Protein AF-0000000070115665 (afdb_homodimer)

Solvent-accessible surface area (backbone atoms only — not comparable to full-atom values): 27389 Å² total; per-residue (Å²): 131,81,76,76,75,74,66,44,57,48,78,49,76,55,87,39,36,35,40,40,29,36,43,37,49,91,62,34,21,38,42,46,60,67,41,34,39,54,47,29,54,49,52,52,51,52,73,73,34,81,65,49,57,37,36,39,40,36,23,36,75,74,61,12,26,9,53,8,63,32,45,61,59,49,31,54,38,44,75,70,64,47,78,64,81,56,61,52,48,83,95,40,72,22,55,66,40,77,62,65,42,87,78,66,42,64,54,32,35,24,47,36,38,21,34,21,22,35,52,25,30,23,50,44,68,60,32,79,37,32,40,31,12,62,71,17,36,38,32,40,41,29,16,65,32,26,33,64,52,25,61,40,36,45,58,48,40,47,70,54,36,36,44,26,42,27,41,50,28,55,46,42,23,46,69,47,45,36,67,60,35,41,75,62,61,64,30,77,46,72,37,58,66,91,47,35,66,63,52,50,49,54,56,50,50,57,57,67,74,40,54,61,40,56,53,26,18,50,47,47,50,56,68,60,31,74,72,41,61,69,75,52,45,75,68,56,87,49,73,43,46,55,52,28,68,72,20,56,43,61,54,36,48,61,48,22,56,74,66,73,48,81,64,77,75,75,75,72,130,81,76,77,72,73,67,45,56,49,79,45,77,54,87,40,35,34,41,38,28,35,44,37,51,92,62,32,23,40,43,47,61,66,39,34,38,53,46,30,55,49,52,52,51,52,73,72,35,83,66,49,55,37,34,39,41,35,24,34,76,74,61,12,25,8,53,8,64,31,60,70,59,49,51,53,38,44,74,71,65,47,76,78,88,56,77,57,49,83,96,41,73,22,54,67,39,80,65,64,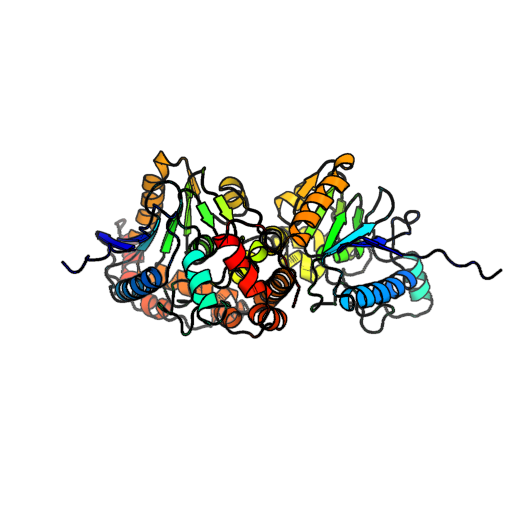44,84,81,65,44,63,53,31,34,25,48,34,37,18,33,21,22,34,53,25,28,23,50,45,67,59,32,51,33,32,41,30,13,62,70,16,37,38,32,40,42,30,52,78,70,82,48,66,50,27,61,40,35,68,64,48,41,50,72,38,35,63,54,71,60,27,48,52,29,55,72,66,23,47,66,47,45,36,67,60,36,41,74,58,21,57,28,66,45,73,36,56,64,91,48,35,65,62,49,50,48,54,56,49,50,39,44,67,70,20,26,62,41,25,36,25,18,48,48,47,49,33,68,59,28,74,81,39,50,70,78,53,46,52,68,54,88,49,74,42,44,56,52,28,47,72,20,57,29,40,52,37,18,32,42,20,56,67,66,73,49,82,64,76,74,76,76,70

Sequence (536 aa):
MSSVTAARVRYHRTGHVARVTLDRPDVLNAMDLRMHEELARIWDDIEADDRIRVVVLTGAGDRAFSVGQDLKERARRDAAGTPGSSFGSRGQPGWPRLTERFGFSKPVVARVDGYALGGGFELALACDLIIASDRSVFGLPEVRLGLVPGAGGVFRLVRQLPQKTAMGYLLTGRRFDAATALRFGLVNEVVPAQRLDACVDGWVDDLVTSAPLSVRAIKEAALRSVDLPLPDAFTATYRWEQRRRASADAVEGPRAFAERRAPRWSGTMSSVTAARVRYHRTGHVARVTLDRPDVLNAMDLRMHEELARIWDDIEADDRIRVVVLTGAGDRAFSVGQDLKERARRDAAGTPGSSFGSRGQPGWPRLTERFGFSKPVVARVDGYALGGGFELALACDLIIASDRSVFGLPEVRLGLVPGAGGVFRLVRQLPQKTAMGYLLTGRRFDAATALRFGLVNEVVPAQRLDACVDGWVDDLVTSAPLSVRAIKEAALRSVDLPLPDAFTATYRWEQRRRASADAVEGPRAFAERRAPRWSGT

pLDDT: mean 96.02, std 7.7, range [29.97, 98.96]

Secondary structure (DSSP, 8-state):
-------SEEEEEETTEEEEEE--GGGTT-B-HHHHHHHHHHHHHHHH-TT--EEEEEESSSSEEE--B-HHHHHHHHHTTPPPP-SS-TTSTTPSPGGG-TT--S-EEEEE-SEEETHHHHHHHHSSEEEEETT-EEE-GGGGGT---TTTHHHHHHHHS-HHHHHHHHHH--EEEHHHHHHTTSSSEEE-GGGHHHHHHHHHHHHHHS-HHHHHHHHHHHHHHTTS-HHHHHH---HHHHHHHTSSHHHHHHHHHHTTS-------/-------SEEEEEETTEEEEEE--GGGTT-B-HHHHHHHHHHHHHHHH-TT--EEEEEESSSSEEE--B-HHHHHHHHHTTPPPP-SS-TTSTTPSPGGG-TT--S-EEEEE-SEEETHHHHHHHHSSEEEEETT-EEE-GGGGGT---TTTHHHHHHHHS-HHHHHHHHHH--EEEHHHHHHTTSSSEEE-GGGHHHHHHHHHHHHHHS-HHHHHHHHHHHHHHTTS-HHHHHHS--HHHHHHHTSTHHHHHHHHHHTTS-------

Nearest PDB structures (foldseek):
  4jwv-assembly1_A  TM=9.226E-01  e=1.699E-29  Novosphingobium aromaticivorans DSM 12444
  4jwv-assembly1_B  TM=9.192E-01  e=2.462E-29  Novosphingobium aromaticivorans DSM 12444
  3h81-assembly1_A  TM=8.920E-01  e=3.697E-27  Mycobacterium tuberculosis
  2dub-assembly2_D-2  TM=8.806E-01  e=2.811E-25  Rattus norvegicus
  2dub-assembly1_E  TM=8.943E-01  e=1.241E-24  Rattus norvegicus

Organism: Actinoplanes teichomyceticus (NCBI:txid1867)

InterPro domains:
  IPR001753 Enoyl-CoA hydratase/isomerase-like domain [PF00378] (15-267)
  IPR014748 Enoyl-CoA hydratase, C-terminal [G3DSA:1.10.12.10] (211-268)
  IPR018376 Enoyl-CoA hydratase/isomerase, conserved site [PS00166] (109-129)
  IPR029045 ClpP/crotonase-like domain superfamily [SSF52096] (7-267)
  IPR054898 Enoyl-CoA hydratase DpgD [NF042430] (11-267)

Structure (mmCIF, N/CA/C/O backbone):
data_AF-0000000070115665-model_v1
#
loop_
_entity.id
_entity.type
_entity.pdbx_description
1 polymer 'enoyl-CoA hydratase'
#
loop_
_atom_site.group_PDB
_atom_site.id
_atom_site.type_symbol
_atom_site.label_atom_id
_atom_site.label_alt_id
_atom_site.label_comp_id
_atom_site.label_asym_id
_atom_site.label_entity_id
_atom_site.label_seq_id
_atom_site.pdbx_PDB_ins_code
_atom_site.Cartn_x
_atom_site.Cartn_y
_atom_site.Cartn_z
_atom_site.occupancy
_atom_site.B_iso_or_equiv
_atom_site.auth_seq_id
_atom_site.auth_comp_id
_atom_site.auth_asym_id
_atom_site.auth_atom_id
_atom_site.pdbx_PDB_model_num
ATOM 1 N N . MET A 1 1 ? 25.922 39.501 14.377 1 29.97 1 MET A N 1
ATOM 2 C CA . MET A 1 1 ? 24.64 39.53 13.678 1 29.97 1 MET A CA 1
ATOM 3 C C . MET A 1 1 ? 24.034 38.134 13.594 1 29.97 1 MET A C 1
ATOM 5 O O . MET A 1 1 ? 24.614 37.236 12.981 1 29.97 1 MET A O 1
ATOM 9 N N . SER A 1 2 ? 23.474 37.517 14.627 1 38.06 2 SER A N 1
ATOM 10 C CA . SER A 1 2 ? 22.972 36.165 14.848 1 38.06 2 SER A CA 1
ATOM 11 C C . SER A 1 2 ? 22.084 35.709 13.696 1 38.06 2 SER A C 1
ATOM 13 O O . SER A 1 2 ? 21.053 36.326 13.419 1 38.06 2 SER A O 1
ATOM 15 N N . SER A 1 3 ? 22.502 35.286 12.543 1 41.92 3 SER A N 1
ATOM 16 C CA . SER A 1 3 ? 21.81 34.99 11.293 1 41.92 3 SER A CA 1
ATOM 17 C C . SER A 1 3 ? 20.445 34.362 11.552 1 41.92 3 SER A C 1
ATOM 19 O O . SER A 1 3 ? 20.35 33.31 12.188 1 41.92 3 SER A O 1
ATOM 21 N N . VAL A 1 4 ? 19.437 35.004 11.991 1 48.51 4 VAL A N 1
ATOM 22 C CA . VAL A 1 4 ? 18.053 34.599 12.216 1 48.51 4 VAL A CA 1
ATOM 23 C C . VAL A 1 4 ? 17.644 33.555 11.18 1 48.51 4 VAL A C 1
ATOM 25 O O . VAL A 1 4 ? 17.522 33.864 9.992 1 48.51 4 VAL A O 1
ATOM 28 N N . THR A 1 5 ? 18.084 32.287 11.153 1 61.54 5 THR A N 1
ATOM 29 C CA . THR A 1 5 ? 17.862 31.196 10.209 1 61.54 5 THR A CA 1
ATOM 30 C C . THR A 1 5 ? 16.384 31.089 9.846 1 61.54 5 THR A C 1
ATOM 32 O O . THR A 1 5 ? 15.519 31.135 10.722 1 61.54 5 THR A O 1
ATOM 35 N N . ALA A 1 6 ? 16.01 31.412 8.621 1 78.56 6 ALA A N 1
ATOM 36 C CA . ALA A 1 6 ? 14.677 31.495 8.028 1 78.56 6 ALA A CA 1
ATOM 37 C C . ALA A 1 6 ? 13.823 30.296 8.431 1 78.56 6 ALA A C 1
ATOM 39 O O . ALA A 1 6 ? 14.331 29.18 8.562 1 78.56 6 ALA A O 1
ATOM 40 N N . ALA A 1 7 ? 12.67 30.594 8.946 1 91.22 7 ALA A N 1
ATOM 41 C CA . ALA A 1 7 ? 11.697 29.561 9.294 1 91.22 7 ALA A CA 1
ATOM 42 C C . ALA A 1 7 ? 11.565 28.533 8.174 1 91.22 7 ALA A C 1
ATOM 44 O O . ALA A 1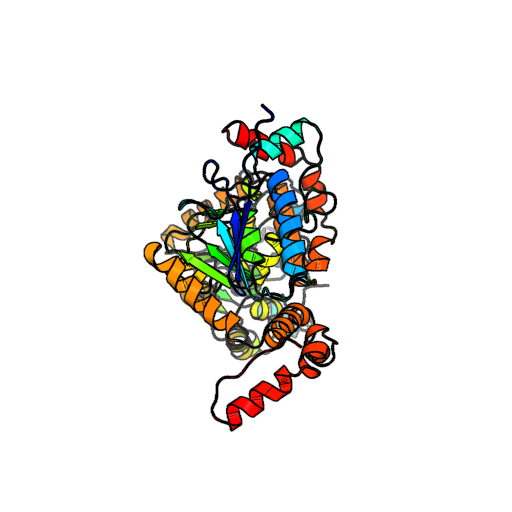 7 ? 11.649 28.878 6.993 1 91.22 7 ALA A O 1
ATOM 45 N N . ARG A 1 8 ? 11.537 27.271 8.554 1 96.9 8 ARG A N 1
ATOM 46 C CA . ARG A 1 8 ? 11.364 26.177 7.604 1 96.9 8 ARG A CA 1
ATOM 47 C C . ARG A 1 8 ? 9.889 25.96 7.28 1 96.9 8 ARG A C 1
ATOM 49 O O . ARG A 1 8 ? 9.555 25.275 6.312 1 96.9 8 ARG A O 1
ATOM 56 N N . VAL A 1 9 ? 9.015 26.531 8.109 1 98.58 9 VAL A N 1
ATOM 57 C CA . VAL A 1 9 ? 7.58 26.339 7.93 1 98.58 9 VAL A CA 1
ATOM 58 C C . VAL A 1 9 ? 6.856 27.674 8.091 1 98.58 9 VAL A C 1
ATOM 60 O O . VAL A 1 9 ? 7.129 28.426 9.03 1 98.58 9 VAL A O 1
ATOM 63 N N . ARG A 1 10 ? 6.031 28.024 7.166 1 98.44 10 ARG A N 1
ATOM 64 C CA . ARG A 1 10 ? 5.106 29.143 7.314 1 98.44 10 ARG A CA 1
ATOM 65 C C . ARG A 1 10 ? 3.763 28.675 7.863 1 98.44 10 ARG A C 1
ATOM 67 O O . ARG A 1 10 ? 3.233 27.65 7.429 1 98.44 10 ARG A O 1
ATOM 74 N N . TYR A 1 11 ? 3.252 29.372 8.781 1 97.95 11 TYR A N 1
ATOM 75 C CA . TYR A 1 11 ? 2.027 29.032 9.497 1 97.95 11 TYR A CA 1
ATOM 76 C C . TYR A 1 11 ? 1.119 30.248 9.631 1 97.95 11 TYR A C 1
ATOM 78 O O . TYR A 1 11 ? 1.494 31.246 10.252 1 97.95 11 TYR A O 1
ATOM 86 N N . HIS A 1 12 ? -0.057 30.16 8.947 1 97.45 12 HIS A N 1
ATOM 87 C CA . HIS A 1 12 ? -1.016 31.259 8.976 1 97.45 12 HIS A CA 1
ATOM 88 C C . HIS A 1 12 ? -2.407 30.765 9.36 1 97.45 12 HIS A C 1
ATOM 90 O O . HIS A 1 12 ? -2.821 29.679 8.948 1 97.45 12 HIS A O 1
ATOM 96 N N . ARG A 1 13 ? -3.067 31.648 10.091 1 97.13 13 ARG A N 1
ATOM 97 C CA . ARG A 1 13 ? -4.451 31.384 10.471 1 97.13 13 ARG A CA 1
ATOM 98 C C . ARG A 1 13 ? -5.385 32.453 9.915 1 97.13 13 ARG A C 1
ATOM 100 O O . ARG A 1 13 ? -5.139 33.649 10.085 1 97.13 13 ARG A O 1
ATOM 107 N N . THR A 1 14 ? -6.313 32.072 9.216 1 96.55 14 THR A N 1
ATOM 108 C CA . THR A 1 14 ? -7.357 32.96 8.717 1 96.55 14 THR A CA 1
ATOM 109 C C . THR A 1 14 ? -8.74 32.373 8.982 1 96.55 14 THR A C 1
ATOM 111 O O . THR A 1 14 ? -9.112 31.356 8.393 1 96.55 14 THR A O 1
ATOM 114 N N . GLY A 1 15 ? -9.522 33.054 9.818 1 95.79 15 GLY A N 1
ATOM 115 C CA . GLY A 1 15 ? -10.792 32.472 10.223 1 95.79 15 GLY A CA 1
ATOM 116 C C . GLY A 1 15 ? -10.64 31.128 10.909 1 95.79 15 GLY A C 1
ATOM 117 O O . GLY A 1 15 ? -9.899 31.004 11.887 1 95.79 15 GLY A O 1
ATOM 118 N N . HIS A 1 16 ? -11.263 30.087 10.348 1 97.54 16 HIS A N 1
ATOM 119 C CA . HIS A 1 16 ? -11.247 28.759 10.953 1 97.54 16 HIS A CA 1
ATOM 120 C C . HIS A 1 16 ? -10.246 27.847 10.253 1 97.54 16 HIS A C 1
ATOM 122 O O . HIS A 1 16 ? -10.238 26.635 10.482 1 97.54 16 HIS A O 1
ATOM 128 N N . VAL A 1 17 ? -9.386 28.501 9.404 1 98.67 17 VAL A N 1
ATOM 129 C CA . VAL A 1 17 ? -8.496 27.705 8.566 1 98.67 17 VAL A CA 1
ATOM 130 C C . VAL A 1 17 ? -7.043 27.983 8.944 1 98.67 17 VAL A C 1
ATOM 132 O O . VAL A 1 17 ? -6.624 29.141 9.014 1 98.67 17 VAL A O 1
ATOM 135 N N . ALA A 1 18 ? -6.29 26.956 9.242 1 98.81 18 ALA A N 1
ATOM 136 C CA . ALA A 1 18 ? -4.84 27.027 9.403 1 98.81 18 ALA A CA 1
ATOM 137 C C . ALA A 1 18 ? -4.125 26.565 8.136 1 98.81 18 ALA A C 1
ATOM 139 O O . ALA A 1 18 ? -4.434 25.501 7.594 1 98.81 18 ALA A O 1
ATOM 140 N N . ARG A 1 19 ? -3.196 27.312 7.676 1 98.75 19 ARG A N 1
ATOM 141 C CA . ARG A 1 19 ? -2.379 26.945 6.524 1 98.75 19 ARG A CA 1
ATOM 142 C C . ARG A 1 19 ? -0.928 26.717 6.933 1 98.75 19 ARG A C 1
ATOM 144 O O . ARG A 1 19 ? -0.308 27.585 7.551 1 98.75 19 ARG A O 1
ATOM 151 N N . VAL A 1 20 ? -0.467 25.566 6.685 1 98.86 20 VAL A N 1
ATOM 152 C CA . VAL A 1 20 ? 0.893 25.146 7.004 1 98.86 20 VAL A CA 1
ATOM 153 C C . VAL A 1 20 ? 1.673 24.895 5.716 1 98.86 20 VAL A C 1
ATOM 155 O O . VAL A 1 20 ? 1.288 24.05 4.904 1 98.86 20 VAL A O 1
ATOM 158 N N . THR A 1 21 ? 2.763 25.607 5.524 1 98.86 21 THR A N 1
ATOM 159 C CA . THR A 1 21 ? 3.532 25.521 4.287 1 98.86 21 THR A CA 1
ATOM 160 C C . THR A 1 21 ? 4.974 25.113 4.574 1 98.86 21 THR A C 1
ATOM 162 O O . THR A 1 21 ? 5.705 25.834 5.256 1 98.86 21 THR A O 1
ATOM 165 N N . LEU A 1 22 ? 5.36 23.933 4.11 1 98.85 22 LEU A N 1
ATOM 166 C CA . LEU A 1 22 ? 6.776 23.585 4.114 1 98.85 22 LEU A CA 1
ATOM 167 C C . LEU A 1 22 ? 7.572 24.536 3.225 1 98.85 22 LEU A C 1
ATOM 169 O O . LEU A 1 22 ? 7.261 24.693 2.042 1 98.85 22 LEU A O 1
ATOM 173 N N . ASP A 1 23 ? 8.638 25.167 3.825 1 98.38 23 ASP A N 1
ATOM 174 C CA . ASP A 1 23 ? 9.185 26.322 3.121 1 98.38 23 ASP A CA 1
ATOM 175 C C . ASP A 1 23 ? 10.7 26.209 2.975 1 98.38 23 ASP A C 1
ATOM 177 O O . ASP A 1 23 ? 11.446 27.005 3.55 1 98.38 23 ASP A O 1
ATOM 181 N N . ARG A 1 24 ? 11.14 25.272 2.19 1 98.09 24 ARG A N 1
ATOM 182 C CA . ARG A 1 24 ? 12.501 25.117 1.684 1 98.09 24 ARG A CA 1
ATOM 183 C C . ARG A 1 24 ? 12.497 24.785 0.196 1 98.09 24 ARG A C 1
ATOM 185 O O . ARG A 1 24 ? 13.037 23.756 -0.217 1 98.09 24 ARG A O 1
ATOM 192 N N . PRO A 1 25 ? 11.884 25.663 -0.595 1 97.56 25 PRO A N 1
ATOM 193 C CA . PRO A 1 25 ? 11.634 25.327 -1.998 1 97.56 25 PRO A CA 1
ATOM 194 C C . PRO A 1 25 ? 12.919 25.057 -2.778 1 97.56 25 PRO A C 1
ATOM 196 O O . PRO A 1 25 ? 12.906 24.302 -3.754 1 97.56 25 PRO A O 1
ATOM 199 N N . ASP A 1 26 ? 14.063 25.541 -2.32 1 97.17 26 ASP A N 1
ATOM 200 C CA . ASP A 1 26 ? 15.325 25.399 -3.04 1 97.17 26 ASP A CA 1
ATOM 201 C C . ASP A 1 26 ? 15.821 23.956 -2.999 1 97.17 26 ASP A C 1
ATOM 203 O O . ASP A 1 26 ? 16.642 23.552 -3.826 1 97.17 26 ASP A O 1
ATOM 207 N N . VAL A 1 27 ? 15.364 23.281 -2.014 1 97.86 27 VAL A N 1
ATOM 208 C CA . VAL A 1 27 ? 15.749 21.876 -1.93 1 97.86 27 VAL A CA 1
ATOM 209 C C . VAL A 1 27 ? 14.506 20.993 -2.02 1 97.86 27 VAL A C 1
ATOM 211 O O . VAL A 1 27 ? 14.447 19.928 -1.401 1 97.86 27 VAL A O 1
ATOM 214 N N . LEU A 1 28 ? 13.409 21.521 -2.643 1 98.52 28 LEU A N 1
ATOM 215 C CA . LEU A 1 28 ? 12.18 20.792 -2.935 1 98.52 28 LEU A CA 1
ATOM 216 C C . LEU A 1 28 ? 11.458 20.406 -1.648 1 98.52 28 LEU A C 1
ATOM 218 O O . LEU A 1 28 ? 10.893 19.314 -1.551 1 98.52 28 LEU A O 1
ATOM 222 N N . ASN A 1 29 ? 11.616 21.277 -0.61 1 98.63 29 ASN A N 1
ATOM 223 C CA . ASN A 1 29 ? 10.95 21.137 0.681 1 98.63 29 ASN A CA 1
ATOM 224 C C . ASN A 1 29 ? 11.346 19.838 1.378 1 98.63 29 ASN A C 1
ATOM 226 O O . ASN A 1 29 ? 10.507 19.18 1.995 1 98.63 29 ASN A O 1
ATOM 230 N N . ALA A 1 30 ? 12.64 19.374 1.184 1 98.6 30 ALA A N 1
ATOM 231 C CA . ALA A 1 30 ? 13.183 18.281 1.986 1 98.6 30 ALA A CA 1
ATOM 232 C C . ALA A 1 30 ? 13.131 18.615 3.475 1 98.6 30 ALA A C 1
ATOM 234 O O . ALA A 1 30 ? 13.464 19.731 3.879 1 98.6 30 ALA A O 1
ATOM 235 N N . MET A 1 31 ? 12.752 17.669 4.287 1 98.15 31 MET A N 1
ATOM 236 C CA . MET A 1 31 ? 12.498 17.946 5.698 1 98.15 31 MET A CA 1
ATOM 237 C C . MET A 1 31 ? 13.704 17.572 6.552 1 98.15 31 MET A C 1
ATOM 239 O O . MET A 1 31 ? 14.115 16.411 6.579 1 98.15 31 MET A O 1
ATOM 243 N N . ASP A 1 32 ? 14.28 18.521 7.163 1 97.3 32 ASP A N 1
ATOM 244 C CA . ASP A 1 32 ? 15.345 18.267 8.128 1 97.3 32 ASP A CA 1
ATOM 245 C C . ASP A 1 32 ? 14.802 18.255 9.555 1 97.3 32 ASP A C 1
ATOM 247 O O . ASP A 1 32 ? 13.6 18.428 9.769 1 97.3 32 ASP A O 1
ATOM 251 N N . LEU A 1 33 ? 15.632 18.05 10.502 1 96.6 33 LEU A N 1
ATOM 252 C CA . LEU A 1 33 ? 15.206 17.893 11.889 1 96.6 33 LEU A CA 1
ATOM 253 C C . LEU A 1 33 ? 14.602 19.188 12.422 1 96.6 33 LEU A C 1
ATOM 255 O O . LEU A 1 33 ? 13.645 19.158 13.199 1 96.6 33 LEU A O 1
ATOM 259 N N . ARG A 1 34 ? 15.129 20.267 12.028 1 97.34 34 ARG A N 1
ATOM 260 C CA . ARG A 1 34 ? 14.598 21.557 12.457 1 97.34 34 ARG A CA 1
ATOM 261 C C . ARG A 1 34 ? 13.159 21.742 11.986 1 97.34 34 ARG A C 1
ATOM 263 O O . ARG A 1 34 ? 12.31 22.219 12.742 1 97.34 34 ARG A O 1
ATOM 270 N N . MET A 1 35 ? 12.871 21.421 10.752 1 98.09 35 MET A N 1
ATOM 271 C CA . MET A 1 35 ? 11.511 21.509 10.226 1 98.09 35 MET A CA 1
ATOM 272 C C . MET A 1 35 ? 10.557 20.641 11.04 1 98.09 35 MET A C 1
ATOM 274 O O . MET A 1 35 ? 9.445 21.066 11.359 1 98.09 35 MET A O 1
ATOM 278 N N . HIS A 1 36 ? 10.991 19.425 11.379 1 97.93 36 HIS A N 1
ATOM 279 C CA . HIS A 1 36 ? 10.148 18.533 12.166 1 97.93 36 HIS A CA 1
ATOM 280 C C . HIS A 1 36 ? 9.845 19.129 13.537 1 97.93 36 HIS A C 1
ATOM 282 O O . HIS A 1 36 ? 8.724 19.009 14.037 1 97.93 36 HIS A O 1
ATOM 288 N N . GLU A 1 37 ? 10.818 19.771 14.129 1 97.96 37 GLU A N 1
ATOM 289 C CA . GLU A 1 37 ? 10.613 20.42 15.42 1 97.96 37 GLU A CA 1
ATOM 290 C C . GLU A 1 37 ? 9.602 21.558 15.312 1 97.96 37 GLU A C 1
ATOM 292 O O . GLU A 1 37 ? 8.728 21.702 16.169 1 97.96 37 GLU A O 1
ATOM 297 N N . GLU A 1 38 ? 9.772 22.32 14.292 1 98.36 38 GLU A N 1
ATOM 298 C CA . GLU A 1 38 ? 8.835 23.418 14.073 1 98.36 38 GLU A CA 1
ATOM 299 C C . GLU A 1 38 ? 7.422 22.898 13.826 1 98.36 38 GLU A C 1
ATOM 301 O O . GLU A 1 38 ? 6.455 23.428 14.376 1 98.36 38 GLU A O 1
ATOM 306 N N . LEU A 1 39 ? 7.296 21.847 13.076 1 98.55 39 LEU A N 1
ATOM 307 C CA . LEU A 1 39 ? 6 21.253 12.77 1 98.55 39 LEU A CA 1
ATOM 308 C C . LEU A 1 39 ? 5.33 20.729 14.036 1 98.55 39 LEU A C 1
ATOM 310 O O . LEU A 1 39 ? 4.117 20.87 14.205 1 98.55 39 LEU A O 1
ATOM 314 N N . ALA A 1 40 ? 6.119 20.124 14.87 1 97.91 40 ALA A N 1
ATOM 315 C CA . ALA A 1 40 ? 5.556 19.589 16.107 1 97.91 40 ALA A CA 1
ATOM 316 C C . ALA A 1 40 ? 4.874 20.686 16.919 1 97.91 40 ALA A C 1
ATOM 318 O O . ALA A 1 40 ? 3.762 20.497 17.417 1 97.91 40 ALA A O 1
ATOM 319 N N . ARG A 1 41 ? 5.525 21.829 17.016 1 97.77 41 ARG A N 1
ATOM 320 C CA . ARG A 1 41 ? 4.956 22.956 17.748 1 97.77 41 ARG A CA 1
ATOM 321 C C . ARG A 1 41 ? 3.689 23.465 17.07 1 97.77 41 ARG A C 1
ATOM 323 O O . ARG A 1 41 ? 2.71 23.797 17.741 1 97.77 41 ARG A O 1
ATOM 330 N N . ILE A 1 42 ? 3.733 23.469 15.811 1 98.48 42 ILE A N 1
ATOM 331 C CA . ILE A 1 42 ? 2.595 23.959 15.042 1 98.48 42 ILE A CA 1
ATOM 332 C C . ILE A 1 42 ? 1.407 23.016 15.222 1 98.48 42 ILE A C 1
ATOM 334 O O . ILE A 1 42 ? 0.28 23.464 15.449 1 98.48 42 ILE A O 1
ATOM 338 N N . TRP A 1 43 ? 1.614 21.72 15.145 1 98.44 43 TRP A N 1
ATOM 339 C CA . TRP A 1 43 ? 0.545 20.746 15.338 1 98.44 43 TRP A CA 1
ATOM 340 C C . TRP A 1 43 ? -0.051 20.861 16.738 1 98.44 43 TRP A C 1
ATOM 342 O O . TRP A 1 43 ? -1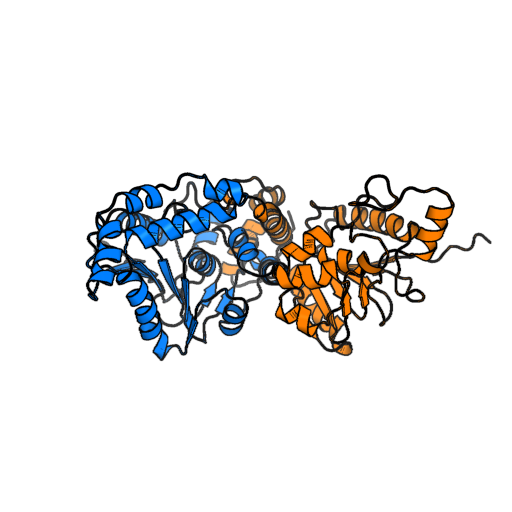.269 20.771 16.91 1 98.44 43 TRP A O 1
ATOM 352 N N . ASP A 1 44 ? 0.816 21.061 17.694 1 98.14 44 ASP A N 1
ATOM 353 C CA . ASP A 1 44 ? 0.341 21.257 19.06 1 98.14 44 ASP A CA 1
ATOM 354 C C . ASP A 1 44 ? -0.551 22.493 19.159 1 98.14 44 ASP A C 1
ATOM 356 O O . ASP A 1 44 ? -1.606 22.453 19.795 1 98.14 44 ASP A O 1
ATOM 360 N N . ASP A 1 45 ? -0.09 23.556 18.531 1 98.11 45 ASP A N 1
ATOM 361 C CA . ASP A 1 45 ? -0.838 24.809 18.541 1 98.11 45 ASP A CA 1
ATOM 362 C C . ASP A 1 45 ? -2.206 24.637 17.884 1 98.11 45 ASP A C 1
ATOM 364 O O . ASP A 1 45 ? -3.22 25.084 18.423 1 98.11 45 ASP A O 1
ATOM 368 N N . ILE A 1 46 ? -2.276 23.961 16.779 1 98.44 46 ILE A N 1
ATOM 369 C CA . ILE A 1 46 ? -3.51 23.739 16.034 1 98.44 46 ILE A CA 1
ATOM 370 C C . ILE A 1 46 ? -4.473 22.897 16.868 1 98.44 46 ILE A C 1
ATOM 372 O O . ILE A 1 46 ? -5.664 23.204 16.951 1 98.44 46 ILE A O 1
ATOM 376 N N . GLU A 1 47 ? -3.995 21.892 17.445 1 95.98 47 GLU A N 1
ATOM 377 C CA . GLU A 1 47 ? -4.818 20.997 18.253 1 95.98 47 GLU A CA 1
ATOM 378 C C . GLU A 1 47 ? -5.439 21.735 19.436 1 95.98 47 GLU A C 1
ATOM 380 O O . GLU A 1 47 ? -6.584 21.471 19.807 1 95.98 47 GLU A O 1
ATOM 385 N N . ALA A 1 48 ? -4.748 22.707 19.962 1 96.15 48 ALA A N 1
ATOM 386 C CA . ALA A 1 48 ? -5.161 23.394 21.183 1 96.15 48 ALA A CA 1
ATOM 387 C C . ALA A 1 48 ? -6.133 24.529 20.873 1 96.15 48 ALA A C 1
ATOM 389 O O . ALA A 1 48 ? -6.793 25.054 21.773 1 96.15 48 ALA A O 1
ATOM 390 N N . ASP A 1 49 ? -6.177 24.989 19.615 1 96.28 49 ASP A N 1
ATOM 391 C CA . ASP A 1 49 ? -6.984 26.147 19.243 1 96.28 49 ASP A CA 1
ATOM 392 C C . ASP A 1 49 ? -8.334 25.715 18.674 1 96.28 49 ASP A C 1
ATOM 394 O O . ASP A 1 49 ? -8.434 25.37 17.494 1 96.28 49 ASP A O 1
ATOM 398 N N . ASP A 1 50 ? -9.347 25.855 19.394 1 93.01 50 ASP A N 1
ATOM 399 C CA . ASP A 1 50 ? -10.673 25.377 19.013 1 93.01 50 ASP A CA 1
ATOM 400 C C . ASP A 1 50 ? -11.254 26.217 17.879 1 93.01 50 ASP A C 1
ATOM 402 O O . ASP A 1 50 ? -12.241 25.825 17.252 1 93.01 50 ASP A O 1
ATOM 406 N N . ARG A 1 51 ? -10.699 27.39 17.599 1 95.2 51 ARG A N 1
ATOM 407 C CA . ARG A 1 51 ? -11.179 28.222 16.5 1 95.2 51 ARG A CA 1
ATOM 408 C C . ARG A 1 51 ? -10.797 27.622 15.151 1 95.2 51 ARG A C 1
ATOM 410 O O . ARG A 1 51 ? -11.44 27.9 14.137 1 95.2 51 ARG A O 1
ATOM 417 N N . ILE A 1 52 ? -9.742 26.809 15.15 1 97.66 52 ILE A N 1
ATOM 418 C CA . ILE A 1 52 ? -9.316 26.162 13.913 1 97.66 52 ILE A CA 1
ATOM 419 C C . ILE A 1 52 ? -10.183 24.933 13.65 1 97.66 52 ILE A C 1
ATOM 421 O O . ILE A 1 52 ? -10.295 24.05 14.504 1 97.66 52 ILE A O 1
ATOM 425 N N . ARG A 1 53 ? -10.746 24.843 12.449 1 97.92 53 ARG A N 1
ATOM 426 C CA . ARG A 1 53 ? -11.654 23.755 12.101 1 97.92 53 ARG A CA 1
ATOM 427 C C . ARG A 1 53 ? -11.074 22.893 10.984 1 97.92 53 ARG A C 1
ATOM 429 O O . ARG A 1 53 ? -11.494 21.75 10.792 1 97.92 53 ARG A O 1
ATOM 436 N N . VAL A 1 54 ? -10.16 23.457 10.181 1 98.65 54 VAL A N 1
ATOM 437 C CA . VAL A 1 54 ? -9.558 22.76 9.05 1 98.65 54 VAL A CA 1
ATOM 438 C C . VAL A 1 54 ? -8.1 23.188 8.895 1 98.65 54 VAL A C 1
ATOM 440 O O . VAL A 1 54 ? -7.761 24.352 9.12 1 98.65 54 VAL A O 1
ATOM 443 N N . VAL A 1 55 ? -7.256 22.265 8.52 1 98.91 55 VAL A N 1
ATOM 444 C CA . VAL A 1 55 ? -5.856 22.55 8.223 1 98.91 55 VAL A CA 1
ATOM 445 C C . VAL A 1 55 ? -5.573 22.271 6.748 1 98.91 55 VAL A C 1
ATOM 447 O O . VAL A 1 55 ? -6.025 21.262 6.203 1 98.91 55 VAL A O 1
ATOM 450 N N . VAL A 1 56 ? -4.89 23.127 6.079 1 98.94 56 VAL A N 1
ATOM 451 C CA . VAL A 1 56 ? -4.349 22.899 4.743 1 98.94 56 VAL A CA 1
ATOM 452 C C . VAL A 1 56 ? -2.827 22.793 4.813 1 98.94 56 VAL A C 1
ATOM 454 O O . VAL A 1 56 ? -2.157 23.705 5.303 1 98.94 56 VAL A O 1
ATOM 457 N N . LEU A 1 57 ? -2.294 21.689 4.454 1 98.94 57 LEU A N 1
ATOM 458 C CA . LEU A 1 57 ? -0.858 21.433 4.406 1 98.94 57 LEU A CA 1
ATOM 459 C C . LEU A 1 57 ? -0.346 21.474 2.97 1 98.94 57 LEU A C 1
ATOM 461 O O . LEU A 1 57 ? -0.913 20.828 2.085 1 98.94 57 LEU A O 1
ATOM 465 N N . THR A 1 58 ? 0.716 22.297 2.724 1 98.86 58 THR A N 1
ATOM 466 C CA . THR A 1 58 ? 1.239 22.413 1.367 1 98.86 58 THR A CA 1
ATOM 467 C C . THR A 1 58 ? 2.742 22.673 1.387 1 98.86 58 THR A C 1
ATOM 469 O O . THR A 1 58 ? 3.341 22.801 2.457 1 98.86 58 THR A O 1
ATOM 472 N N . GLY A 1 59 ? 3.391 22.568 0.194 1 98.79 59 GLY A N 1
ATOM 473 C CA . GLY A 1 59 ? 4.78 22.96 0.01 1 98.79 59 GLY A CA 1
ATOM 474 C C . GLY A 1 59 ? 4.937 24.264 -0.747 1 98.79 59 GLY A C 1
ATOM 475 O O . GLY A 1 59 ? 4.164 24.554 -1.662 1 98.79 59 GLY A O 1
ATOM 476 N N . ALA A 1 60 ? 5.929 25.023 -0.374 1 98.46 60 ALA A N 1
ATOM 477 C CA . ALA A 1 60 ? 6.212 26.281 -1.061 1 98.46 60 ALA A CA 1
ATOM 478 C C . ALA A 1 60 ? 6.724 26.03 -2.477 1 98.46 60 ALA A C 1
ATOM 480 O O . ALA A 1 60 ? 7.394 25.027 -2.732 1 98.46 60 ALA A O 1
ATOM 481 N N . GLY A 1 61 ? 6.426 26.961 -3.386 1 96.77 61 GLY A N 1
ATOM 482 C CA . GLY A 1 61 ? 6.882 26.865 -4.763 1 96.77 61 GLY A CA 1
ATOM 483 C C . GLY A 1 61 ? 5.975 26.017 -5.635 1 96.77 61 GLY A C 1
ATOM 484 O O . GLY A 1 61 ? 4.842 25.717 -5.253 1 96.77 61 GLY A O 1
ATOM 485 N N . ASP A 1 62 ? 6.447 25.618 -6.8 1 95.09 62 ASP A N 1
ATOM 486 C CA . ASP A 1 62 ? 5.582 24.934 -7.756 1 95.09 62 ASP A CA 1
ATOM 487 C C . ASP A 1 62 ? 6.211 23.625 -8.228 1 95.09 62 ASP A C 1
ATOM 489 O O . ASP A 1 62 ? 5.716 22.994 -9.164 1 95.09 62 ASP A O 1
ATOM 493 N N . ARG A 1 63 ? 7.224 23.243 -7.506 1 97.87 63 ARG A N 1
ATOM 494 C CA . ARG A 1 63 ? 7.941 22.069 -7.993 1 97.87 63 ARG A CA 1
ATOM 495 C C . ARG A 1 63 ? 7.636 20.846 -7.134 1 97.87 63 ARG A C 1
ATOM 497 O O . ARG A 1 63 ? 7.633 19.718 -7.631 1 97.87 63 ARG A O 1
ATOM 504 N N . ALA A 1 64 ? 7.482 21.178 -5.796 1 98.77 64 ALA A N 1
ATOM 505 C CA . ALA A 1 64 ? 7.322 20.02 -4.92 1 98.77 64 ALA A CA 1
ATOM 506 C C . ALA A 1 64 ? 6.45 20.36 -3.715 1 98.77 64 ALA A C 1
ATOM 508 O O . ALA A 1 64 ? 6.564 21.448 -3.146 1 98.77 64 ALA A O 1
ATOM 509 N N . PHE A 1 65 ? 5.588 19.486 -3.404 1 98.83 65 PHE A N 1
ATOM 510 C CA . PHE A 1 65 ? 5.026 19.435 -2.059 1 98.83 65 PHE A CA 1
ATOM 511 C C . PHE A 1 65 ? 6.113 19.148 -1.03 1 98.83 65 PHE A C 1
ATOM 513 O O . PHE A 1 65 ? 6.407 19.99 -0.179 1 98.83 65 PHE A O 1
ATOM 520 N N . SER A 1 66 ? 6.805 17.994 -1.19 1 98.82 66 SER A N 1
ATOM 521 C CA . SER A 1 66 ? 8.011 17.637 -0.451 1 98.82 66 SER A CA 1
ATOM 522 C C . SER A 1 66 ? 8.622 16.343 -0.981 1 98.82 66 SER A C 1
ATOM 524 O O . SER A 1 66 ? 7.9 15.405 -1.325 1 98.82 66 SER A O 1
ATOM 526 N N . VAL A 1 67 ? 9.936 16.271 -0.915 1 98.49 67 VAL A N 1
ATOM 527 C CA . VAL A 1 67 ? 10.607 15.056 -1.365 1 98.49 67 VAL A CA 1
ATOM 528 C C . VAL A 1 67 ? 11.059 14.237 -0.158 1 98.49 67 VAL A C 1
ATOM 530 O O . VAL A 1 67 ? 11.883 13.329 -0.289 1 98.49 67 VAL A O 1
ATOM 533 N N . GLY A 1 68 ? 10.56 14.643 0.993 1 97.59 68 GLY A N 1
ATOM 534 C CA . GLY A 1 68 ? 10.76 13.815 2.171 1 97.59 68 GLY 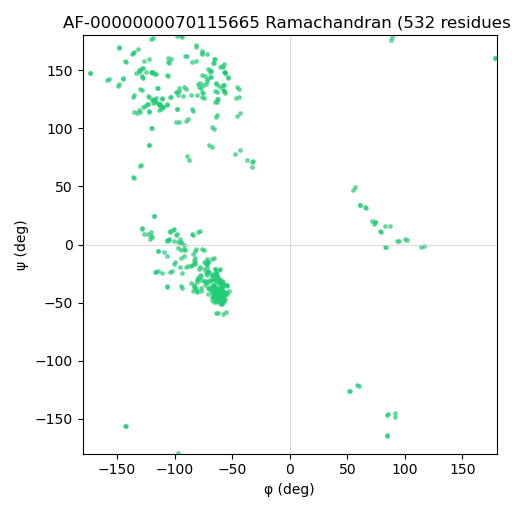A CA 1
ATOM 535 C C . GLY A 1 68 ? 12.013 14.173 2.947 1 97.59 68 GLY A C 1
ATOM 536 O O . GLY A 1 68 ? 12.347 15.351 3.087 1 97.59 68 GLY A O 1
ATOM 537 N N . GLN A 1 69 ? 12.654 13.222 3.584 1 96.52 69 GLN A N 1
ATOM 538 C CA . GLN A 1 69 ? 13.804 13.406 4.462 1 96.52 69 GLN A CA 1
ATOM 539 C C . GLN A 1 69 ? 14.963 14.066 3.719 1 96.52 69 GLN A C 1
ATOM 541 O O . GLN A 1 69 ? 15.259 13.71 2.577 1 96.52 69 GLN A O 1
ATOM 546 N N . ASP A 1 70 ? 15.552 15.025 4.348 1 96.77 70 ASP A N 1
ATOM 547 C CA . ASP A 1 70 ? 16.807 15.572 3.844 1 96.77 70 ASP A CA 1
ATOM 548 C C . ASP A 1 70 ? 17.926 14.535 3.91 1 96.77 70 ASP A C 1
ATOM 550 O O . ASP A 1 70 ? 18.552 14.355 4.957 1 96.77 70 ASP A O 1
ATOM 554 N N . LEU A 1 71 ? 18.207 13.916 2.807 1 95.23 71 LEU A N 1
ATOM 555 C CA . LEU A 1 71 ? 19.113 12.774 2.761 1 95.23 71 LEU A CA 1
ATOM 556 C C . LEU A 1 71 ? 20.555 13.215 2.986 1 95.23 71 LEU A C 1
ATOM 558 O O . LEU A 1 71 ? 21.395 12.415 3.406 1 95.23 71 LEU A O 1
ATOM 562 N N . LYS A 1 72 ? 20.889 14.49 2.661 1 95.42 72 LYS A N 1
ATOM 563 C CA . LYS A 1 72 ? 22.216 15.007 2.985 1 95.42 72 LYS A CA 1
ATOM 564 C C . LYS A 1 72 ? 22.416 15.102 4.495 1 95.42 72 LYS A C 1
ATOM 566 O O . LYS A 1 72 ? 23.48 14.751 5.008 1 95.42 72 LYS A O 1
ATOM 571 N N . GLU A 1 73 ? 21.37 15.584 5.119 1 94.97 73 GLU A N 1
ATOM 572 C CA . GLU A 1 73 ? 21.427 15.586 6.578 1 94.97 73 GLU A CA 1
ATOM 573 C C . GLU A 1 73 ? 21.504 14.165 7.129 1 94.97 73 GLU A C 1
ATOM 575 O O . GLU A 1 73 ? 22.261 13.897 8.064 1 94.97 73 GLU A O 1
ATOM 580 N N . ARG A 1 74 ? 20.75 13.237 6.575 1 94.16 74 ARG A N 1
ATOM 581 C CA . ARG A 1 74 ? 20.762 11.844 7.009 1 94.16 74 ARG A CA 1
ATOM 582 C C . ARG A 1 74 ? 22.152 11.236 6.86 1 94.16 74 ARG A C 1
ATOM 584 O O . ARG A 1 74 ? 22.639 10.557 7.766 1 94.16 74 ARG A O 1
ATOM 591 N N . ALA A 1 75 ? 22.789 11.505 5.756 1 94.71 75 ALA A N 1
ATOM 592 C CA . ALA A 1 75 ? 24.133 10.987 5.509 1 94.71 75 ALA A CA 1
ATOM 593 C C . ALA A 1 75 ? 25.121 11.508 6.548 1 94.71 75 ALA A C 1
ATOM 595 O O . ALA A 1 75 ? 25.963 10.756 7.044 1 94.71 75 ALA A O 1
ATOM 596 N N . ARG A 1 76 ? 24.991 12.76 6.865 1 94.7 76 ARG A N 1
ATOM 597 C CA . ARG A 1 76 ? 25.869 13.361 7.863 1 94.7 76 ARG A CA 1
ATOM 598 C C . ARG A 1 76 ? 25.641 12.741 9.238 1 94.7 76 ARG A C 1
ATOM 600 O O . ARG A 1 76 ? 26.597 12.468 9.967 1 94.7 76 ARG A O 1
ATOM 607 N N . ARG A 1 77 ? 24.427 12.497 9.503 1 93.57 77 ARG A N 1
ATOM 608 C CA . ARG A 1 77 ? 24.093 11.914 10.798 1 93.57 77 ARG A CA 1
ATOM 609 C C . ARG A 1 77 ? 24.562 10.465 10.883 1 93.57 77 ARG A C 1
ATOM 611 O O . ARG A 1 77 ? 25.012 10.014 11.938 1 93.57 77 ARG A O 1
ATOM 618 N N . ASP A 1 78 ? 24.412 9.812 9.804 1 92.3 78 ASP A N 1
ATOM 619 C CA . ASP A 1 78 ? 24.938 8.451 9.746 1 92.3 78 ASP A CA 1
ATOM 620 C C . ASP A 1 78 ? 26.44 8.431 10.017 1 92.3 78 ASP A C 1
ATOM 622 O O . ASP A 1 78 ? 26.925 7.607 10.795 1 92.3 78 ASP A O 1
ATOM 626 N N . ALA A 1 79 ? 27.13 9.337 9.416 1 92.52 79 ALA A N 1
ATOM 627 C CA . ALA A 1 79 ? 28.579 9.432 9.57 1 92.52 79 ALA A CA 1
ATOM 628 C C . ALA A 1 79 ? 28.957 9.757 11.012 1 92.52 79 ALA A C 1
ATOM 630 O O . ALA A 1 79 ? 30.025 9.36 11.485 1 92.52 79 ALA A O 1
ATOM 631 N N . ALA A 1 80 ? 28.044 10.35 11.684 1 94.14 80 ALA A N 1
ATOM 632 C CA . ALA A 1 80 ? 28.291 10.747 13.068 1 94.14 80 ALA A CA 1
ATOM 633 C C . ALA A 1 80 ? 27.856 9.654 14.039 1 94.14 80 ALA A C 1
ATOM 635 O O . ALA A 1 80 ? 27.911 9.839 15.257 1 94.14 80 ALA A O 1
ATOM 636 N N . GLY A 1 81 ? 27.277 8.573 13.573 1 91.03 81 GLY A N 1
ATOM 637 C CA . GLY A 1 81 ? 26.966 7.419 14.401 1 91.03 81 GLY A CA 1
ATOM 638 C C . GLY A 1 81 ? 25.511 7.367 14.829 1 91.03 81 GLY A C 1
ATOM 639 O O . GLY A 1 81 ? 25.135 6.55 15.671 1 91.03 81 GLY A O 1
ATOM 640 N N . THR A 1 82 ? 24.762 8.301 14.306 1 89.36 82 THR A N 1
ATOM 641 C CA . THR A 1 82 ? 23.338 8.266 14.622 1 89.36 82 THR A CA 1
ATOM 642 C C . THR A 1 82 ? 22.688 7.01 14.049 1 89.36 82 THR A C 1
ATOM 644 O O . THR A 1 82 ? 22.897 6.674 12.881 1 89.36 82 THR A O 1
ATOM 647 N N . PRO A 1 83 ? 21.924 6.34 14.899 1 84.73 83 PRO A N 1
ATOM 648 C CA . PRO A 1 83 ? 21.277 5.123 14.404 1 84.73 83 PRO A CA 1
ATOM 649 C C . PRO A 1 83 ? 20.385 5.38 13.191 1 84.73 83 PRO A C 1
ATOM 651 O O . PRO A 1 83 ? 19.835 6.474 13.046 1 84.73 83 PRO A O 1
ATOM 654 N N . GLY A 1 84 ? 20.268 4.327 12.415 1 83.6 84 GLY A N 1
ATOM 655 C CA . GLY A 1 84 ? 19.498 4.418 11.185 1 83.6 84 GLY A CA 1
ATOM 656 C C . GLY A 1 84 ? 18.022 4.671 11.422 1 83.6 84 GLY A C 1
ATOM 657 O O . GLY A 1 84 ? 17.503 4.383 12.503 1 83.6 84 GLY A O 1
ATOM 658 N N . SER A 1 85 ? 17.394 5.15 10.432 1 84.77 85 SER A N 1
ATOM 659 C CA . SER A 1 85 ? 15.957 5.404 10.473 1 84.77 85 SER A CA 1
ATOM 660 C C . SER A 1 85 ? 15.163 4.104 10.399 1 84.77 85 SER A C 1
ATOM 662 O O . SER A 1 85 ? 15.613 3.13 9.794 1 84.77 85 SER A O 1
ATOM 664 N N . SER A 1 86 ? 14.026 4.086 11.116 1 92.9 86 SER A N 1
ATOM 665 C CA . SER A 1 86 ? 13.095 2.962 11.134 1 92.9 86 SER A CA 1
ATOM 666 C C . SER A 1 86 ? 11.648 3.444 11.171 1 92.9 86 SER A C 1
ATOM 668 O O . SER A 1 86 ? 11.343 4.545 10.708 1 92.9 86 SER A O 1
ATOM 670 N N . PHE A 1 87 ? 10.758 2.56 11.677 1 95.83 87 PHE A N 1
ATOM 671 C CA . PHE A 1 87 ? 9.343 2.91 11.732 1 95.83 87 PHE A CA 1
ATOM 672 C C . PHE A 1 87 ? 9.071 3.885 12.871 1 95.83 87 PHE A C 1
ATOM 674 O O . PHE A 1 87 ? 9.506 3.663 14.003 1 95.83 87 PHE A O 1
ATOM 681 N N . GLY A 1 88 ? 8.43 4.994 12.493 1 94.94 88 GLY A N 1
ATOM 682 C CA . GLY A 1 88 ? 8.019 5.954 13.506 1 94.94 88 GLY A CA 1
ATOM 683 C C . GLY A 1 88 ? 9.08 6.996 13.805 1 94.94 88 GLY A C 1
ATOM 684 O O . GLY A 1 88 ? 10.163 6.974 13.217 1 94.94 88 GLY A O 1
ATOM 685 N N . SER A 1 89 ? 8.782 7.893 14.675 1 94.45 89 SER A N 1
ATOM 686 C CA . SER A 1 89 ? 9.668 9.014 14.975 1 94.45 89 SER A CA 1
ATOM 687 C C . SER A 1 89 ? 9.947 9.113 16.471 1 94.45 89 SER A C 1
ATOM 689 O O . SER A 1 89 ? 10.512 10.104 16.937 1 94.45 89 SER A O 1
ATOM 691 N N . ARG A 1 90 ? 9.558 8.147 17.245 1 93.02 90 ARG A N 1
ATOM 692 C CA . ARG A 1 90 ? 9.759 8.205 18.689 1 93.02 90 ARG A CA 1
ATOM 693 C C . ARG A 1 90 ? 11.233 8.397 19.029 1 93.02 90 ARG A C 1
ATOM 695 O O . ARG A 1 90 ? 12.096 7.708 18.484 1 93.02 90 ARG A O 1
ATOM 702 N N . GLY A 1 91 ? 11.453 9.33 19.901 1 91.42 91 GLY A N 1
ATOM 703 C CA . GLY A 1 91 ? 12.822 9.614 20.299 1 91.42 91 GLY A CA 1
ATOM 704 C C . GLY A 1 91 ? 13.537 10.554 19.348 1 91.42 91 GLY A C 1
ATOM 705 O O . GLY A 1 91 ? 14.691 10.921 19.58 1 91.42 91 GLY A O 1
ATOM 706 N N . GLN A 1 92 ? 12.933 10.978 18.283 1 93.78 92 GLN A N 1
ATOM 707 C CA . GLN A 1 92 ? 13.514 11.897 17.31 1 93.78 92 GLN A CA 1
ATOM 708 C C . GLN A 1 92 ? 12.909 13.292 17.441 1 93.78 92 GLN A C 1
ATOM 710 O O . GLN A 1 92 ? 11.798 13.447 17.952 1 93.78 92 GLN A O 1
ATOM 715 N N . PRO A 1 93 ? 13.605 14.266 17.002 1 92.51 93 PRO A N 1
ATOM 716 C CA . PRO A 1 93 ? 13.067 15.628 17.043 1 92.51 93 PRO A CA 1
ATOM 717 C C . PRO A 1 93 ? 11.733 15.758 16.31 1 92.51 93 PRO A C 1
ATOM 719 O O . PRO A 1 93 ? 11.584 15.247 15.197 1 92.51 93 PRO A O 1
ATOM 722 N N . GLY A 1 94 ? 10.762 16.38 17.024 1 95.58 94 GLY A N 1
ATOM 723 C CA . GLY A 1 94 ? 9.476 16.658 16.406 1 95.58 94 GLY A CA 1
ATOM 724 C C . GLY A 1 94 ? 8.436 15.589 16.684 1 95.58 94 GLY A C 1
ATOM 725 O O . GLY A 1 94 ? 7.322 15.647 16.159 1 95.58 94 GLY A O 1
ATOM 726 N N . TRP A 1 95 ? 8.727 14.603 17.452 1 95.36 95 TRP A N 1
ATOM 727 C CA . TRP A 1 95 ? 7.754 13.58 17.819 1 95.36 95 TRP A CA 1
ATOM 728 C C . TRP A 1 95 ? 6.722 14.135 18.795 1 95.36 95 TRP A C 1
ATOM 730 O O . TRP A 1 95 ? 7.059 14.918 19.686 1 95.36 95 TRP A O 1
ATOM 740 N N . PRO A 1 96 ? 5.551 13.781 18.662 1 96.81 96 PRO A N 1
ATOM 741 C CA . PRO A 1 96 ? 4.998 12.998 17.554 1 96.81 96 PRO A CA 1
ATOM 742 C C . PRO A 1 96 ? 4.74 13.841 16.307 1 96.81 96 PRO A C 1
ATOM 744 O O . PRO A 1 96 ? 4.299 14.988 16.413 1 96.81 96 PRO A O 1
ATOM 747 N N . ARG A 1 97 ? 5.123 13.287 15.267 1 97.77 97 ARG A N 1
ATOM 748 C CA . ARG A 1 97 ? 4.863 13.939 13.987 1 97.77 97 ARG A CA 1
ATOM 749 C C . ARG A 1 97 ? 3.437 13.674 13.517 1 97.77 97 ARG A C 1
ATOM 751 O O . ARG A 1 97 ? 2.703 12.907 14.144 1 97.77 97 ARG A O 1
ATOM 758 N N . LEU A 1 98 ? 2.964 14.329 12.503 1 98.11 98 LEU A N 1
ATOM 759 C CA . LEU A 1 98 ? 1.582 14.198 12.054 1 98.11 98 LEU A CA 1
ATOM 760 C C . LEU A 1 98 ? 1.219 12.734 11.829 1 98.11 98 LEU A C 1
ATOM 762 O O . LEU A 1 98 ? 0.125 12.298 12.194 1 98.11 98 LEU A O 1
ATOM 766 N N . THR A 1 99 ? 2.119 11.945 11.262 1 98.04 99 THR A N 1
ATOM 767 C CA . THR A 1 99 ? 1.874 10.568 10.847 1 98.04 99 THR A CA 1
ATOM 768 C C . THR A 1 99 ? 1.636 9.672 12.059 1 98.04 99 THR A C 1
ATOM 770 O O . THR A 1 99 ? 1.148 8.549 11.921 1 98.04 99 THR A O 1
ATOM 773 N N . GLU A 1 100 ? 1.938 10.181 13.253 1 97.4 100 GLU A N 1
ATOM 774 C CA . GLU A 1 100 ? 1.777 9.382 14.464 1 97.4 100 GLU A CA 1
ATOM 775 C C . GLU A 1 100 ? 0.803 10.042 15.435 1 97.4 100 GLU A C 1
ATOM 777 O O . GLU A 1 100 ? 0.727 9.656 16.604 1 97.4 100 GLU A O 1
ATOM 782 N N . ARG A 1 101 ? 0.171 11.089 14.988 1 97.28 101 ARG A N 1
ATOM 783 C CA . ARG A 1 101 ? -0.887 11.711 15.778 1 97.28 101 ARG A CA 1
ATOM 784 C C . ARG A 1 101 ? -2.242 11.085 15.469 1 97.28 101 ARG A C 1
ATOM 786 O O . ARG A 1 101 ? -3.124 11.743 14.913 1 97.28 101 ARG A O 1
ATOM 793 N N . PHE A 1 102 ? -2.485 9.957 15.954 1 95.62 102 PHE A N 1
ATOM 794 C CA . PHE A 1 102 ? -3.624 9.124 15.589 1 95.62 102 PHE A CA 1
ATOM 795 C C . PHE A 1 102 ? -4.91 9.665 16.204 1 95.62 102 PHE A C 1
ATOM 797 O O . PHE A 1 102 ? -6.008 9.312 15.77 1 95.62 102 PHE A O 1
ATOM 804 N N . GLY A 1 103 ? -4.784 10.553 17.176 1 95.14 103 GLY A N 1
ATOM 805 C CA . GLY A 1 103 ? -5.955 11.141 17.806 1 95.14 103 GLY A CA 1
ATOM 806 C C . GLY A 1 103 ? -6.28 12.528 17.284 1 95.14 103 GLY A C 1
ATOM 807 O O . GLY A 1 103 ? -7.163 13.205 17.815 1 95.14 103 GLY A O 1
ATOM 808 N N . PHE A 1 104 ? -5.46 12.97 16.263 1 97.08 104 PHE A N 1
ATOM 809 C CA . PHE A 1 104 ? -5.708 14.284 15.68 1 97.08 104 PHE A CA 1
ATOM 810 C C . PHE A 1 104 ? -7.072 14.326 15.002 1 97.08 104 PHE A C 1
ATOM 812 O O . PHE A 1 104 ? -7.276 13.689 13.966 1 97.08 104 PHE A O 1
ATOM 819 N N . SER A 1 105 ? -8.037 15.035 15.463 1 96.23 105 SER A N 1
ATOM 820 C CA . SER A 1 105 ? -9.432 14.862 15.073 1 96.23 105 SER A CA 1
ATOM 821 C C . SER A 1 105 ? -9.852 15.905 14.043 1 96.23 105 SER A C 1
ATOM 823 O O . SER A 1 105 ? -10.906 15.778 13.417 1 96.23 105 SER A O 1
ATOM 825 N N . LYS A 1 106 ? -9.092 17.016 13.87 1 98.12 106 LYS A N 1
ATOM 826 C CA . LYS A 1 106 ? -9.432 18.035 12.881 1 98.12 106 LYS A CA 1
ATOM 827 C C . LYS A 1 106 ? -9.033 17.593 11.476 1 98.12 106 LYS A C 1
ATOM 829 O O . LYS A 1 106 ? -7.97 16.999 11.285 1 98.12 106 LYS A O 1
ATOM 834 N N . PRO A 1 107 ? -9.859 17.841 10.491 1 98.67 107 PRO A N 1
ATOM 835 C CA . PRO A 1 107 ? -9.515 17.421 9.131 1 98.67 107 PRO A CA 1
ATOM 836 C C . PRO A 1 107 ? -8.273 18.128 8.591 1 98.67 107 PRO A C 1
ATOM 838 O O . PRO A 1 107 ? -8.091 19.326 8.824 1 98.67 107 PRO A O 1
ATOM 841 N N . VAL A 1 108 ? -7.432 17.419 7.929 1 98.89 108 VAL A N 1
ATOM 842 C CA . VAL A 1 108 ? -6.23 17.936 7.282 1 98.89 108 VAL A CA 1
ATOM 843 C C . VAL A 1 108 ? -6.301 17.676 5.779 1 98.89 108 VAL A C 1
ATOM 845 O O . VAL A 1 108 ? -6.471 16.534 5.347 1 98.89 108 VAL A O 1
ATOM 848 N N . VAL A 1 109 ? -6.174 18.726 4.95 1 98.94 109 VAL A N 1
ATOM 849 C CA . VAL A 1 109 ? -6.202 18.663 3.492 1 98.94 109 VAL A CA 1
ATOM 850 C C . VAL A 1 109 ? -4.794 18.871 2.939 1 98.94 109 VAL A C 1
ATOM 852 O O . VAL A 1 109 ? -4.175 19.911 3.175 1 98.94 109 VAL A O 1
ATOM 855 N N . ALA A 1 110 ? -4.291 17.907 2.208 1 98.96 110 ALA A N 1
ATOM 856 C CA . ALA A 1 110 ? -3.033 18.091 1.489 1 98.96 110 ALA A CA 1
ATOM 857 C C . ALA A 1 110 ? -3.267 18.756 0.136 1 98.96 110 ALA A C 1
ATOM 859 O O . ALA A 1 110 ? -4.005 18.231 -0.702 1 98.96 110 ALA A O 1
ATOM 860 N N . ARG A 1 111 ? -2.74 19.924 -0.043 1 98.94 111 ARG A N 1
ATOM 861 C CA . ARG A 1 111 ? -2.637 20.571 -1.346 1 98.94 111 ARG A CA 1
ATOM 862 C C . ARG A 1 111 ? -1.321 20.218 -2.031 1 98.94 111 ARG A C 1
ATOM 864 O O . ARG A 1 111 ? -0.268 20.753 -1.677 1 98.94 111 ARG A O 1
ATOM 871 N N . VAL A 1 112 ? -1.408 19.375 -3.03 1 98.94 112 VAL A N 1
ATOM 872 C CA . VAL A 1 112 ? -0.176 18.823 -3.584 1 98.94 112 VAL A CA 1
ATOM 873 C C . VAL A 1 112 ? 0.043 19.361 -4.996 1 98.94 112 VAL A C 1
ATOM 875 O O . VAL A 1 112 ? -0.768 19.117 -5.893 1 98.94 112 VAL A O 1
ATOM 878 N N . ASP A 1 113 ? 1.081 20.079 -5.146 1 98.76 113 ASP A N 1
ATOM 879 C CA . ASP A 1 113 ? 1.568 20.535 -6.444 1 98.76 113 ASP A CA 1
ATOM 880 C C . ASP A 1 113 ? 3.014 20.101 -6.671 1 98.76 113 ASP A C 1
ATOM 882 O O . ASP A 1 113 ? 3.895 20.413 -5.867 1 98.76 113 ASP A O 1
ATOM 886 N N . GLY A 1 114 ? 3.249 19.329 -7.757 1 98.68 114 GLY A N 1
ATOM 887 C CA . GLY A 1 114 ? 4.583 18.812 -8.019 1 98.68 114 GLY A CA 1
ATOM 888 C C . GLY A 1 114 ? 4.88 17.523 -7.276 1 98.68 114 GLY A C 1
ATOM 889 O O . GLY A 1 114 ? 3.978 16.719 -7.033 1 98.68 114 GLY A O 1
ATOM 890 N N . TYR A 1 115 ? 6.128 17.29 -6.865 1 98.87 115 TYR A N 1
ATOM 891 C CA . TYR A 1 115 ? 6.59 16.021 -6.315 1 98.87 115 TYR A CA 1
ATOM 892 C C . TYR A 1 115 ? 6.095 15.832 -4.887 1 98.87 115 TYR A C 1
ATOM 894 O O . TYR A 1 115 ? 6.218 16.735 -4.056 1 98.87 115 TYR A O 1
ATOM 902 N N . ALA A 1 116 ? 5.55 14.791 -4.547 1 98.92 116 ALA A N 1
ATOM 903 C CA . ALA A 1 116 ? 5.37 14.214 -3.217 1 98.92 116 ALA A CA 1
ATOM 904 C C . ALA A 1 116 ? 6.035 12.844 -3.119 1 98.92 116 ALA A C 1
ATOM 906 O O . ALA A 1 116 ? 5.454 11.834 -3.525 1 98.92 116 ALA A O 1
ATOM 907 N N . LEU A 1 117 ? 7.193 12.777 -2.542 1 98.78 117 LEU A N 1
ATOM 908 C CA . LEU A 1 117 ? 8.011 11.569 -2.545 1 98.78 117 LEU A CA 1
ATOM 909 C C . LEU A 1 117 ? 8.483 11.229 -1.135 1 98.78 117 LEU A C 1
ATOM 911 O O . LEU A 1 117 ? 8.754 12.126 -0.334 1 98.78 117 LEU A O 1
ATOM 915 N N . GLY A 1 118 ? 8.683 9.967 -0.874 1 98.22 118 GLY A N 1
ATOM 916 C CA . GLY A 1 118 ? 9.193 9.54 0.419 1 98.22 118 GLY A CA 1
ATOM 917 C C . GLY A 1 118 ? 8.394 10.089 1.586 1 98.22 118 GLY A C 1
ATOM 918 O O . GLY A 1 118 ? 7.168 9.962 1.621 1 98.22 118 GLY A O 1
ATOM 919 N N . GLY A 1 119 ? 9.081 10.723 2.467 1 98.21 119 GLY A N 1
ATOM 920 C CA . GLY A 1 119 ? 8.433 11.319 3.625 1 98.21 119 GLY A CA 1
ATOM 921 C C . GLY A 1 119 ? 7.378 12.345 3.257 1 98.21 119 GLY A C 1
ATOM 922 O O . GLY A 1 119 ? 6.409 12.539 3.994 1 98.21 119 GLY A O 1
ATOM 923 N N . GLY A 1 120 ? 7.573 13.027 2.169 1 98.74 120 GLY A N 1
ATOM 924 C CA . GLY A 1 120 ? 6.558 13.954 1.693 1 98.74 120 GLY A CA 1
ATOM 925 C C . GLY A 1 120 ? 5.257 13.272 1.315 1 98.74 120 GLY A C 1
ATOM 926 O O . GLY A 1 120 ? 4.176 13.746 1.668 1 98.74 120 GLY A O 1
ATOM 927 N N . PHE A 1 121 ? 5.353 12.198 0.548 1 98.88 121 PHE A N 1
ATOM 928 C CA . PHE A 1 121 ? 4.166 11.428 0.197 1 98.88 121 PHE A CA 1
ATOM 929 C C . PHE A 1 121 ? 3.551 10.786 1.435 1 98.88 121 PHE A C 1
ATOM 931 O O . PHE A 1 121 ? 2.327 10.717 1.562 1 98.88 121 PHE A O 1
ATOM 938 N N . GLU A 1 122 ? 4.397 10.301 2.37 1 98.79 122 GLU A N 1
ATOM 939 C CA . GLU A 1 122 ? 3.89 9.737 3.617 1 98.79 122 GLU A CA 1
ATOM 940 C C . GLU A 1 122 ? 3.075 10.765 4.397 1 98.79 122 GLU A C 1
ATOM 942 O O . GLU A 1 122 ? 2.061 10.425 5.01 1 98.79 122 GLU A O 1
ATOM 947 N N . LEU A 1 123 ? 3.504 12.011 4.372 1 98.69 123 LEU A N 1
ATOM 948 C CA . LEU A 1 123 ? 2.743 13.095 4.983 1 98.69 123 LEU A CA 1
ATOM 949 C C . LEU A 1 123 ? 1.383 13.25 4.31 1 98.69 123 LEU A C 1
ATOM 951 O O . LEU A 1 123 ? 0.358 13.355 4.988 1 98.69 123 LEU A O 1
ATOM 955 N N . ALA A 1 124 ? 1.395 13.248 3.003 1 98.88 124 ALA A N 1
ATOM 956 C CA . ALA A 1 124 ? 0.144 13.363 2.258 1 98.88 124 ALA A CA 1
ATOM 957 C C . ALA A 1 124 ? -0.797 12.208 2.586 1 98.88 124 ALA A C 1
ATOM 959 O O . ALA A 1 124 ? -1.997 12.414 2.785 1 98.88 124 ALA A O 1
ATOM 960 N N . LEU A 1 125 ? -0.231 10.999 2.707 1 98.75 125 LEU A N 1
ATOM 961 C CA . LEU A 1 125 ? -1.025 9.811 3.003 1 98.75 125 LEU A CA 1
ATOM 962 C C . LEU A 1 125 ? -1.663 9.914 4.384 1 98.75 125 LEU A C 1
ATOM 964 O O . LEU A 1 125 ? -2.705 9.307 4.638 1 98.75 125 LEU A O 1
ATOM 968 N N . ALA A 1 126 ? -1.032 10.67 5.271 1 98.53 126 ALA A N 1
ATOM 969 C CA . ALA A 1 126 ? -1.529 10.807 6.638 1 98.53 126 ALA A CA 1
ATOM 970 C C . ALA A 1 126 ? -2.628 11.863 6.719 1 98.53 126 ALA A C 1
ATOM 972 O O . ALA A 1 126 ? -3.338 11.953 7.723 1 98.53 126 ALA A O 1
ATOM 973 N N . CYS A 1 127 ? -2.787 12.648 5.7 1 98.8 127 CYS A N 1
ATOM 974 C CA . CYS A 1 127 ? -3.869 13.625 5.65 1 98.8 127 CYS A CA 1
ATOM 975 C C . CYS A 1 127 ? -5.2 12.95 5.34 1 98.8 127 CYS A C 1
ATOM 977 O O . CYS A 1 127 ? -5.23 11.794 4.913 1 98.8 127 CYS A O 1
ATOM 979 N N . ASP A 1 128 ? -6.279 13.677 5.542 1 98.67 128 ASP A N 1
ATOM 980 C CA . ASP A 1 128 ? -7.611 13.109 5.361 1 98.67 128 ASP A CA 1
ATOM 981 C C . ASP A 1 128 ? -8.051 13.195 3.902 1 98.67 128 ASP A C 1
ATOM 983 O O . ASP A 1 128 ? -8.805 12.344 3.424 1 98.67 128 ASP A O 1
ATOM 987 N N . LEU A 1 129 ? -7.6 14.275 3.253 1 98.85 129 LEU A N 1
ATOM 988 C CA . LEU A 1 129 ? -7.894 14.527 1.847 1 98.85 129 LEU A CA 1
ATOM 989 C C . LEU A 1 129 ? -6.634 14.938 1.093 1 98.85 129 LEU A C 1
ATOM 991 O O . LEU A 1 129 ? -5.754 15.592 1.657 1 98.85 129 LEU A O 1
ATOM 995 N N . ILE A 1 130 ? -6.592 14.555 -0.162 1 98.95 130 ILE A N 1
ATOM 996 C CA . ILE A 1 130 ? -5.533 15.014 -1.054 1 98.95 130 ILE A CA 1
ATOM 997 C C . ILE A 1 130 ? -6.145 15.647 -2.301 1 98.95 130 ILE A C 1
ATOM 999 O O . ILE A 1 130 ? -6.91 15.001 -3.021 1 98.95 130 ILE A O 1
ATOM 1003 N N . ILE A 1 131 ? -5.878 16.871 -2.53 1 98.96 131 ILE A N 1
ATOM 1004 C CA . ILE A 1 131 ? -6.189 17.563 -3.775 1 98.96 131 ILE A CA 1
ATOM 1005 C C . ILE A 1 131 ? -4.896 17.891 -4.52 1 98.96 131 ILE A C 1
ATOM 1007 O O . ILE A 1 131 ? -4.001 18.536 -3.968 1 98.96 131 ILE A O 1
ATOM 1011 N N . ALA A 1 132 ? -4.81 17.459 -5.787 1 98.93 132 ALA A N 1
ATOM 1012 C CA . ALA A 1 132 ? -3.52 17.522 -6.468 1 98.93 132 ALA A CA 1
ATOM 1013 C C . ALA A 1 132 ? -3.641 18.246 -7.806 1 98.93 132 ALA A C 1
ATOM 1015 O O . ALA A 1 132 ? -4.717 18.276 -8.408 1 98.93 132 ALA A O 1
ATOM 1016 N N . SER A 1 133 ? -2.551 18.872 -8.238 1 98.89 133 SER A N 1
ATOM 1017 C CA . SER A 1 133 ? -2.466 19.339 -9.618 1 98.89 133 SER A CA 1
ATOM 1018 C C . SER A 1 133 ? -2.199 18.184 -10.576 1 98.89 133 SER A C 1
ATOM 1020 O O . SER A 1 133 ? -1.743 17.117 -10.16 1 98.89 133 SER A O 1
ATOM 1022 N N . ASP A 1 134 ? -2.395 18.413 -11.827 1 98.64 134 ASP A N 1
ATOM 1023 C CA . ASP A 1 134 ? -2.226 17.369 -12.833 1 98.64 134 ASP A CA 1
ATOM 1024 C C . ASP A 1 134 ? -0.747 17.103 -13.105 1 98.64 134 ASP A C 1
ATOM 1026 O O . ASP A 1 134 ? -0.402 16.161 -13.822 1 98.64 134 ASP A O 1
ATOM 1030 N N . ARG A 1 135 ? 0.176 17.834 -12.524 1 98.35 135 ARG A N 1
ATOM 1031 C CA . ARG A 1 135 ? 1.601 17.586 -12.72 1 98.35 135 ARG A CA 1
ATOM 1032 C C . ARG A 1 135 ? 2.212 16.911 -11.496 1 98.35 135 ARG A C 1
ATOM 1034 O O . ARG A 1 135 ? 3.429 16.728 -11.425 1 98.35 135 ARG A O 1
ATOM 1041 N N . SER A 1 136 ? 1.39 16.599 -10.547 1 98.85 136 SER A N 1
ATOM 1042 C CA . SER A 1 136 ? 1.892 15.965 -9.332 1 98.85 136 SER A CA 1
ATOM 1043 C C . SER A 1 136 ? 2.393 14.552 -9.613 1 98.85 136 SER A C 1
ATOM 1045 O O . SER A 1 136 ? 1.834 13.845 -10.454 1 98.85 136 SER A O 1
ATOM 1047 N N . VAL A 1 137 ? 3.461 14.173 -8.916 1 98.88 137 VAL A N 1
ATOM 1048 C CA . VAL A 1 137 ? 4.079 12.853 -8.987 1 98.88 137 VAL A CA 1
ATOM 1049 C C . VAL A 1 137 ? 4.245 12.283 -7.581 1 98.88 137 VAL A C 1
ATOM 1051 O O . VAL A 1 137 ? 4.743 12.965 -6.682 1 98.88 137 VAL A O 1
ATOM 1054 N N . PHE A 1 138 ? 3.85 11.042 -7.452 1 98.89 138 PHE A N 1
ATOM 1055 C CA . PHE A 1 138 ? 3.869 10.397 -6.144 1 98.89 138 PHE A CA 1
ATOM 1056 C C . PHE A 1 138 ? 4.803 9.192 -6.148 1 98.89 138 PHE A C 1
ATOM 1058 O O . PHE A 1 138 ? 4.963 8.528 -7.174 1 98.89 138 PHE A O 1
ATOM 1065 N N . GLY A 1 139 ? 5.43 8.918 -4.958 1 98.76 139 GLY A N 1
ATOM 1066 C CA . GLY A 1 139 ? 6.236 7.71 -4.878 1 98.76 139 GLY A CA 1
ATOM 1067 C C . GLY A 1 139 ? 6.906 7.528 -3.529 1 98.76 139 GLY A C 1
ATOM 1068 O O . GLY A 1 139 ? 7.044 8.486 -2.765 1 98.76 139 GLY A O 1
ATOM 1069 N N . LEU A 1 140 ? 7.317 6.304 -3.216 1 98.75 140 LEU A N 1
ATOM 1070 C CA . LEU A 1 140 ? 8.106 5.91 -2.054 1 98.75 140 LEU A CA 1
ATOM 1071 C C . LEU A 1 140 ? 9.401 5.228 -2.482 1 98.75 140 LEU A C 1
ATOM 1073 O O . LEU A 1 140 ? 9.483 3.997 -2.498 1 98.75 140 LEU A O 1
ATOM 1077 N N . PRO A 1 141 ? 10.429 6.004 -2.748 1 97.86 141 PRO A N 1
ATOM 1078 C CA . PRO A 1 141 ? 11.647 5.477 -3.368 1 97.86 141 PRO A CA 1
ATOM 1079 C C . PRO A 1 141 ? 12.614 4.876 -2.35 1 97.86 141 PRO A C 1
ATOM 1081 O O . PRO A 1 141 ? 13.747 4.535 -2.696 1 97.86 141 PRO A O 1
ATOM 1084 N N . GLU A 1 142 ? 12.282 4.701 -1.108 1 97.98 142 GLU A N 1
ATOM 1085 C CA . GLU A 1 142 ? 13.166 4.339 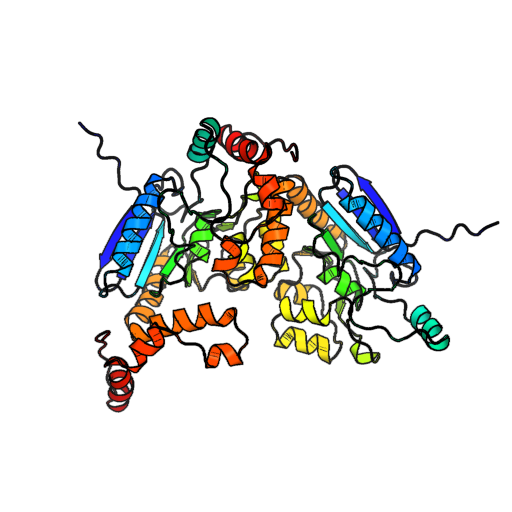-0.004 1 97.98 142 GLU A CA 1
ATOM 1086 C C . GLU A 1 142 ? 13.916 3.043 -0.299 1 97.98 142 GLU A C 1
ATOM 1088 O O . GLU A 1 142 ? 15.087 2.902 0.06 1 97.98 142 GLU A O 1
ATOM 1093 N N . VAL A 1 143 ? 13.257 2.126 -0.992 1 97.66 143 VAL A N 1
ATOM 1094 C CA . VAL A 1 143 ? 13.85 0.82 -1.26 1 97.66 143 VAL A CA 1
ATOM 1095 C C . VAL A 1 143 ? 15.098 0.986 -2.124 1 97.66 143 VAL A C 1
ATOM 1097 O O . VAL A 1 143 ? 16.029 0.181 -2.043 1 97.66 143 VAL A O 1
ATOM 1100 N N . ARG A 1 144 ? 15.181 2.013 -2.924 1 97.16 144 ARG A N 1
ATOM 1101 C CA . ARG A 1 144 ? 16.318 2.278 -3.8 1 97.16 144 ARG A CA 1
ATOM 1102 C C . ARG A 1 144 ? 17.452 2.954 -3.037 1 97.16 144 ARG A C 1
ATOM 1104 O O . ARG A 1 144 ? 18.532 3.177 -3.588 1 97.16 144 ARG A O 1
ATOM 1111 N N . LEU A 1 145 ? 17.219 3.281 -1.73 1 96.56 145 LEU A N 1
ATOM 1112 C CA . LEU A 1 145 ? 18.17 4.006 -0.894 1 96.56 145 LEU A CA 1
ATOM 1113 C C . LEU A 1 145 ? 18.556 3.182 0.33 1 96.56 145 LEU A C 1
ATOM 1115 O O . LEU A 1 145 ? 19.127 3.713 1.285 1 96.56 145 LEU A O 1
ATOM 1119 N N . GLY A 1 146 ? 18.158 1.888 0.33 1 96.52 146 GLY A N 1
ATOM 1120 C CA . GLY A 1 146 ? 18.464 1.064 1.488 1 96.52 146 GLY A CA 1
ATOM 1121 C C . GLY A 1 146 ? 17.638 1.421 2.709 1 96.52 146 GLY A C 1
ATOM 1122 O O . GLY A 1 146 ? 18.034 1.13 3.84 1 96.52 146 GLY A O 1
ATOM 1123 N N . LEU A 1 147 ? 16.519 2.093 2.516 1 97.55 147 LEU A N 1
ATOM 1124 C CA . LEU A 1 147 ? 15.651 2.568 3.589 1 97.55 147 LEU A CA 1
ATOM 1125 C C . LEU A 1 147 ? 14.251 1.978 3.457 1 97.55 147 LEU A C 1
ATOM 1127 O O . LEU A 1 147 ? 14.008 1.132 2.593 1 97.55 147 LEU A O 1
ATOM 1131 N N . VAL A 1 148 ? 13.366 2.264 4.391 1 98.15 148 VAL A N 1
ATOM 1132 C CA . VAL A 1 148 ? 11.953 1.904 4.348 1 98.15 148 VAL A CA 1
ATOM 1133 C C . VAL A 1 148 ? 11.094 3.156 4.513 1 98.15 148 VAL A C 1
ATOM 1135 O O . VAL A 1 148 ? 11.527 4.137 5.123 1 98.15 148 VAL A O 1
ATOM 1138 N N . PRO A 1 149 ? 9.938 3.176 3.902 1 98.15 149 PRO A N 1
ATOM 1139 C CA . PRO A 1 149 ? 9.025 4.281 4.205 1 98.15 149 PRO A CA 1
ATOM 1140 C C . PRO A 1 149 ? 8.44 4.194 5.612 1 98.15 149 PRO A C 1
ATOM 1142 O O . PRO A 1 149 ? 7.276 3.82 5.779 1 98.15 149 PRO A O 1
ATOM 1145 N N . GLY A 1 150 ? 9.129 4.691 6.554 1 97.77 150 GLY A N 1
ATOM 1146 C CA . GLY A 1 150 ? 8.905 4.377 7.956 1 97.77 150 GLY A CA 1
ATOM 1147 C C . GLY A 1 150 ? 7.992 5.369 8.651 1 97.77 150 GLY A C 1
ATOM 1148 O O . GLY A 1 150 ? 7.584 5.15 9.794 1 97.77 150 GLY A O 1
ATOM 1149 N N . ALA A 1 151 ? 7.69 6.51 8.031 1 97.84 151 ALA A N 1
ATOM 1150 C CA . ALA A 1 151 ? 6.723 7.435 8.616 1 97.84 151 ALA A CA 1
ATOM 1151 C C . ALA A 1 151 ? 5.294 6.953 8.387 1 97.84 151 ALA A C 1
ATOM 1153 O O . ALA A 1 151 ? 4.336 7.689 8.636 1 97.84 151 ALA A O 1
ATOM 1154 N N . GLY A 1 152 ? 5.172 5.707 7.936 1 97.71 152 GLY A N 1
ATOM 1155 C CA . GLY A 1 152 ? 3.876 5.064 7.795 1 97.71 152 GLY A CA 1
ATOM 1156 C C . GLY A 1 152 ? 3.511 4.766 6.353 1 97.71 152 GLY A C 1
ATOM 1157 O O . GLY A 1 152 ? 2.461 4.181 6.081 1 97.71 152 GLY A O 1
ATOM 1158 N N . GLY A 1 153 ? 4.358 5.145 5.425 1 98.45 153 GLY A N 1
ATOM 1159 C CA . GLY A 1 153 ? 4.057 4.887 4.025 1 98.45 153 GLY A CA 1
ATOM 1160 C C . GLY A 1 153 ? 3.791 3.422 3.732 1 98.45 153 GLY A C 1
ATOM 1161 O O . GLY A 1 153 ? 2.867 3.091 2.987 1 98.45 153 GLY A O 1
ATOM 1162 N N . VAL A 1 154 ? 4.599 2.584 4.349 1 98.43 154 VAL A N 1
ATOM 1163 C CA . VAL A 1 154 ? 4.438 1.151 4.127 1 98.43 154 VAL A CA 1
ATOM 1164 C C . VAL A 1 154 ? 3.077 0.696 4.649 1 98.43 154 VAL A C 1
ATOM 1166 O O . VAL A 1 154 ? 2.405 -0.122 4.017 1 98.43 154 VAL A O 1
ATOM 1169 N N . PHE A 1 155 ? 2.608 1.218 5.728 1 98.43 155 PHE A N 1
ATOM 1170 C CA . PHE A 1 155 ? 1.375 0.789 6.379 1 98.43 155 PHE A CA 1
ATOM 1171 C C . PHE A 1 155 ? 0.16 1.401 5.692 1 98.43 155 PHE A C 1
ATOM 1173 O O . PHE A 1 155 ? -0.858 0.731 5.505 1 98.43 155 PHE A O 1
ATOM 1180 N N . ARG A 1 156 ? 0.266 2.634 5.323 1 98.52 156 ARG A N 1
ATOM 1181 C CA . ARG A 1 156 ? -0.891 3.349 4.794 1 98.52 156 ARG A CA 1
ATOM 1182 C C . ARG A 1 156 ? -1.118 3.013 3.324 1 98.52 156 ARG A C 1
ATOM 1184 O O . ARG A 1 156 ? -2.261 2.88 2.882 1 98.52 156 ARG A O 1
ATOM 1191 N N . LEU A 1 157 ? -0.049 2.907 2.551 1 98.65 157 LEU A N 1
ATOM 1192 C CA . LEU A 1 157 ? -0.239 2.704 1.119 1 98.65 157 LEU A CA 1
ATOM 1193 C C . LEU A 1 157 ? -0.925 1.369 0.846 1 98.65 157 LEU A C 1
ATOM 1195 O O . LEU A 1 157 ? -1.808 1.284 -0.011 1 98.65 157 LEU A O 1
ATOM 1199 N N . VAL A 1 158 ? -0.551 0.313 1.572 1 97.86 158 VAL A N 1
ATOM 1200 C CA . VAL A 1 158 ? -1.102 -1.015 1.324 1 97.86 158 VAL A CA 1
ATOM 1201 C C . VAL A 1 158 ? -2.554 -1.069 1.796 1 97.86 158 VAL A C 1
ATOM 1203 O O . VAL A 1 158 ? -3.3 -1.979 1.427 1 97.86 158 VAL A O 1
ATOM 1206 N N . ARG A 1 159 ? -2.98 -0.087 2.544 1 96.94 159 ARG A N 1
ATOM 1207 C CA . ARG A 1 159 ? -4.363 0.013 3 1 96.94 159 ARG A CA 1
ATOM 1208 C C . ARG A 1 159 ? -5.192 0.87 2.049 1 96.94 159 ARG A C 1
ATOM 1210 O O . ARG A 1 159 ? -6.421 0.776 2.033 1 96.94 159 ARG A O 1
ATOM 1217 N N . GLN A 1 160 ? -4.483 1.733 1.345 1 97.8 160 GLN A N 1
ATOM 1218 C CA . GLN A 1 160 ? -5.215 2.783 0.645 1 97.8 160 GLN A CA 1
ATOM 1219 C C . GLN A 1 160 ? -5.239 2.528 -0.86 1 97.8 160 GLN A C 1
ATOM 1221 O O . GLN A 1 160 ? -5.979 3.185 -1.594 1 97.8 160 GLN A O 1
ATOM 1226 N N . LEU A 1 161 ? -4.476 1.577 -1.361 1 97.94 161 LEU A N 1
ATOM 1227 C CA . LEU A 1 161 ? -4.473 1.103 -2.74 1 97.94 161 LEU A CA 1
ATOM 1228 C C . LEU A 1 161 ? -4.767 -0.392 -2.802 1 97.94 161 LEU A C 1
ATOM 1230 O O . LEU A 1 161 ? -4.606 -1.102 -1.807 1 97.94 161 LEU A O 1
ATOM 1234 N N . PRO A 1 162 ? -5.224 -0.855 -4.048 1 97.53 162 PRO A N 1
ATOM 1235 C CA . PRO A 1 162 ? -5.228 -2.313 -4.192 1 97.53 162 PRO A CA 1
ATOM 1236 C C . PRO A 1 162 ? -3.873 -2.942 -3.877 1 97.53 162 PRO A C 1
ATOM 1238 O O . PRO A 1 162 ? -2.831 -2.37 -4.209 1 97.53 162 PRO A O 1
ATOM 1241 N N . GLN A 1 163 ? -3.92 -4.058 -3.307 1 97.7 163 GLN A N 1
ATOM 1242 C CA . GLN A 1 163 ? -2.73 -4.649 -2.705 1 97.7 163 GLN A CA 1
ATOM 1243 C C . GLN A 1 163 ? -1.612 -4.802 -3.732 1 97.7 163 GLN A C 1
ATOM 1245 O O . GLN A 1 163 ? -0.473 -4.403 -3.482 1 97.7 163 GLN A O 1
ATOM 1250 N N . LYS A 1 164 ? -1.886 -5.344 -4.887 1 98.31 164 LYS A N 1
ATOM 1251 C CA . LYS A 1 164 ? -0.845 -5.562 -5.888 1 98.31 164 LYS A CA 1
ATOM 1252 C C . LYS A 1 164 ? -0.256 -4.238 -6.365 1 98.31 164 LYS A C 1
ATOM 1254 O O . LYS A 1 164 ? 0.957 -4.125 -6.558 1 98.31 164 LYS A O 1
ATOM 1259 N N . THR A 1 165 ? -1.166 -3.276 -6.551 1 98.4 165 THR A N 1
ATOM 1260 C CA . THR A 1 165 ? -0.719 -1.947 -6.955 1 98.4 165 THR A CA 1
ATOM 1261 C C . THR A 1 165 ? 0.209 -1.346 -5.904 1 98.4 165 THR A C 1
ATOM 1263 O O . THR A 1 165 ? 1.299 -0.871 -6.23 1 98.4 165 THR A O 1
ATOM 1266 N N . ALA A 1 166 ? -0.223 -1.409 -4.645 1 98.71 166 ALA A N 1
ATOM 1267 C CA . ALA A 1 166 ? 0.589 -0.876 -3.554 1 98.71 166 ALA A CA 1
ATOM 1268 C C . ALA A 1 166 ? 1.947 -1.57 -3.491 1 98.71 166 ALA A C 1
ATOM 1270 O O . ALA A 1 166 ? 2.984 -0.911 -3.387 1 98.71 166 ALA A O 1
ATOM 1271 N N . MET A 1 167 ? 1.942 -2.864 -3.588 1 98.7 167 MET A N 1
ATOM 1272 C CA . MET A 1 167 ? 3.182 -3.63 -3.502 1 98.7 167 MET A CA 1
ATOM 1273 C C . MET A 1 167 ? 4.112 -3.292 -4.662 1 98.7 167 MET A C 1
ATOM 1275 O O . MET A 1 167 ? 5.331 -3.234 -4.49 1 98.7 167 MET A O 1
ATOM 1279 N N . GLY A 1 168 ? 3.572 -3.122 -5.828 1 98.65 168 GLY A N 1
ATOM 1280 C CA . GLY A 1 168 ? 4.383 -2.713 -6.963 1 98.65 168 GLY A CA 1
ATOM 1281 C C . GLY A 1 168 ? 5.181 -1.449 -6.702 1 98.65 168 GLY A C 1
ATOM 1282 O O . GLY A 1 168 ? 6.363 -1.374 -7.044 1 98.65 168 GLY A O 1
ATOM 1283 N N . TYR A 1 169 ? 4.54 -0.484 -6.07 1 98.67 169 TYR A N 1
ATOM 1284 C CA . TYR A 1 169 ? 5.203 0.784 -5.785 1 98.67 169 TYR A CA 1
ATOM 1285 C C . TYR A 1 169 ? 6.148 0.65 -4.597 1 98.67 169 TYR A C 1
ATOM 1287 O O . TYR A 1 169 ? 7.27 1.161 -4.628 1 98.67 169 TYR A O 1
ATOM 1295 N N . LEU A 1 170 ? 5.779 -0.072 -3.563 1 98.78 170 LEU A N 1
ATOM 1296 C CA . LEU A 1 170 ? 6.545 -0.2 -2.328 1 98.78 170 LEU A CA 1
ATOM 1297 C C . LEU A 1 170 ? 7.84 -0.968 -2.569 1 98.78 170 LEU A C 1
ATOM 1299 O O . LEU A 1 170 ? 8.891 -0.602 -2.036 1 98.78 170 LEU A O 1
ATOM 1303 N N . LEU A 1 171 ? 7.795 -2.006 -3.4 1 98.72 171 LEU A N 1
ATOM 1304 C CA . LEU A 1 171 ? 8.922 -2.922 -3.53 1 98.72 171 LEU A CA 1
ATOM 1305 C C . LEU A 1 171 ? 9.904 -2.429 -4.587 1 98.72 171 LEU A C 1
ATOM 1307 O O . LEU A 1 171 ? 11.055 -2.87 -4.626 1 98.72 171 LEU A O 1
ATOM 1311 N N . THR A 1 172 ? 9.459 -1.513 -5.481 1 98.37 172 THR A N 1
ATOM 1312 C CA . THR A 1 172 ? 10.315 -1.12 -6.595 1 98.37 172 THR A CA 1
ATOM 1313 C C . THR A 1 172 ? 10.725 0.345 -6.472 1 98.37 172 THR A C 1
ATOM 1315 O O . THR A 1 172 ? 11.675 0.786 -7.123 1 98.37 172 THR A O 1
ATOM 1318 N N . GLY A 1 173 ? 9.947 1.143 -5.744 1 98.16 173 GLY A N 1
ATOM 1319 C CA . GLY A 1 173 ? 10.198 2.573 -5.662 1 98.16 173 GLY A CA 1
ATOM 1320 C C . GLY A 1 173 ? 9.707 3.335 -6.878 1 98.16 173 GLY A C 1
ATOM 1321 O O . GLY A 1 173 ? 10.03 4.512 -7.052 1 98.16 173 GLY A O 1
ATOM 1322 N N . ARG A 1 174 ? 8.912 2.697 -7.782 1 98.09 174 ARG A N 1
ATOM 1323 C CA . ARG A 1 174 ? 8.322 3.348 -8.947 1 98.09 174 ARG A CA 1
ATOM 1324 C C . ARG A 1 174 ? 7.434 4.515 -8.532 1 98.09 174 ARG A C 1
ATOM 1326 O O . ARG A 1 174 ? 6.886 4.523 -7.427 1 98.09 174 ARG A O 1
ATOM 1333 N N . ARG A 1 175 ? 7.31 5.472 -9.442 1 98.45 175 ARG A N 1
ATOM 1334 C CA . ARG A 1 175 ? 6.453 6.636 -9.243 1 98.45 175 ARG A CA 1
ATOM 1335 C C . ARG A 1 175 ? 5.189 6.536 -10.091 1 98.45 175 ARG A C 1
ATOM 1337 O O . ARG A 1 175 ? 5.126 5.739 -11.03 1 98.45 175 ARG A O 1
ATOM 1344 N N . PHE A 1 176 ? 4.209 7.285 -9.707 1 98.31 176 PHE A N 1
ATOM 1345 C CA . PHE A 1 176 ? 2.986 7.339 -10.499 1 98.31 176 PHE A CA 1
ATOM 1346 C C . PHE A 1 176 ? 2.399 8.746 -10.492 1 98.31 176 PHE A C 1
ATOM 1348 O O . PHE A 1 176 ? 2.686 9.539 -9.593 1 98.31 176 PHE A O 1
ATOM 1355 N N . ASP A 1 177 ? 1.605 9.048 -11.481 1 98.68 177 ASP A N 1
ATOM 1356 C CA . ASP A 1 177 ? 1.131 10.413 -11.682 1 98.68 177 ASP A CA 1
ATOM 1357 C C . ASP A 1 177 ? -0.221 10.631 -11.006 1 98.68 177 ASP A C 1
ATOM 1359 O O . ASP A 1 177 ? -0.786 9.702 -10.424 1 98.68 177 ASP A O 1
ATOM 1363 N N . ALA A 1 178 ? -0.699 11.828 -11.121 1 98.79 178 ALA A N 1
ATOM 1364 C CA . ALA A 1 178 ? -1.934 12.251 -10.466 1 98.79 178 ALA A CA 1
ATOM 1365 C C . ALA A 1 178 ? -3.141 11.518 -11.045 1 98.79 178 ALA A C 1
ATOM 1367 O O . ALA A 1 178 ? -4.083 11.191 -10.319 1 98.79 178 ALA A O 1
ATOM 1368 N N . ALA A 1 179 ? -3.137 11.258 -12.306 1 98.46 179 ALA A N 1
ATOM 1369 C CA . ALA A 1 179 ? -4.248 10.555 -12.943 1 98.46 179 ALA A CA 1
ATOM 1370 C C . ALA A 1 179 ? -4.385 9.137 -12.395 1 98.46 179 ALA A C 1
ATOM 1372 O O . ALA A 1 179 ? -5.495 8.673 -12.127 1 98.46 179 ALA A O 1
ATOM 1373 N N . THR A 1 180 ? -3.264 8.462 -12.275 1 97.95 180 THR A N 1
ATOM 1374 C CA . THR A 1 180 ? -3.266 7.125 -11.692 1 97.95 180 THR A CA 1
ATOM 1375 C C . THR A 1 180 ? -3.763 7.165 -10.25 1 97.95 180 THR A C 1
ATOM 1377 O O . THR A 1 180 ? -4.571 6.328 -9.843 1 97.95 180 THR A O 1
ATOM 1380 N N . ALA A 1 181 ? -3.297 8.141 -9.493 1 98.59 181 ALA A N 1
ATOM 1381 C CA . ALA A 1 181 ? -3.724 8.296 -8.104 1 98.59 181 ALA A CA 1
ATOM 1382 C C . ALA A 1 181 ? -5.234 8.492 -8.013 1 98.59 181 ALA A C 1
ATOM 1384 O O . ALA A 1 181 ? -5.887 7.931 -7.13 1 98.59 181 ALA A O 1
ATOM 1385 N N . LEU A 1 182 ? -5.777 9.261 -8.914 1 98.62 182 LEU A N 1
ATOM 1386 C CA . LEU A 1 182 ? -7.215 9.507 -8.939 1 98.62 182 LEU A CA 1
ATOM 1387 C C . LEU A 1 182 ? -7.978 8.236 -9.297 1 98.62 182 LEU A C 1
ATOM 1389 O O . LEU A 1 182 ? -9.001 7.926 -8.682 1 98.62 182 LEU A O 1
ATOM 1393 N N . ARG A 1 183 ? -7.466 7.49 -10.245 1 96.97 183 ARG A N 1
ATOM 1394 C CA . ARG A 1 183 ? -8.107 6.268 -10.72 1 96.97 183 ARG A CA 1
ATOM 1395 C C . ARG A 1 183 ? -8.314 5.279 -9.578 1 96.97 183 ARG A C 1
ATOM 1397 O O . ARG A 1 183 ? -9.358 4.629 -9.493 1 96.97 183 ARG A O 1
ATOM 1404 N N . PHE A 1 184 ? -7.36 5.267 -8.676 1 96.92 184 PHE A N 1
ATOM 1405 C CA . PHE A 1 184 ? -7.439 4.28 -7.605 1 96.92 184 PHE A CA 1
ATOM 1406 C C . PHE A 1 184 ? -8.059 4.887 -6.353 1 96.92 184 PHE A C 1
ATOM 1408 O O . PHE A 1 184 ? -8.133 4.234 -5.31 1 96.92 184 PHE A O 1
ATOM 1415 N N . GLY A 1 185 ? -8.36 6.179 -6.419 1 97.49 185 GLY A N 1
ATOM 1416 C CA . GLY A 1 185 ? -9.06 6.8 -5.306 1 97.49 185 GLY A CA 1
ATOM 1417 C C . GLY A 1 185 ? -8.127 7.301 -4.22 1 97.49 185 GLY A C 1
ATOM 1418 O O . GLY A 1 185 ? -8.555 7.545 -3.09 1 97.49 185 GLY A O 1
ATOM 1419 N N . LEU A 1 186 ? -6.852 7.417 -4.543 1 98.18 186 LEU A N 1
ATOM 1420 C CA . LEU A 1 186 ? -5.864 7.869 -3.57 1 98.18 186 LEU A CA 1
ATOM 1421 C C . LEU A 1 186 ? -5.929 9.382 -3.391 1 98.18 186 LEU A C 1
ATOM 1423 O O . LEU A 1 186 ? -5.54 9.905 -2.344 1 98.18 186 LEU A O 1
ATOM 1427 N N . VAL A 1 187 ? -6.402 10.082 -4.442 1 98.65 187 VAL A N 1
ATOM 1428 C CA . VAL A 1 187 ? -6.594 11.528 -4.418 1 98.65 187 VAL A CA 1
ATOM 1429 C C . VAL A 1 187 ? -8.061 11.859 -4.685 1 98.65 187 VAL A C 1
ATOM 1431 O O . VAL A 1 187 ? -8.74 11.146 -5.426 1 98.65 187 VAL A O 1
ATOM 1434 N N . ASN A 1 188 ? -8.497 12.913 -4.118 1 98.82 188 ASN A N 1
ATOM 1435 C CA . ASN A 1 188 ? -9.91 13.267 -4.201 1 98.82 188 ASN A CA 1
ATOM 1436 C C . ASN A 1 188 ? -10.231 13.993 -5.504 1 98.82 188 ASN A C 1
ATOM 1438 O O . ASN A 1 188 ? -11.322 13.837 -6.055 1 98.82 188 ASN A O 1
ATOM 1442 N N . GLU A 1 189 ? -9.323 14.793 -5.935 1 98.82 189 GLU A N 1
ATOM 1443 C CA . GLU A 1 189 ? -9.522 15.574 -7.152 1 98.82 189 GLU A CA 1
ATOM 1444 C C . GLU A 1 189 ? -8.187 15.991 -7.764 1 98.82 189 GLU A C 1
ATOM 1446 O O . GLU A 1 189 ? -7.234 16.291 -7.042 1 98.82 189 GLU A O 1
ATOM 1451 N N . VAL A 1 190 ? -8.139 15.974 -9.093 1 98.91 190 VAL A N 1
ATOM 1452 C CA . VAL A 1 190 ? -6.991 16.425 -9.871 1 98.91 190 VAL A CA 1
ATOM 1453 C C . VAL A 1 190 ? -7.421 17.527 -10.837 1 98.91 190 VAL A C 1
ATOM 1455 O O . VAL A 1 190 ? -8.39 17.364 -11.582 1 98.91 190 VAL A O 1
ATOM 1458 N N . VAL A 1 191 ? -6.706 18.664 -10.792 1 98.89 191 VAL A N 1
ATOM 1459 C CA . VAL A 1 191 ? -7.042 19.797 -11.649 1 98.89 191 VAL A CA 1
ATOM 1460 C C . VAL A 1 191 ? -5.765 20.401 -12.23 1 98.89 191 VAL A C 1
ATOM 1462 O O . VAL A 1 191 ? -4.667 20.147 -11.73 1 98.89 191 VAL A O 1
ATOM 1465 N N . PRO A 1 192 ? -5.871 21.23 -13.293 1 98.64 192 PRO A N 1
ATOM 1466 C CA . PRO A 1 192 ? -4.694 21.983 -13.732 1 98.64 192 PRO A CA 1
ATOM 1467 C C . PRO A 1 192 ? -4.092 22.839 -12.62 1 98.64 192 PRO A C 1
ATOM 1469 O O . PRO A 1 192 ? -4.824 23.372 -11.782 1 98.64 192 PRO A O 1
ATOM 1472 N N . ALA A 1 193 ? -2.857 23.036 -12.612 1 98.17 193 ALA A N 1
ATOM 1473 C CA . ALA A 1 193 ? -2.123 23.712 -11.546 1 98.17 193 ALA A CA 1
ATOM 1474 C C . ALA A 1 193 ? -2.717 25.088 -11.259 1 98.17 193 ALA A C 1
ATOM 1476 O O . ALA A 1 193 ? -2.803 25.504 -10.101 1 98.17 193 ALA A O 1
ATOM 1477 N N . GLN A 1 194 ? -3.198 25.794 -12.221 1 98.04 194 GLN A N 1
ATOM 1478 C CA . GLN A 1 194 ? -3.692 27.159 -12.073 1 98.04 194 GLN A CA 1
ATOM 1479 C C . GLN A 1 194 ? -5.027 27.184 -11.334 1 98.04 194 GLN A C 1
ATOM 1481 O O . GLN A 1 194 ? -5.457 28.234 -10.853 1 98.04 194 GLN A O 1
ATOM 1486 N N . ARG A 1 195 ? -5.693 26.011 -11.241 1 98.64 195 ARG A N 1
ATOM 1487 C CA . ARG A 1 195 ? -7.006 25.931 -10.608 1 98.64 195 ARG A CA 1
ATOM 1488 C C . ARG A 1 195 ? -6.916 25.253 -9.245 1 98.64 195 ARG A C 1
ATOM 1490 O O . ARG A 1 195 ? -7.933 25.047 -8.58 1 98.64 195 ARG A O 1
ATOM 1497 N N . LEU A 1 196 ? -5.751 24.93 -8.824 1 98.77 196 LEU A N 1
ATOM 1498 C CA . LEU A 1 196 ? -5.561 24.112 -7.631 1 98.77 196 LEU A CA 1
ATOM 1499 C C . LEU A 1 196 ? -6.045 24.848 -6.386 1 98.77 196 LEU A C 1
ATOM 1501 O O . LEU A 1 196 ? -6.768 24.279 -5.565 1 98.77 196 LEU A O 1
ATOM 1505 N N . ASP A 1 197 ? -5.716 26.102 -6.232 1 98.61 197 ASP A N 1
ATOM 1506 C CA . ASP A 1 197 ? -6.103 26.858 -5.045 1 98.61 197 ASP A CA 1
ATOM 1507 C C . ASP A 1 197 ? -7.622 26.99 -4.95 1 98.61 197 ASP A C 1
ATOM 1509 O O . ASP A 1 197 ? -8.2 26.808 -3.876 1 98.61 197 ASP A O 1
ATOM 1513 N N . ALA A 1 198 ? -8.227 27.298 -6.051 1 98.8 198 ALA A N 1
ATOM 1514 C CA . ALA A 1 198 ? -9.682 27.428 -6.073 1 98.8 198 ALA A CA 1
ATOM 1515 C C . ALA A 1 198 ? -10.356 26.109 -5.708 1 98.8 198 ALA A C 1
ATOM 1517 O O . ALA A 1 198 ? -11.355 26.094 -4.985 1 98.8 198 ALA A O 1
ATOM 1518 N N . CYS A 1 199 ? -9.811 25.048 -6.227 1 98.88 199 CYS A N 1
ATOM 1519 C CA . CYS A 1 199 ? -10.358 23.729 -5.927 1 98.88 199 CYS A CA 1
ATOM 1520 C C . CYS A 1 199 ? -10.221 23.406 -4.444 1 98.88 199 CYS A C 1
ATOM 1522 O O . CYS A 1 199 ? -11.183 22.974 -3.807 1 98.88 199 CYS A O 1
ATOM 1524 N N . VAL A 1 200 ? -9.06 23.635 -3.867 1 98.89 200 VAL A N 1
ATOM 1525 C CA . VAL A 1 200 ? -8.816 23.407 -2.446 1 98.89 200 VAL A CA 1
ATOM 1526 C C . VAL A 1 200 ? -9.768 24.263 -1.614 1 98.89 200 VAL A C 1
ATOM 1528 O O . VAL A 1 200 ? -10.358 23.782 -0.644 1 98.89 200 VAL A O 1
ATOM 1531 N N . ASP A 1 201 ? -9.955 25.476 -2.02 1 98.67 201 ASP A N 1
ATOM 1532 C CA . ASP A 1 201 ? -10.843 26.38 -1.295 1 98.67 201 ASP A CA 1
ATOM 1533 C C . ASP A 1 201 ? -12.275 25.851 -1.284 1 98.67 201 ASP A C 1
ATOM 1535 O O . ASP A 1 201 ? -12.99 25.999 -0.291 1 98.67 201 ASP A O 1
ATOM 1539 N N . GLY A 1 202 ? -12.712 25.273 -2.41 1 98.78 202 GLY A N 1
ATOM 1540 C CA . GLY A 1 202 ? -14.033 24.667 -2.453 1 98.78 202 GLY A CA 1
ATOM 1541 C C . GLY A 1 202 ? -14.217 23.564 -1.427 1 98.78 202 GLY A C 1
ATOM 1542 O O . GLY A 1 202 ? -15.221 23.535 -0.713 1 98.78 202 GLY A O 1
ATOM 1543 N N . TRP A 1 203 ? -13.243 22.683 -1.309 1 98.77 203 TRP A N 1
ATOM 1544 C CA . TRP A 1 203 ? -13.288 21.61 -0.321 1 98.77 203 TRP A CA 1
ATOM 1545 C C . TRP A 1 203 ? -13.242 22.173 1.096 1 98.77 203 TRP A C 1
ATOM 1547 O O . TRP A 1 203 ? -13.974 21.714 1.977 1 98.77 203 TRP A O 1
ATOM 1557 N N . VAL A 1 204 ? -12.403 23.156 1.328 1 98.75 204 VAL A N 1
ATOM 1558 C CA . VAL A 1 204 ? -12.239 23.774 2.639 1 98.75 204 VAL A CA 1
ATOM 1559 C C . VAL A 1 204 ? -13.541 24.453 3.058 1 98.75 204 VAL A C 1
ATOM 1561 O O . VAL A 1 204 ? -13.949 24.365 4.218 1 98.75 204 VAL A O 1
ATOM 1564 N N . ASP A 1 205 ? -14.21 25.107 2.102 1 98.15 205 ASP A N 1
ATOM 1565 C CA . ASP A 1 205 ? -15.487 25.756 2.383 1 98.15 205 ASP A CA 1
ATOM 1566 C C . ASP A 1 205 ? -16.525 24.744 2.861 1 98.15 205 ASP A C 1
ATOM 1568 O O . ASP A 1 205 ? -17.261 25.005 3.815 1 98.15 205 ASP A O 1
ATOM 1572 N N . ASP A 1 206 ? -16.563 23.615 2.229 1 98.26 206 ASP A N 1
ATOM 1573 C CA . ASP A 1 206 ? -17.49 22.563 2.634 1 98.26 206 ASP A CA 1
ATOM 1574 C C . ASP A 1 206 ? -17.2 22.094 4.058 1 98.26 206 ASP A C 1
ATOM 1576 O O . ASP A 1 206 ? -18.122 21.876 4.846 1 98.26 206 ASP A O 1
ATOM 1580 N N . LEU A 1 207 ? -15.965 21.991 4.425 1 98.31 207 LEU A N 1
ATOM 1581 C CA . LEU A 1 207 ? -15.572 21.525 5.751 1 98.31 207 LEU A CA 1
ATOM 1582 C C . LEU A 1 207 ? -15.901 22.569 6.813 1 98.31 207 LEU A C 1
ATOM 1584 O O . LEU A 1 207 ? -16.421 22.232 7.879 1 98.31 207 LEU A O 1
ATOM 1588 N N . VAL A 1 208 ? -15.627 23.847 6.499 1 97.1 208 VAL A N 1
ATOM 1589 C CA . VAL A 1 208 ? -15.8 24.932 7.459 1 97.1 208 VAL A CA 1
ATOM 1590 C C . VAL A 1 208 ? -17.287 25.149 7.731 1 97.1 208 VAL A C 1
ATOM 1592 O O . VAL A 1 208 ? -17.677 25.482 8.852 1 97.1 208 VAL A O 1
ATOM 1595 N N . THR A 1 209 ? -18.142 24.879 6.751 1 95.92 209 THR A N 1
ATOM 1596 C CA . THR A 1 209 ? -19.573 25.124 6.888 1 95.92 209 THR A CA 1
ATOM 1597 C C . THR A 1 209 ? -20.258 23.952 7.586 1 95.92 209 THR A C 1
ATOM 1599 O O . THR A 1 209 ? -21.418 24.056 7.99 1 95.92 209 THR A O 1
ATOM 1602 N N . SER A 1 210 ? -19.54 22.905 7.787 1 96.76 210 SER A N 1
ATOM 1603 C CA . SER A 1 210 ? -20.074 21.746 8.494 1 96.76 210 SER A CA 1
ATOM 1604 C C . SER A 1 210 ? -19.945 21.912 10.004 1 96.76 210 SER A C 1
ATOM 1606 O O . SER A 1 210 ? -19.159 22.734 10.479 1 96.76 210 SER A O 1
ATOM 1608 N N . ALA A 1 211 ? -20.778 21.195 10.756 1 96.72 211 ALA A N 1
ATOM 1609 C CA . ALA A 1 211 ? -20.701 21.252 12.213 1 96.72 211 ALA A CA 1
ATOM 1610 C C . ALA A 1 211 ? -19.362 20.718 12.713 1 96.72 211 ALA A C 1
ATOM 1612 O O . ALA A 1 211 ? -19.019 19.558 12.469 1 96.72 211 ALA A O 1
ATOM 1613 N N . PRO A 1 212 ? -18.623 21.517 13.457 1 96.52 212 PRO A N 1
ATOM 1614 C CA . PRO A 1 212 ? -17.243 21.145 13.779 1 96.52 212 PRO A CA 1
ATOM 1615 C C . PRO A 1 212 ? -17.155 19.876 14.624 1 96.52 212 PRO A C 1
ATOM 1617 O O . PRO A 1 212 ? -16.286 19.033 14.389 1 96.52 212 PRO A O 1
ATOM 1620 N N . LEU A 1 213 ? -17.997 19.661 15.565 1 97.26 213 LEU A N 1
ATOM 1621 C CA . LEU A 1 213 ? -17.932 18.475 16.412 1 97.26 213 LEU A CA 1
ATOM 1622 C C . LEU A 1 213 ? -18.366 17.233 15.642 1 97.26 213 LEU A C 1
ATOM 1624 O O . LEU A 1 213 ? -17.872 16.133 15.901 1 97.26 213 LEU A O 1
ATOM 1628 N N . SER A 1 214 ? -19.338 17.375 14.658 1 98.13 214 SER A N 1
ATOM 1629 C CA . SER A 1 214 ? -19.717 16.252 13.807 1 98.13 214 SER A CA 1
ATOM 1630 C C . SER A 1 214 ? -18.551 15.801 12.934 1 98.13 214 SER A C 1
ATOM 1632 O O . SER A 1 214 ? -18.313 14.602 12.779 1 98.13 214 SER A O 1
ATOM 1634 N N . VAL A 1 215 ? -17.812 16.783 12.419 1 98.27 215 VAL A N 1
ATOM 1635 C CA . VAL A 1 215 ? -16.664 16.47 11.575 1 98.27 215 VAL A CA 1
ATOM 1636 C C . VAL A 1 215 ? -15.632 15.68 12.377 1 98.27 215 VAL A C 1
ATOM 1638 O O . VAL A 1 215 ? -15.134 14.651 11.916 1 98.27 215 VAL A O 1
ATOM 1641 N N . ARG A 1 216 ? -15.33 16.082 13.561 1 98.05 216 ARG A N 1
ATOM 1642 C CA . ARG A 1 216 ? -14.355 15.416 14.419 1 98.05 216 ARG A CA 1
ATOM 1643 C C . ARG A 1 216 ? -14.837 14.026 14.819 1 98.05 216 ARG A C 1
ATOM 1645 O O . ARG A 1 216 ? -14.059 13.07 14.819 1 98.05 216 ARG A O 1
ATOM 1652 N N . ALA A 1 217 ? -16.118 13.882 15.148 1 98.26 217 ALA A N 1
ATOM 1653 C CA . ALA A 1 217 ? -16.706 12.604 15.542 1 98.26 217 ALA A CA 1
ATOM 1654 C C . ALA A 1 217 ? -16.661 11.602 14.392 1 98.26 217 ALA A C 1
ATOM 1656 O O . ALA A 1 217 ? -16.312 10.435 14.59 1 98.26 217 ALA A O 1
ATOM 1657 N N . ILE A 1 218 ? -17.028 12.038 13.239 1 98.53 218 ILE A N 1
ATOM 1658 C CA . ILE A 1 218 ? -17.049 11.18 12.059 1 98.53 218 ILE A CA 1
ATOM 1659 C C . ILE A 1 218 ? -15.633 10.705 11.741 1 98.53 218 ILE A C 1
ATOM 1661 O O . ILE A 1 218 ? -15.41 9.516 11.501 1 98.53 218 ILE A O 1
ATOM 1665 N N . LYS A 1 219 ? -14.649 11.639 11.785 1 98.37 219 LYS A N 1
ATOM 1666 C CA . LYS A 1 219 ? -13.264 11.258 11.527 1 98.37 219 LYS A CA 1
ATOM 1667 C C . LYS A 1 219 ? -12.789 10.203 12.522 1 98.37 219 LYS A C 1
ATOM 1669 O O . LYS A 1 219 ? -12.236 9.174 12.128 1 98.37 219 LYS A O 1
ATOM 1674 N N . GLU A 1 220 ? -13.016 10.469 13.753 1 97.74 220 GLU A N 1
ATOM 1675 C CA . GLU A 1 220 ? -12.579 9.527 14.779 1 97.74 220 GLU A CA 1
ATOM 1676 C C . GLU A 1 220 ? -13.232 8.16 14.587 1 97.74 220 GLU A C 1
ATOM 1678 O O . GLU A 1 220 ? -12.545 7.137 14.56 1 97.74 220 GLU A O 1
ATOM 1683 N N . ALA A 1 221 ? -14.558 8.129 14.459 1 97.88 221 ALA A N 1
ATOM 1684 C CA . ALA A 1 221 ? -15.295 6.872 14.359 1 97.88 221 ALA A CA 1
ATOM 1685 C C . ALA A 1 221 ? -14.883 6.091 13.114 1 97.88 221 ALA A C 1
ATOM 1687 O O . ALA A 1 221 ? -14.653 4.882 13.18 1 97.88 221 ALA A O 1
ATOM 1688 N N . ALA A 1 222 ? -14.796 6.78 12.033 1 97.47 222 ALA A N 1
ATOM 1689 C CA . ALA A 1 222 ? -14.451 6.132 10.77 1 97.47 222 ALA A CA 1
ATOM 1690 C C . ALA A 1 222 ? -13.069 5.488 10.844 1 97.47 222 ALA A C 1
ATOM 1692 O O . ALA A 1 222 ? -12.907 4.311 10.512 1 97.47 222 ALA A O 1
ATOM 1693 N N . LEU A 1 223 ? -12.068 6.156 11.304 1 95.68 223 LEU A N 1
ATOM 1694 C CA . LEU A 1 223 ? -10.684 5.702 11.238 1 95.68 223 LEU A CA 1
ATOM 1695 C C . LEU A 1 223 ? -10.394 4.682 12.335 1 95.68 223 LEU A C 1
ATOM 1697 O O . LEU A 1 223 ? -9.59 3.768 12.141 1 95.68 223 LEU A O 1
ATOM 1701 N N . ARG A 1 224 ? -11.083 4.775 13.42 1 94.11 224 ARG A N 1
ATOM 1702 C CA . ARG A 1 224 ? -10.883 3.803 14.491 1 94.11 224 ARG A CA 1
ATOM 1703 C C . ARG A 1 224 ? -11.639 2.51 14.205 1 94.11 224 ARG A C 1
ATOM 1705 O O . ARG A 1 224 ? -11.166 1.422 14.537 1 94.11 224 ARG A O 1
ATOM 1712 N N . SER A 1 225 ? -12.719 2.588 13.572 1 94.5 225 SER A N 1
ATOM 1713 C CA . SER A 1 225 ? -13.616 1.445 13.431 1 94.5 225 SER A CA 1
ATOM 1714 C C . SER A 1 225 ? -13.112 0.475 12.367 1 94.5 225 SER A C 1
ATOM 1716 O O . SER A 1 225 ? -13.489 -0.698 12.361 1 94.5 225 SER A O 1
ATOM 1718 N N . VAL A 1 226 ? -12.248 0.907 11.487 1 92.27 226 VAL A N 1
ATOM 1719 C CA . VAL A 1 226 ? -11.826 0.076 10.364 1 92.27 226 VAL A CA 1
ATOM 1720 C C . VAL A 1 226 ? -11.065 -1.143 10.88 1 92.27 226 VAL A C 1
ATOM 1722 O O . VAL A 1 226 ? -10.975 -2.163 10.193 1 92.27 226 VAL A O 1
ATOM 1725 N N . ASP A 1 227 ? -10.572 -1.051 12.038 1 90.62 227 ASP A N 1
ATOM 1726 C CA . ASP A 1 227 ? -9.769 -2.121 12.621 1 90.62 227 ASP A CA 1
ATOM 1727 C C . ASP A 1 227 ? -10.607 -2.987 13.56 1 90.62 227 ASP A C 1
ATOM 1729 O O . ASP A 1 227 ? -10.065 -3.799 14.313 1 90.62 227 ASP A O 1
ATOM 1733 N N . LEU A 1 228 ? -11.938 -2.788 13.605 1 93.25 228 LEU A N 1
ATOM 1734 C CA . LEU A 1 228 ? -12.843 -3.517 14.487 1 93.25 228 LEU A CA 1
ATOM 1735 C C . LEU A 1 228 ? -13.838 -4.345 13.68 1 93.25 228 LEU A C 1
ATOM 1737 O O . LEU A 1 228 ? -14.264 -3.931 12.599 1 93.25 228 LEU A O 1
ATOM 1741 N N . PRO A 1 229 ? -14.2 -5.564 14.317 1 94.46 229 PRO A N 1
ATOM 1742 C CA . PRO A 1 229 ? -15.413 -6.162 13.755 1 94.46 229 PRO A CA 1
ATOM 1743 C C . PRO A 1 229 ? -16.609 -5.214 13.791 1 94.46 229 PRO A C 1
ATOM 1745 O O . PRO A 1 229 ? -16.759 -4.438 14.739 1 94.46 229 PRO A O 1
ATOM 1748 N N . LEU A 1 230 ? -17.486 -5.297 12.836 1 95.01 230 LEU A N 1
ATOM 1749 C CA . LEU A 1 230 ? -18.566 -4.333 12.649 1 95.01 230 LEU A CA 1
ATOM 1750 C C . LEU A 1 230 ? -19.451 -4.262 13.889 1 95.01 230 LEU A C 1
ATOM 1752 O O . LEU A 1 230 ? -19.806 -3.171 14.342 1 95.01 230 LEU A O 1
ATOM 1756 N N . PRO A 1 231 ? -19.768 -5.384 14.532 1 97.11 231 PRO A N 1
ATOM 1757 C CA . PRO A 1 231 ? -20.599 -5.267 15.732 1 97.11 231 PRO A CA 1
ATOM 1758 C C . PRO A 1 231 ? -19.898 -4.522 16.865 1 97.11 231 PRO A C 1
ATOM 1760 O O . PRO A 1 231 ? -20.547 -3.806 17.632 1 97.11 231 PRO A O 1
ATOM 1763 N N . ASP A 1 232 ? -18.554 -4.606 16.952 1 97.49 232 ASP A N 1
ATOM 1764 C CA . ASP A 1 232 ? -17.785 -3.9 17.973 1 97.49 232 ASP A CA 1
ATOM 1765 C C . ASP A 1 232 ? -17.72 -2.404 17.674 1 97.49 232 ASP A C 1
ATOM 1767 O O . ASP A 1 232 ? -17.697 -1.583 18.594 1 97.49 232 ASP A O 1
ATOM 1771 N N . ALA A 1 233 ? -17.656 -2.075 16.43 1 97.15 233 ALA A N 1
ATOM 1772 C CA . ALA A 1 233 ? -17.636 -0.668 16.038 1 97.15 233 ALA A CA 1
ATOM 1773 C C . ALA A 1 233 ? -18.899 0.05 16.503 1 97.15 233 ALA A C 1
ATOM 1775 O O . ALA A 1 233 ? -18.848 1.217 16.899 1 97.15 233 ALA A O 1
ATOM 1776 N N . PHE A 1 234 ? -20.004 -0.735 16.532 1 97.23 234 PHE A N 1
ATOM 1777 C CA . PHE A 1 234 ? -21.284 -0.143 16.904 1 97.23 234 PHE A CA 1
ATOM 1778 C C . PHE A 1 234 ? -21.342 0.123 18.404 1 97.23 234 PHE A C 1
ATOM 1780 O O . PHE A 1 234 ? -22.123 0.96 18.861 1 97.23 234 PHE A O 1
ATOM 1787 N N . THR A 1 235 ? -20.546 -0.542 19.108 1 97.02 235 THR A N 1
ATOM 1788 C CA . THR A 1 235 ? -20.698 -0.464 20.557 1 97.02 235 THR A CA 1
ATOM 1789 C C . THR A 1 235 ? -19.486 0.211 21.192 1 97.02 235 THR A C 1
ATOM 1791 O O . THR A 1 235 ? -19.483 0.491 22.392 1 97.02 235 THR A O 1
ATOM 1794 N N . ALA A 1 236 ? -18.489 0.5 20.426 1 96.66 236 ALA A N 1
ATOM 1795 C CA . ALA A 1 236 ? -17.31 1.191 20.941 1 96.66 236 ALA A CA 1
ATOM 1796 C C . ALA A 1 236 ? -17.652 2.615 21.369 1 96.66 236 ALA A C 1
ATOM 1798 O O . ALA A 1 236 ? -18.638 3.19 20.902 1 96.66 236 ALA A O 1
ATOM 1799 N N . THR A 1 237 ? -16.814 3.145 22.294 1 97.15 237 THR A N 1
ATOM 1800 C CA . THR A 1 237 ? -16.977 4.524 22.739 1 97.15 237 THR A CA 1
ATOM 1801 C C . THR A 1 237 ? -16.038 5.454 21.975 1 97.15 237 THR A C 1
ATOM 1803 O O . THR A 1 237 ? -14.831 5.212 21.915 1 97.15 237 THR A O 1
ATOM 1806 N N . TYR A 1 238 ? -16.593 6.486 21.432 1 96.99 238 TYR A N 1
ATOM 1807 C CA . TYR A 1 238 ? -15.857 7.518 20.71 1 96.99 238 TYR A CA 1
ATOM 1808 C C . TYR A 1 238 ? -15.969 8.863 21.416 1 96.99 238 TYR A C 1
ATOM 1810 O O . TYR A 1 238 ? -17.07 9.391 21.59 1 96.99 238 TYR A O 1
ATOM 1818 N N . ARG A 1 239 ? -14.851 9.41 21.751 1 97 239 ARG A N 1
ATOM 1819 C CA . ARG A 1 239 ? -14.774 10.623 22.558 1 97 239 ARG A CA 1
ATOM 1820 C C . ARG A 1 239 ? -15.518 11.774 21.889 1 97 239 ARG A C 1
ATOM 1822 O O . ARG A 1 239 ? -16.318 12.459 22.53 1 97 239 ARG A O 1
ATOM 1829 N N . TRP A 1 240 ? -15.317 11.978 20.629 1 96.86 240 TRP A N 1
ATOM 1830 C CA . TRP A 1 240 ? -15.882 13.134 19.941 1 96.86 240 TRP A CA 1
ATOM 1831 C C . TRP A 1 240 ? -17.365 12.927 19.656 1 96.86 240 TRP A C 1
ATOM 1833 O O . TRP A 1 240 ? -18.136 13.889 19.615 1 96.86 240 TRP A O 1
ATOM 1843 N N . GLU A 1 241 ? -17.745 11.684 19.458 1 97.33 241 GLU A N 1
ATOM 1844 C CA . GLU A 1 241 ? -19.172 11.41 19.316 1 97.33 241 GLU A CA 1
ATOM 1845 C C . GLU A 1 241 ? -19.927 11.732 20.602 1 97.33 241 GLU A C 1
ATOM 1847 O O . GLU A 1 241 ? -21.04 12.26 20.56 1 97.33 241 GLU A O 1
ATOM 1852 N N . GLN A 1 242 ? -19.319 11.436 21.74 1 97.77 242 GLN A N 1
ATOM 1853 C CA . GLN A 1 242 ? -19.934 11.782 23.018 1 97.77 242 GLN A CA 1
ATOM 1854 C C . GLN A 1 242 ? -20.079 13.293 23.167 1 97.77 242 GLN A C 1
ATOM 1856 O O . GLN A 1 242 ? -21.125 13.782 23.599 1 97.77 242 GLN A O 1
ATOM 1861 N N . ARG A 1 243 ? -19.076 14.006 22.803 1 96.89 243 ARG A N 1
ATOM 1862 C CA . ARG A 1 243 ? -19.11 15.463 22.882 1 96.89 243 ARG A CA 1
ATOM 1863 C C . ARG A 1 243 ? -20.151 16.039 21.928 1 96.89 243 ARG A C 1
ATOM 1865 O O . ARG A 1 243 ? -20.92 16.927 22.302 1 96.89 243 ARG A O 1
ATOM 1872 N N . ARG A 1 244 ? -20.158 15.526 20.73 1 97.13 244 ARG A N 1
ATOM 1873 C CA . ARG A 1 244 ? -21.099 15.982 19.712 1 97.13 244 ARG A CA 1
ATOM 1874 C C . ARG A 1 244 ? -22.54 15.766 20.162 1 97.13 244 ARG A C 1
ATOM 1876 O O . ARG A 1 244 ? -23.379 16.659 20.026 1 97.13 244 ARG A O 1
ATOM 1883 N N . ARG A 1 245 ? -22.848 14.628 20.728 1 96.67 245 ARG A N 1
ATOM 1884 C CA . ARG A 1 245 ? -24.196 14.256 21.146 1 96.67 245 ARG A CA 1
ATOM 1885 C C . ARG A 1 245 ? -24.713 15.198 22.228 1 96.67 245 ARG A C 1
ATOM 1887 O O . ARG A 1 245 ? -25.902 15.523 22.259 1 96.67 245 ARG A O 1
ATOM 1894 N N . ALA A 1 246 ? -23.848 15.703 23.007 1 96.31 246 ALA A N 1
ATOM 1895 C CA . ALA A 1 246 ? -24.225 16.545 24.14 1 96.31 246 ALA A CA 1
ATOM 1896 C C . ALA A 1 246 ? -24.157 18.024 23.771 1 96.31 246 ALA A C 1
ATOM 1898 O O . ALA A 1 246 ? -24.44 18.891 24.601 1 96.31 246 ALA A O 1
ATOM 1899 N N . SER A 1 247 ? -23.881 18.371 22.557 1 95.55 247 SER A N 1
ATOM 1900 C CA . SER A 1 247 ? -23.574 19.742 22.163 1 95.55 247 SER A CA 1
ATOM 1901 C C . SER A 1 247 ? -24.835 20.494 21.75 1 95.55 247 SER A C 1
ATOM 1903 O O . SER A 1 247 ? -25.854 19.879 21.429 1 95.55 247 SER A O 1
ATOM 1905 N N . ALA A 1 248 ? -24.707 21.849 21.727 1 96.2 248 ALA A N 1
ATOM 1906 C CA . ALA A 1 248 ? -25.768 22.715 21.219 1 96.2 248 ALA A CA 1
ATOM 1907 C C . ALA A 1 248 ? -25.957 22.528 19.717 1 96.2 248 ALA A C 1
ATOM 1909 O O . ALA A 1 248 ? -27.067 22.678 19.2 1 96.2 248 ALA A O 1
ATOM 1910 N N . ASP A 1 249 ? -24.924 22.115 19.081 1 95.39 249 ASP A N 1
ATOM 1911 C CA . ASP A 1 249 ? -24.961 21.954 17.631 1 95.39 249 ASP A CA 1
ATOM 1912 C C . ASP A 1 249 ? -25.881 20.803 17.23 1 95.39 249 ASP A C 1
ATOM 1914 O O . ASP A 1 249 ? -26.517 20.848 16.175 1 95.39 249 ASP A O 1
ATOM 1918 N N . ALA A 1 250 ? -25.957 19.804 18.098 1 95.53 250 ALA A N 1
ATOM 1919 C CA . ALA A 1 250 ? -26.791 18.637 17.823 1 95.53 250 ALA A CA 1
ATOM 1920 C C . ALA A 1 250 ? -28.266 19.022 17.749 1 95.53 250 ALA A C 1
ATOM 1922 O O . ALA A 1 250 ? -29.044 18.387 17.033 1 95.53 250 ALA A O 1
ATOM 1923 N N . VAL A 1 251 ? -28.589 20.082 18.393 1 96.33 251 VAL A N 1
ATOM 1924 C CA . VAL A 1 251 ? -29.959 20.581 18.411 1 96.33 251 VAL A CA 1
ATOM 1925 C C . VAL A 1 251 ? -30.144 21.622 17.309 1 96.33 251 VAL A C 1
ATOM 1927 O O . VAL A 1 251 ? -31.178 21.646 16.636 1 96.33 251 VAL A O 1
ATOM 1930 N N . GLU A 1 252 ? -29.179 22.343 17.147 1 96.84 252 GLU A N 1
ATOM 1931 C CA . GLU A 1 252 ? -29.222 23.455 16.201 1 96.84 252 GLU A CA 1
ATOM 1932 C C . GLU A 1 252 ? -29.433 22.957 14.774 1 96.84 252 GLU A C 1
ATOM 1934 O O . GLU A 1 252 ? -30.212 23.541 14.016 1 96.84 252 GLU A O 1
ATOM 1939 N N . GLY A 1 253 ? -28.789 21.947 14.344 1 95.22 253 GLY A N 1
ATOM 1940 C CA . GLY A 1 253 ? -28.884 21.436 12.986 1 95.22 253 GLY A CA 1
ATOM 1941 C C . GLY A 1 253 ? -30.305 21.11 12.568 1 95.22 253 GLY A C 1
ATOM 1942 O O . GLY A 1 253 ? -30.842 21.722 11.642 1 95.22 253 GLY A O 1
ATOM 1943 N N . PRO A 1 254 ? -30.93 20.223 13.321 1 96.39 254 PRO A N 1
ATOM 1944 C CA . PRO A 1 254 ? -32.322 19.886 13.013 1 96.39 254 PRO A CA 1
ATOM 1945 C C . PRO A 1 254 ? -33.258 21.088 13.125 1 96.39 254 PRO A C 1
ATOM 1947 O O . PRO A 1 254 ? -34.17 21.243 12.308 1 96.39 254 PRO A O 1
ATOM 1950 N N . ARG A 1 255 ? -33.008 21.946 14.067 1 97.19 255 ARG A N 1
ATOM 1951 C CA . ARG A 1 255 ? -33.841 23.131 14.243 1 97.19 255 ARG A CA 1
ATOM 1952 C C . ARG A 1 255 ? -33.715 24.072 13.049 1 97.19 255 ARG A C 1
ATOM 1954 O O . ARG A 1 255 ? -34.721 24.549 12.52 1 97.19 255 ARG A O 1
ATOM 1961 N N . ALA A 1 256 ? -32.5 24.34 12.706 1 97.2 256 ALA A N 1
ATOM 1962 C CA . ALA A 1 256 ? -32.26 25.215 11.562 1 97.2 256 ALA A CA 1
ATOM 1963 C C . ALA A 1 256 ? -32.913 24.66 10.299 1 97.2 256 ALA A C 1
ATOM 1965 O O . ALA A 1 256 ? -33.486 25.412 9.507 1 97.2 256 ALA A O 1
ATOM 1966 N N . PHE A 1 257 ? -32.865 23.38 10.1 1 95.95 257 PHE A N 1
ATOM 1967 C CA . PHE A 1 257 ? -33.501 22.726 8.962 1 95.95 257 PHE A CA 1
ATOM 1968 C C . PHE A 1 257 ? -35.008 22.95 8.983 1 95.95 257 PHE A C 1
ATOM 1970 O O . PHE A 1 257 ? -35.598 23.33 7.969 1 95.95 257 PHE A O 1
ATOM 1977 N N . ALA A 1 258 ? -35.495 22.776 10.115 1 97.53 258 ALA A N 1
ATOM 1978 C CA . ALA A 1 258 ? -36.939 22.936 10.264 1 97.53 258 ALA A CA 1
ATOM 1979 C C . ALA A 1 258 ? -37.359 24.381 10.011 1 97.53 258 ALA A C 1
ATOM 1981 O O . ALA A 1 258 ? -38.449 24.636 9.492 1 97.53 258 ALA A O 1
ATOM 1982 N N . GLU A 1 259 ? -36.5 25.214 10.291 1 97.92 259 GLU A N 1
ATOM 1983 C CA . GLU A 1 259 ? -36.79 26.638 10.15 1 97.92 259 GLU A CA 1
ATOM 1984 C C . GLU A 1 259 ? -36.325 27.165 8.796 1 97.92 259 GLU A C 1
ATOM 1986 O O . GLU A 1 259 ? -36.46 28.356 8.508 1 97.92 259 GLU A O 1
ATOM 1991 N N . ARG A 1 260 ? -35.804 26.27 7.984 1 95.81 260 ARG A N 1
ATOM 1992 C CA . ARG A 1 260 ? -35.351 26.599 6.636 1 95.81 260 ARG A CA 1
ATOM 1993 C C . ARG A 1 260 ? -34.341 27.741 6.662 1 95.81 260 ARG A C 1
ATOM 1995 O O . ARG A 1 260 ? -34.473 28.711 5.913 1 95.81 260 ARG A O 1
ATOM 2002 N N . ARG A 1 261 ? -33.321 27.668 7.594 1 96.5 261 ARG A N 1
ATOM 2003 C CA . ARG A 1 261 ? -32.206 28.605 7.694 1 96.5 261 ARG A CA 1
ATOM 2004 C C . ARG A 1 261 ? -30.878 27.865 7.809 1 96.5 261 ARG A C 1
ATOM 2006 O O . ARG A 1 261 ? -30.852 26.665 8.09 1 96.5 261 ARG A O 1
ATOM 2013 N N . ALA A 1 262 ? -29.862 28.698 7.643 1 95.62 262 ALA A N 1
ATOM 2014 C CA . ALA A 1 262 ? -28.533 28.123 7.833 1 95.62 262 ALA A CA 1
ATOM 2015 C C . ALA A 1 262 ? -28.228 27.924 9.315 1 95.62 262 ALA A C 1
ATOM 2017 O O . ALA A 1 262 ? -28.558 28.776 10.143 1 95.62 262 ALA A O 1
ATOM 2018 N N . PRO A 1 263 ? -27.663 26.785 9.556 1 95.75 263 PRO A N 1
ATOM 2019 C CA . PRO A 1 263 ? -27.279 26.575 10.954 1 95.75 263 PRO A CA 1
ATOM 2020 C C . PRO A 1 263 ? -26.122 27.472 11.39 1 95.75 263 PRO A C 1
ATOM 2022 O O . PRO A 1 263 ? -25.309 27.884 10.558 1 95.75 263 PRO A O 1
ATOM 2025 N N . ARG A 1 264 ? -26.123 27.806 12.71 1 94.52 264 ARG A N 1
ATOM 2026 C CA . ARG A 1 264 ? -25.014 28.496 13.361 1 94.52 264 ARG A CA 1
ATOM 2027 C C . ARG A 1 264 ? -24.316 27.584 14.364 1 94.52 264 ARG A C 1
ATOM 2029 O O . ARG A 1 264 ? -24.882 27.251 15.407 1 94.52 264 ARG A O 1
ATOM 2036 N N . TRP A 1 265 ? -23.072 27.358 14.102 1 94.77 265 TRP A N 1
ATOM 2037 C CA . TRP A 1 265 ? -22.357 26.386 14.922 1 94.77 265 TRP A CA 1
ATOM 2038 C C . TRP A 1 265 ? -21.58 27.079 16.036 1 94.77 265 TRP A C 1
ATOM 2040 O O . TRP A 1 265 ? -20.871 28.058 15.79 1 94.77 265 TRP A O 1
ATOM 2050 N N . SER A 1 266 ? -21.695 26.548 17.175 1 90.71 266 SER A N 1
ATOM 2051 C CA . SER A 1 266 ? -20.972 27.115 18.308 1 90.71 266 SER A CA 1
ATOM 2052 C C . SER A 1 266 ? -19.762 26.262 18.675 1 90.71 266 SER A C 1
ATOM 2054 O O . SER A 1 266 ? -18.832 26.742 19.327 1 90.71 266 SER A O 1
ATOM 2056 N N . GLY A 1 267 ? -19.757 24.962 18.331 1 88.99 267 GLY A N 1
ATOM 2057 C CA . GLY A 1 267 ? -18.684 24.051 18.699 1 88.99 267 GLY A CA 1
ATOM 2058 C C . GLY A 1 267 ? -18.712 23.657 20.164 1 88.99 267 GLY A C 1
ATOM 2059 O O . GLY A 1 267 ? -17.678 23.309 20.738 1 88.99 267 GLY A O 1
ATOM 2060 N N . THR A 1 268 ? -19.884 23.86 20.734 1 85.49 268 THR A N 1
ATOM 2061 C CA . THR A 1 268 ? -20.033 23.579 22.158 1 85.49 268 THR A CA 1
ATOM 2062 C C . THR A 1 268 ? -21.342 22.844 22.43 1 85.49 268 THR A C 1
ATOM 2064 O O . THR A 1 268 ? -22.293 22.95 21.653 1 85.49 268 THR A O 1
ATOM 2067 N N . MET B 1 1 ? 14.397 -50.074 -17.241 1 31.43 1 MET B N 1
ATOM 2068 C CA . MET B 1 1 ? 14.7 -48.718 -17.69 1 31.43 1 MET B CA 1
ATOM 2069 C C . MET B 1 1 ? 13.884 -47.692 -16.911 1 31.43 1 MET B C 1
ATOM 2071 O O . MET B 1 1 ? 12.658 -47.649 -17.028 1 31.43 1 MET B O 1
ATOM 2075 N N . SER B 1 2 ? 14.071 -47.478 -15.627 1 39.14 2 SER B N 1
ATOM 2076 C CA . SER B 1 2 ? 13.277 -46.696 -14.685 1 39.14 2 SER B CA 1
ATOM 2077 C C . SER B 1 2 ? 12.851 -45.364 -15.293 1 39.14 2 SER B C 1
ATOM 2079 O O . SER B 1 2 ? 13.696 -44.563 -15.701 1 39.14 2 SER B O 1
ATOM 2081 N N . SER B 1 3 ? 11.816 -45.195 -16.12 1 42 3 SER B N 1
ATOM 2082 C CA . SER B 1 3 ? 11.304 -44.039 -16.85 1 42 3 SER B CA 1
ATOM 2083 C C . SER B 1 3 ? 11.55 -42.746 -16.08 1 42 3 SER B C 1
ATOM 2085 O O . SER B 1 3 ? 11.096 -42.598 -14.943 1 42 3 SER B O 1
ATOM 2087 N N . VAL B 1 4 ? 12.725 -42.23 -15.955 1 49.4 4 VAL B N 1
ATOM 2088 C CA . VAL B 1 4 ? 13.125 -40.97 -15.337 1 49.4 4 VAL B CA 1
ATOM 2089 C C . VAL B 1 4 ? 12.022 -39.93 -15.522 1 49.4 4 VAL B C 1
ATOM 2091 O O . VAL B 1 4 ? 11.79 -39.453 -16.636 1 49.4 4 VAL B O 1
ATOM 2094 N N . THR B 1 5 ? 10.812 -40.047 -14.93 1 62.3 5 THR B N 1
ATOM 2095 C CA . THR B 1 5 ? 9.61 -39.229 -15.053 1 62.3 5 THR B CA 1
ATOM 2096 C C . THR B 1 5 ? 9.962 -37.745 -15.039 1 62.3 5 THR B C 1
ATOM 2098 O O . THR B 1 5 ? 10.8 -37.307 -14.248 1 62.3 5 THR B O 1
ATOM 2101 N N . ALA B 1 6 ? 9.743 -37.117 -16.158 1 79.87 6 ALA B N 1
ATOM 2102 C CA . ALA B 1 6 ? 10.098 -35.735 -16.474 1 79.87 6 ALA B CA 1
ATOM 2103 C C . ALA B 1 6 ? 9.702 -34.795 -15.339 1 79.87 6 ALA B C 1
ATOM 2105 O O . ALA B 1 6 ? 8.673 -34.994 -14.69 1 79.87 6 ALA B O 1
ATOM 2106 N N . ALA B 1 7 ? 10.581 -34.064 -14.869 1 90.62 7 ALA B N 1
ATOM 2107 C CA . ALA B 1 7 ? 10.34 -33.045 -13.85 1 90.62 7 ALA B CA 1
ATOM 2108 C C . ALA B 1 7 ? 9.077 -32.247 -14.16 1 90.62 7 ALA B C 1
ATOM 2110 O O . ALA B 1 7 ? 8.773 -31.983 -15.325 1 90.62 7 ALA B O 1
ATOM 2111 N N . ARG B 1 8 ? 8.241 -32.043 -13.15 1 96.96 8 ARG B N 1
ATOM 2112 C CA . ARG B 1 8 ? 7.014 -31.263 -13.276 1 96.96 8 ARG B CA 1
ATOM 2113 C C . ARG B 1 8 ? 7.3 -29.769 -13.167 1 96.96 8 ARG B C 1
ATOM 2115 O O . ARG B 1 8 ? 6.451 -28.943 -13.507 1 96.96 8 ARG B O 1
ATOM 2122 N N . VAL B 1 9 ? 8.468 -29.443 -12.686 1 98.58 9 VAL B N 1
ATOM 2123 C CA . VAL B 1 9 ? 8.831 -28.044 -12.484 1 98.58 9 VAL B CA 1
ATOM 2124 C C . VAL B 1 9 ? 10.253 -27.801 -12.986 1 98.58 9 VAL B C 1
ATOM 2126 O O . VAL B 1 9 ? 11.163 -28.58 -12.691 1 98.58 9 VAL B O 1
ATOM 2129 N N . ARG B 1 10 ? 10.431 -26.85 -13.825 1 98.45 10 ARG B N 1
ATOM 2130 C CA . ARG B 1 10 ? 11.76 -26.367 -14.183 1 98.45 10 ARG B CA 1
ATOM 2131 C C . ARG B 1 10 ? 12.202 -25.24 -13.255 1 98.45 10 ARG B C 1
ATOM 2133 O O . ARG B 1 10 ? 11.423 -24.333 -12.957 1 98.45 10 ARG B O 1
ATOM 2140 N N . TYR B 1 11 ? 13.379 -25.323 -12.8 1 97.83 11 TYR B N 1
ATOM 2141 C CA . TYR B 1 11 ? 13.958 -24.397 -11.833 1 97.83 11 TYR B CA 1
ATOM 2142 C C . TYR B 1 11 ? 15.344 -23.944 -12.274 1 97.83 11 TYR B C 1
ATOM 2144 O O . TYR B 1 11 ? 16.256 -24.763 -12.415 1 97.83 11 TYR B O 1
ATOM 2152 N N . HIS B 1 12 ? 15.43 -22.601 -12.603 1 97.67 12 HIS B N 1
ATOM 2153 C CA . HIS B 1 12 ? 16.697 -22.033 -13.049 1 97.67 12 HIS B CA 1
ATOM 2154 C C . HIS B 1 12 ? 17.063 -20.796 -12.234 1 97.67 12 HIS B C 1
ATOM 2156 O O . HIS B 1 12 ? 16.192 -19.996 -11.887 1 97.67 12 HIS B O 1
ATOM 2162 N N . ARG B 1 13 ? 18.369 -20.703 -11.998 1 97.23 13 ARG B N 1
ATOM 2163 C CA . ARG B 1 13 ? 18.91 -19.532 -11.315 1 97.23 13 ARG B CA 1
ATOM 2164 C C . ARG B 1 13 ? 19.87 -18.766 -12.22 1 97.23 13 ARG B C 1
ATOM 2166 O O . ARG B 1 13 ? 20.779 -19.355 -12.809 1 97.23 13 ARG B O 1
ATOM 2173 N N . THR B 1 14 ? 19.614 -17.58 -12.431 1 96.76 14 THR B N 1
ATOM 2174 C CA . THR B 1 14 ? 20.507 -16.692 -13.167 1 96.76 14 THR B CA 1
ATOM 2175 C C . THR B 1 14 ? 20.739 -15.397 -12.395 1 96.76 14 THR B C 1
ATOM 2177 O O . THR B 1 14 ? 19.819 -14.594 -12.228 1 96.76 14 THR B O 1
ATOM 2180 N N . GLY B 1 15 ? 21.984 -15.193 -11.957 1 96.16 15 GLY B N 1
ATOM 2181 C CA . GLY B 1 15 ? 22.249 -14.049 -11.099 1 96.16 15 GLY B CA 1
ATOM 2182 C C . GLY B 1 15 ? 21.449 -14.072 -9.811 1 96.16 15 GLY B C 1
ATOM 2183 O O . GLY B 1 15 ? 21.494 -15.051 -9.063 1 96.16 15 GLY B O 1
ATOM 2184 N N . HIS B 1 16 ? 20.664 -13.038 -9.59 1 97.84 16 HIS B N 1
ATOM 2185 C CA . HIS B 1 16 ? 19.89 -12.917 -8.36 1 97.84 16 HIS B CA 1
ATOM 2186 C C . HIS B 1 16 ? 18.437 -13.325 -8.582 1 97.84 16 HIS B C 1
ATOM 2188 O O . HIS B 1 16 ? 17.584 -13.089 -7.723 1 97.84 16 HIS B O 1
ATOM 2194 N N . VAL B 1 17 ? 18.165 -13.988 -9.762 1 98.72 17 VAL B N 1
ATOM 2195 C CA . VAL B 1 17 ? 16.784 -14.273 -10.136 1 98.72 17 VAL B CA 1
ATOM 2196 C C . VAL B 1 17 ? 16.574 -15.783 -10.227 1 98.72 17 VAL B C 1
ATOM 2198 O O . VAL B 1 17 ? 17.338 -16.483 -10.896 1 98.72 17 VAL B O 1
ATOM 2201 N N . ALA B 1 18 ? 15.607 -16.285 -9.523 1 98.83 18 ALA B N 1
ATOM 2202 C CA . ALA B 1 18 ? 15.133 -17.659 -9.673 1 98.83 18 ALA B CA 1
ATOM 2203 C C . ALA B 1 18 ? 13.89 -17.716 -10.557 1 98.83 18 ALA B C 1
ATOM 2205 O O . ALA B 1 18 ? 12.93 -16.974 -10.338 1 98.83 18 ALA B O 1
ATOM 2206 N N . ARG B 1 19 ? 13.89 -18.572 -11.5 1 98.78 19 ARG B N 1
ATOM 2207 C CA . ARG B 1 19 ? 12.73 -18.791 -12.358 1 98.78 19 ARG B CA 1
ATOM 2208 C C . ARG B 1 19 ? 12.14 -20.18 -12.137 1 98.78 19 ARG B C 1
ATOM 2210 O O . ARG B 1 19 ? 12.848 -21.184 -12.234 1 98.78 19 ARG B O 1
ATOM 2217 N N . VAL B 1 20 ? 10.955 -20.176 -11.756 1 98.88 20 VAL B N 1
ATOM 2218 C CA . VAL B 1 20 ? 10.213 -21.403 -11.486 1 98.88 20 VAL B CA 1
ATOM 2219 C C . VAL B 1 20 ? 9.099 -21.571 -12.516 1 98.88 20 VAL B C 1
ATOM 2221 O O . VAL B 1 20 ? 8.212 -20.72 -12.625 1 98.88 20 VAL B O 1
ATOM 2224 N N . THR B 1 21 ? 9.133 -22.658 -13.24 1 98.86 21 THR B N 1
ATOM 2225 C CA . THR B 1 21 ? 8.178 -22.877 -14.321 1 98.86 21 THR B CA 1
ATOM 2226 C C . THR B 1 21 ? 7.394 -24.167 -14.096 1 98.86 21 THR B C 1
ATOM 2228 O O . THR B 1 21 ? 7.974 -25.255 -14.069 1 98.86 21 THR B O 1
ATOM 2231 N N . LEU B 1 22 ? 6.111 -24.028 -13.89 1 98.85 22 LEU B N 1
ATOM 2232 C CA . LEU B 1 22 ? 5.253 -25.208 -13.926 1 98.85 22 LEU B CA 1
ATOM 2233 C C . LEU B 1 22 ? 5.264 -25.846 -15.311 1 98.85 22 LEU B C 1
ATOM 2235 O O . LEU B 1 22 ? 4.964 -25.183 -16.307 1 98.85 22 LEU B O 1
ATOM 2239 N N . ASP B 1 23 ? 5.604 -27.179 -15.353 1 98.39 23 ASP B N 1
ATOM 2240 C CA . ASP B 1 23 ? 5.963 -27.714 -16.663 1 98.39 23 ASP B CA 1
ATOM 2241 C C . ASP B 1 23 ? 5.181 -28.99 -16.968 1 98.39 23 ASP B C 1
ATOM 2243 O O . ASP B 1 23 ? 5.763 -30.072 -17.07 1 98.39 23 ASP B O 1
ATOM 2247 N N . ARG B 1 24 ? 3.928 -28.837 -17.148 1 98.09 24 ARG B N 1
ATOM 2248 C CA . ARG B 1 24 ? 3.014 -29.834 -17.695 1 98.09 24 ARG B CA 1
ATOM 2249 C C . ARG B 1 24 ? 2.069 -29.209 -18.716 1 98.09 24 ARG B C 1
ATOM 2251 O O . ARG B 1 24 ? 0.848 -29.274 -18.561 1 98.09 24 ARG B O 1
ATOM 2258 N N . PRO B 1 25 ? 2.647 -28.62 -19.743 1 97.5 25 PRO B N 1
ATOM 2259 C CA . PRO B 1 25 ? 1.844 -27.804 -20.657 1 97.5 25 PRO B CA 1
ATOM 2260 C C . PRO B 1 25 ? 0.744 -28.604 -21.351 1 97.5 25 PRO B C 1
ATOM 2262 O O . PRO B 1 25 ? -0.292 -28.046 -21.719 1 97.5 25 PRO B O 1
ATOM 2265 N N . ASP B 1 26 ? 0.876 -29.9 -21.436 1 97.1 26 ASP B N 1
ATOM 2266 C CA . ASP B 1 26 ? -0.084 -30.736 -22.15 1 97.1 26 ASP B CA 1
ATOM 2267 C C . ASP B 1 26 ? -1.405 -30.827 -21.389 1 97.1 26 ASP B C 1
ATOM 2269 O O . ASP B 1 26 ? -2.439 -31.164 -21.969 1 97.1 26 ASP B O 1
ATOM 2273 N N . VAL B 1 27 ? -1.299 -30.606 -20.144 1 98.12 27 VAL B N 1
ATOM 2274 C CA . VAL B 1 27 ? -2.521 -30.622 -19.347 1 98.12 27 VAL B CA 1
ATOM 2275 C C . VAL B 1 27 ? -2.748 -29.248 -18.721 1 98.12 27 VAL B C 1
ATOM 2277 O O . VAL B 1 27 ? -3.27 -29.145 -17.608 1 98.12 27 VAL B O 1
ATOM 2280 N N . LEU B 1 28 ? -2.191 -28.177 -19.325 1 98.57 28 LEU B N 1
ATOM 2281 C CA . LEU B 1 28 ? -2.392 -26.781 -18.951 1 98.57 28 LEU B CA 1
ATOM 2282 C C . LEU B 1 28 ? -1.81 -26.5 -17.569 1 98.57 28 LEU B C 1
ATOM 2284 O O . LEU B 1 28 ? -2.397 -25.749 -16.786 1 98.57 28 LEU B O 1
ATOM 2288 N N . ASN B 1 29 ? -0.709 -27.228 -17.235 1 98.66 29 ASN B N 1
ATOM 2289 C CA . ASN B 1 29 ? 0.046 -27.061 -15.998 1 98.66 29 ASN B CA 1
ATOM 2290 C C . ASN B 1 29 ? -0.82 -27.33 -14.771 1 98.66 29 ASN B C 1
ATOM 2292 O O . ASN B 1 29 ? -0.706 -26.634 -13.761 1 98.66 29 ASN B O 1
ATOM 2296 N N . ALA B 1 30 ? -1.796 -28.306 -14.883 1 98.69 30 ALA B N 1
ATOM 2297 C CA . ALA B 1 30 ? -2.513 -28.801 -13.71 1 98.69 30 ALA B CA 1
ATOM 2298 C C . ALA B 1 30 ? -1.547 -29.38 -12.68 1 98.69 30 ALA B C 1
ATOM 2300 O O . ALA B 1 30 ? -0.623 -30.117 -13.032 1 98.69 30 ALA B O 1
ATOM 2301 N N . MET B 1 31 ? -1.774 -29.081 -11.426 1 98.17 31 MET B N 1
ATOM 2302 C CA . MET B 1 31 ? -0.798 -29.43 -10.397 1 98.17 31 MET B CA 1
ATOM 2303 C C . MET B 1 31 ? -1.188 -30.726 -9.695 1 98.17 31 MET B C 1
ATOM 2305 O O . MET B 1 31 ? -2.263 -30.815 -9.099 1 98.17 31 MET B O 1
ATOM 2309 N N . ASP B 1 32 ? -0.393 -31.726 -9.817 1 97.1 32 ASP B N 1
ATOM 2310 C CA . ASP B 1 32 ? -0.589 -32.97 -9.078 1 97.1 32 ASP B CA 1
ATOM 2311 C C . ASP B 1 32 ? 0.283 -33.007 -7.825 1 97.1 32 ASP B C 1
ATOM 2313 O O . ASP B 1 32 ? 1.016 -32.057 -7.544 1 97.1 32 ASP B O 1
ATOM 2317 N N . LEU B 1 33 ? 0.194 -34.03 -7.081 1 96.22 33 LEU B N 1
ATOM 2318 C CA . LEU B 1 33 ? 0.884 -34.126 -5.8 1 96.22 33 LEU B CA 1
ATOM 2319 C C . LEU B 1 33 ? 2.397 -34.114 -5.995 1 96.22 33 LEU B C 1
ATOM 2321 O O . LEU B 1 33 ? 3.127 -33.537 -5.186 1 96.22 33 LEU B O 1
ATOM 2325 N N . ARG B 1 34 ? 2.843 -34.729 -6.991 1 96.99 34 ARG B N 1
ATOM 2326 C CA . ARG B 1 34 ? 4.273 -34.746 -7.28 1 96.99 34 ARG B CA 1
ATOM 2327 C C . ARG B 1 34 ? 4.798 -33.337 -7.529 1 96.99 34 ARG B C 1
ATOM 2329 O O . ARG B 1 34 ? 5.873 -32.975 -7.047 1 96.99 34 ARG B O 1
ATOM 2336 N N . MET B 1 35 ? 4.101 -32.533 -8.323 1 98.03 35 MET B N 1
ATOM 2337 C CA . MET B 1 35 ? 4.489 -31.147 -8.572 1 98.03 35 MET B CA 1
ATOM 2338 C C . MET B 1 35 ? 4.577 -30.365 -7.266 1 98.03 35 MET B C 1
ATOM 2340 O O . MET B 1 35 ? 5.522 -29.602 -7.057 1 98.03 35 MET B O 1
ATOM 2344 N N . HIS B 1 36 ? 3.606 -30.547 -6.372 1 97.79 36 HIS B N 1
ATOM 2345 C CA . HIS B 1 36 ? 3.617 -29.848 -5.091 1 97.79 36 HIS B CA 1
ATOM 2346 C C . HIS B 1 36 ? 4.839 -30.234 -4.264 1 97.79 36 HIS B C 1
ATOM 2348 O O . HIS B 1 36 ? 5.44 -29.384 -3.603 1 97.79 36 HIS B O 1
ATOM 2354 N N . GLU B 1 37 ? 5.195 -31.495 -4.317 1 97.83 37 GLU B N 1
ATOM 2355 C CA . GLU B 1 37 ? 6.382 -31.956 -3.602 1 97.83 37 GLU B CA 1
ATOM 2356 C C . GLU B 1 37 ? 7.647 -31.311 -4.162 1 97.83 37 GLU B C 1
ATOM 2358 O O . GLU B 1 37 ? 8.518 -30.879 -3.403 1 97.83 37 GLU B O 1
ATOM 2363 N N . GLU B 1 38 ? 7.714 -31.285 -5.451 1 98.25 38 GLU B N 1
ATOM 2364 C CA . GLU B 1 38 ? 8.865 -30.655 -6.092 1 98.25 38 GLU B CA 1
ATOM 2365 C C . GLU B 1 38 ? 8.931 -29.166 -5.767 1 98.25 38 GLU B C 1
ATOM 2367 O O . GLU B 1 38 ? 10.003 -28.639 -5.463 1 98.25 38 GLU B O 1
ATOM 2372 N N . LEU B 1 39 ? 7.824 -28.491 -5.78 1 98.51 39 LEU B N 1
ATOM 2373 C CA . LEU B 1 39 ? 7.757 -27.066 -5.472 1 98.51 39 LEU B CA 1
ATOM 2374 C C . LEU B 1 39 ? 8.206 -26.798 -4.04 1 98.51 39 LEU B C 1
ATOM 2376 O O . LEU B 1 39 ? 8.9 -25.813 -3.777 1 98.51 39 LEU B O 1
ATOM 2380 N N . ALA B 1 40 ? 7.776 -27.641 -3.144 1 97.94 40 ALA B N 1
ATOM 2381 C CA . ALA B 1 40 ? 8.161 -27.453 -1.748 1 97.94 40 ALA B CA 1
ATOM 2382 C C . ALA B 1 40 ? 9.68 -27.425 -1.597 1 97.94 40 ALA B C 1
ATOM 2384 O O . ALA B 1 40 ? 10.225 -26.565 -0.902 1 97.94 40 ALA B O 1
ATOM 2385 N N . ARG B 1 41 ? 10.326 -28.352 -2.274 1 97.7 41 ARG B N 1
ATOM 2386 C CA . ARG B 1 41 ? 11.783 -28.406 -2.225 1 97.7 41 ARG B CA 1
ATOM 2387 C C . ARG B 1 41 ? 12.399 -27.16 -2.854 1 97.7 41 ARG B C 1
ATOM 2389 O O . ARG B 1 41 ? 13.38 -26.619 -2.339 1 97.7 41 ARG B O 1
ATOM 2396 N N . ILE B 1 42 ? 11.825 -26.713 -3.891 1 98.48 42 ILE B N 1
ATOM 2397 C CA . ILE B 1 42 ? 12.327 -25.542 -4.602 1 98.48 42 ILE B CA 1
ATOM 2398 C C . ILE B 1 42 ? 12.167 -24.3 -3.728 1 98.48 42 ILE B C 1
ATOM 2400 O O . ILE B 1 42 ? 13.093 -23.495 -3.606 1 98.48 42 ILE B O 1
ATOM 2404 N N . TRP B 1 43 ? 11.023 -24.132 -3.089 1 98.41 43 TRP B N 1
ATOM 2405 C CA . TRP B 1 43 ? 10.793 -22.992 -2.207 1 98.41 43 TRP B CA 1
ATOM 2406 C C . TRP B 1 43 ? 11.779 -22.997 -1.043 1 98.41 43 TRP B C 1
ATOM 2408 O O . TRP B 1 43 ? 12.299 -21.947 -0.658 1 98.41 43 TRP B O 1
ATOM 2418 N N . ASP B 1 44 ? 11.997 -24.168 -0.512 1 98.17 44 ASP B N 1
ATOM 2419 C CA . ASP B 1 44 ? 12.978 -24.29 0.563 1 98.17 44 ASP B CA 1
ATOM 2420 C C . ASP B 1 44 ? 14.364 -23.855 0.092 1 98.17 44 ASP B C 1
ATOM 2422 O O . ASP B 1 44 ? 15.069 -23.135 0.802 1 98.17 44 ASP B O 1
ATOM 2426 N N . ASP B 1 45 ? 14.709 -24.312 -1.099 1 98.15 45 ASP B N 1
ATOM 2427 C CA . ASP B 1 45 ? 16.006 -23.976 -1.677 1 98.15 45 ASP B CA 1
ATOM 2428 C C . ASP B 1 45 ? 16.14 -22.47 -1.888 1 98.15 45 ASP B C 1
ATOM 2430 O O . ASP B 1 45 ? 17.164 -21.878 -1.542 1 98.15 45 ASP B O 1
ATOM 2434 N N . ILE B 1 46 ? 15.137 -21.838 -2.395 1 98.41 46 ILE B N 1
ATOM 2435 C CA . ILE B 1 46 ? 15.136 -20.406 -2.673 1 98.41 46 ILE B CA 1
ATOM 2436 C C . ILE B 1 46 ? 15.265 -19.626 -1.366 1 98.41 46 ILE B C 1
ATOM 2438 O O . ILE B 1 46 ? 16.045 -18.675 -1.277 1 98.41 46 ILE B O 1
ATOM 2442 N N . GLU B 1 47 ? 14.536 -19.984 -0.405 1 96.31 47 GLU B N 1
ATOM 2443 C CA . GLU B 1 47 ? 14.553 -19.304 0.887 1 96.31 47 GLU B CA 1
ATOM 2444 C C . GLU B 1 47 ? 15.935 -19.374 1.53 1 96.31 47 GLU B C 1
ATOM 2446 O O . GLU B 1 47 ? 16.38 -18.415 2.164 1 96.31 47 GLU B O 1
ATOM 2451 N N . ALA B 1 48 ? 16.638 -20.449 1.305 1 96.39 48 ALA B N 1
ATOM 2452 C CA . ALA B 1 48 ? 17.911 -20.709 1.973 1 96.39 48 ALA B CA 1
ATOM 2453 C C . ALA B 1 48 ? 19.062 -20.022 1.245 1 96.39 48 ALA B C 1
ATOM 2455 O O . ALA B 1 48 ? 20.162 -19.898 1.789 1 96.39 48 ALA B O 1
ATOM 2456 N N . ASP B 1 49 ? 18.861 -19.614 -0.023 1 96.54 49 ASP B N 1
ATOM 2457 C CA . ASP B 1 49 ? 19.93 -19.055 -0.846 1 96.54 49 ASP B CA 1
ATOM 2458 C C . ASP B 1 49 ? 19.881 -17.529 -0.847 1 96.54 49 ASP B C 1
ATOM 2460 O O . ASP B 1 49 ? 19.111 -16.927 -1.598 1 96.54 49 ASP B O 1
ATOM 2464 N N . ASP B 1 50 ? 20.753 -16.894 -0.166 1 92.95 50 ASP B N 1
ATOM 2465 C CA . ASP B 1 50 ? 20.744 -15.445 0.008 1 92.95 50 ASP B CA 1
ATOM 2466 C C . ASP B 1 50 ? 21.127 -14.734 -1.289 1 92.95 50 ASP B C 1
ATOM 2468 O O . ASP B 1 50 ? 20.935 -13.524 -1.418 1 92.95 50 ASP B O 1
ATOM 2472 N N . ARG B 1 51 ? 21.714 -15.544 -2.262 1 95.45 51 ARG B N 1
ATOM 2473 C CA . ARG B 1 51 ? 22.058 -14.941 -3.545 1 95.45 51 ARG B CA 1
ATOM 2474 C C . ARG B 1 51 ? 20.807 -14.645 -4.365 1 95.45 51 ARG B C 1
ATOM 2476 O O . ARG B 1 51 ? 20.829 -13.794 -5.256 1 95.45 51 ARG B O 1
ATOM 2483 N N . ILE B 1 52 ? 19.667 -15.274 -4.094 1 98.06 52 ILE B N 1
ATOM 2484 C CA . ILE B 1 52 ? 18.411 -15.044 -4.8 1 98.06 52 ILE B CA 1
ATOM 2485 C C . ILE B 1 52 ? 17.677 -13.86 -4.174 1 98.06 52 ILE B C 1
ATOM 2487 O O . ILE B 1 52 ? 17.418 -13.849 -2.969 1 98.06 52 ILE B O 1
ATOM 2491 N N . ARG B 1 53 ? 17.277 -12.898 -5.02 1 98.05 53 ARG B N 1
ATOM 2492 C CA . ARG B 1 53 ? 16.639 -11.676 -4.539 1 98.05 53 ARG B CA 1
ATOM 2493 C C . ARG B 1 53 ? 15.209 -11.564 -5.056 1 98.05 53 ARG B C 1
ATOM 2495 O O . ARG B 1 53 ? 14.398 -10.823 -4.497 1 98.05 53 ARG B O 1
ATOM 2502 N N . VAL B 1 54 ? 14.933 -12.253 -6.182 1 98.71 54 VAL B N 1
ATOM 2503 C CA . VAL B 1 54 ? 13.616 -12.195 -6.809 1 98.71 54 VAL B CA 1
ATOM 2504 C C . VAL B 1 54 ? 13.268 -13.555 -7.409 1 98.71 54 VAL B C 1
ATOM 2506 O O . VAL B 1 54 ? 14.137 -14.242 -7.951 1 98.71 54 VAL B O 1
ATOM 2509 N N . VAL B 1 55 ? 12.024 -13.933 -7.311 1 98.92 55 VAL B N 1
ATOM 2510 C CA . VAL B 1 55 ? 11.526 -15.15 -7.943 1 98.92 55 VAL B CA 1
ATOM 2511 C C . VAL B 1 55 ? 10.508 -14.792 -9.023 1 98.92 55 VAL B C 1
ATOM 2513 O O . VAL B 1 55 ? 9.655 -13.925 -8.818 1 98.92 55 VAL B O 1
ATOM 2516 N N . VAL B 1 56 ? 10.601 -15.383 -10.152 1 98.94 56 VAL B N 1
ATOM 2517 C CA . VAL B 1 56 ? 9.578 -15.323 -11.191 1 98.94 56 VAL B CA 1
ATOM 2518 C C . VAL B 1 56 ? 8.897 -16.683 -11.324 1 98.94 56 VAL B C 1
ATOM 2520 O O . VAL B 1 56 ? 9.56 -17.697 -11.556 1 98.94 56 VAL B O 1
ATOM 2523 N N . LEU B 1 57 ? 7.628 -16.745 -11.089 1 98.94 57 LEU B N 1
ATOM 2524 C CA . LEU B 1 57 ? 6.811 -17.946 -11.224 1 98.94 57 LEU B CA 1
ATOM 2525 C C . LEU B 1 57 ? 5.971 -17.891 -12.495 1 98.94 57 LEU B C 1
ATOM 2527 O O . LEU B 1 57 ? 5.284 -16.899 -12.748 1 98.94 57 LEU B O 1
ATOM 2531 N N . THR B 1 58 ? 6.077 -18.964 -13.32 1 98.87 58 THR B N 1
ATOM 2532 C CA . THR B 1 58 ? 5.329 -18.967 -14.573 1 98.87 58 THR B CA 1
ATOM 2533 C C . THR B 1 58 ? 4.918 -20.386 -14.955 1 98.87 58 THR B C 1
ATOM 2535 O O . THR B 1 58 ? 5.267 -21.346 -14.264 1 98.87 58 THR B O 1
ATOM 2538 N N . GL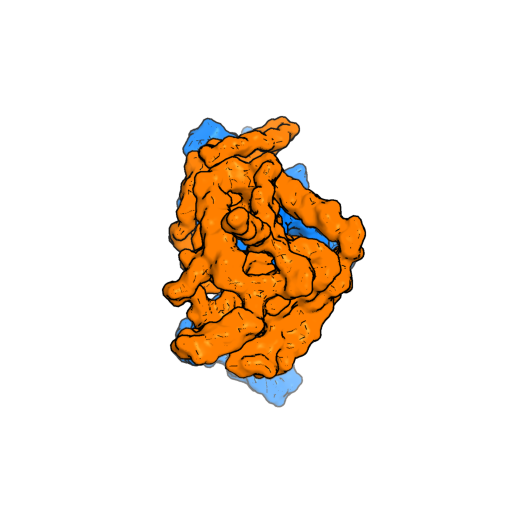Y B 1 59 ? 4.056 -20.505 -15.974 1 98.8 59 GLY B N 1
ATOM 2539 C CA . GLY B 1 59 ? 3.705 -21.781 -16.577 1 98.8 59 GLY B CA 1
ATOM 2540 C C . GLY B 1 59 ? 4.324 -21.985 -17.946 1 98.8 59 GLY B C 1
ATOM 2541 O O . GLY B 1 59 ? 4.461 -21.034 -18.719 1 98.8 59 GLY B O 1
ATOM 2542 N N . ALA B 1 60 ? 4.656 -23.204 -18.217 1 98.46 60 ALA B N 1
ATOM 2543 C CA . ALA B 1 60 ? 5.216 -23.535 -19.525 1 98.46 60 ALA B CA 1
ATOM 2544 C C . ALA B 1 60 ? 4.163 -23.402 -20.621 1 98.46 60 ALA B C 1
ATOM 2546 O O . ALA B 1 60 ? 2.977 -23.647 -20.385 1 98.46 60 ALA B O 1
ATOM 2547 N N . GLY B 1 61 ? 4.637 -23.029 -21.813 1 96.93 61 GLY B N 1
ATOM 2548 C CA . GLY B 1 61 ? 3.749 -22.902 -22.958 1 96.93 61 GLY B CA 1
ATOM 2549 C C . GLY B 1 61 ? 3.056 -21.555 -23.029 1 96.93 61 GLY B C 1
ATOM 2550 O O . GLY B 1 61 ? 3.46 -20.606 -22.354 1 96.93 61 GLY B O 1
ATOM 2551 N N . ASP B 1 62 ? 2.004 -21.46 -23.832 1 95.25 62 ASP B N 1
ATOM 2552 C CA . ASP B 1 62 ? 1.384 -20.161 -24.075 1 95.25 62 ASP B CA 1
ATOM 2553 C C . ASP B 1 62 ? -0.122 -20.218 -23.834 1 95.25 62 ASP B C 1
ATOM 2555 O O . ASP B 1 62 ? -0.843 -19.268 -24.148 1 95.25 62 ASP B O 1
ATOM 2559 N N . ARG B 1 63 ? -0.503 -21.293 -23.197 1 97.92 63 ARG B N 1
ATOM 2560 C CA . ARG B 1 63 ? -1.946 -21.461 -23.056 1 97.92 63 ARG B CA 1
ATOM 2561 C C . ARG B 1 63 ? -2.393 -21.183 -21.625 1 97.92 63 ARG B C 1
ATOM 2563 O O . ARG B 1 63 ? -3.51 -20.713 -21.398 1 97.92 63 ARG B O 1
ATOM 2570 N N . ALA B 1 64 ? -1.466 -21.631 -20.707 1 98.78 64 ALA B N 1
ATOM 2571 C CA . ALA B 1 64 ? -1.909 -21.503 -19.321 1 98.78 64 ALA B CA 1
ATOM 2572 C C . ALA B 1 64 ? -0.728 -21.25 -18.388 1 98.78 64 ALA B C 1
ATOM 2574 O O . ALA B 1 64 ? 0.339 -21.846 -18.553 1 98.78 64 ALA B O 1
ATOM 2575 N N . PHE B 1 65 ? -0.951 -20.376 -17.501 1 98.84 65 PHE B N 1
ATOM 2576 C CA . PHE B 1 65 ? -0.142 -20.349 -16.288 1 98.84 65 PHE B CA 1
ATOM 2577 C C . PHE B 1 65 ? -0.341 -21.624 -15.477 1 98.84 65 PHE B C 1
ATOM 2579 O O . PHE B 1 65 ? 0.591 -22.415 -15.316 1 98.84 65 PHE B O 1
ATOM 2586 N N . SER B 1 66 ? -1.602 -21.882 -15.077 1 98.85 66 SER B N 1
ATOM 2587 C CA . SER B 1 66 ? -2.04 -23.138 -14.478 1 98.85 66 SER B CA 1
ATOM 2588 C C . SER B 1 66 ? -3.553 -23.162 -14.288 1 98.85 66 SER B C 1
ATOM 2590 O O . SER B 1 66 ? -4.152 -22.153 -13.911 1 98.85 66 SER B O 1
ATOM 2592 N N . VAL B 1 67 ? -4.111 -24.34 -14.413 1 98.55 67 VAL B N 1
ATOM 2593 C CA . VAL B 1 67 ? -5.551 -24.465 -14.211 1 98.55 67 VAL B CA 1
ATOM 2594 C C . VAL B 1 67 ? -5.83 -25.087 -12.845 1 98.55 67 VAL B C 1
ATOM 2596 O O . VAL B 1 67 ? -6.947 -25.533 -12.575 1 98.55 67 VAL B O 1
ATOM 2599 N N . GLY B 1 68 ? -4.755 -25.169 -12.034 1 97.76 68 GLY B N 1
ATOM 2600 C CA . GLY B 1 68 ? -4.939 -25.563 -10.646 1 97.76 68 GLY B CA 1
ATOM 2601 C C . GLY B 1 68 ? -4.812 -27.059 -10.429 1 97.76 68 GLY B C 1
ATOM 2602 O O . GLY B 1 68 ? -3.951 -27.708 -11.028 1 97.76 68 GLY B O 1
ATOM 2603 N N . GLN B 1 69 ? -5.57 -27.629 -9.514 1 96.46 69 GLN B N 1
ATOM 2604 C CA . GLN B 1 69 ? -5.483 -29.024 -9.097 1 96.46 69 GLN B CA 1
ATOM 2605 C C . GLN B 1 69 ? -5.773 -29.965 -10.263 1 96.46 69 GLN B C 1
ATOM 2607 O O . GLN B 1 69 ? -6.704 -29.734 -11.037 1 96.46 69 GLN B O 1
ATOM 2612 N N . ASP B 1 70 ? -4.991 -30.995 -10.383 1 96.88 70 ASP B N 1
ATOM 2613 C CA . ASP B 1 70 ? -5.3 -32.077 -11.313 1 96.88 70 ASP B CA 1
ATOM 2614 C C . ASP B 1 70 ? -6.538 -32.851 -10.865 1 96.88 70 ASP B C 1
ATOM 2616 O O . ASP B 1 70 ? -6.445 -33.75 -10.027 1 96.88 70 ASP B O 1
ATOM 2620 N N . LEU B 1 71 ? -7.618 -32.573 -11.464 1 95.43 71 LEU B N 1
ATOM 2621 C CA . LEU B 1 71 ? -8.9 -33.105 -11.016 1 95.43 71 LEU B CA 1
ATOM 2622 C C . LEU B 1 71 ? -9.017 -34.59 -11.343 1 95.43 71 LEU B C 1
ATOM 2624 O O . LEU B 1 71 ? -9.795 -35.31 -10.713 1 95.43 71 LEU B O 1
ATOM 2628 N N . LYS B 1 72 ? -8.261 -35.049 -12.373 1 96.32 72 LYS B N 1
ATOM 2629 C CA . LYS B 1 72 ? -8.22 -36.484 -12.637 1 96.32 72 LYS B CA 1
ATOM 2630 C C . LYS B 1 72 ? -7.545 -37.235 -11.493 1 96.32 72 LYS B C 1
ATOM 2632 O O . LYS B 1 72 ? -8.031 -38.28 -11.057 1 96.32 72 LYS B O 1
ATOM 2637 N N . GLU B 1 73 ? -6.466 -36.645 -11.079 1 95.1 73 GLU B N 1
ATOM 2638 C CA . GLU B 1 73 ? -5.817 -37.235 -9.912 1 95.1 73 GLU B CA 1
ATOM 2639 C C . GLU B 1 73 ? -6.717 -37.16 -8.682 1 95.1 73 GLU B C 1
ATOM 2641 O O . GLU B 1 73 ? -6.806 -38.119 -7.912 1 95.1 73 GLU B O 1
ATOM 2646 N N . ARG B 1 74 ? -7.391 -36.063 -8.471 1 93.94 74 ARG B N 1
ATOM 2647 C CA . ARG B 1 74 ? -8.282 -35.889 -7.329 1 93.94 74 ARG B CA 1
ATOM 2648 C C . ARG B 1 74 ? -9.405 -36.922 -7.348 1 93.94 74 ARG B C 1
ATOM 2650 O O . ARG B 1 74 ? -9.715 -37.528 -6.321 1 93.94 74 ARG B O 1
ATOM 2657 N N . ALA B 1 75 ? -9.941 -37.186 -8.472 1 95.02 75 ALA B N 1
ATOM 2658 C CA . ALA B 1 75 ? -11.017 -38.164 -8.609 1 95.02 75 ALA B CA 1
ATOM 2659 C C . ALA B 1 75 ? -10.538 -39.564 -8.235 1 95.02 75 ALA B C 1
ATOM 2661 O O . ALA B 1 75 ? -11.249 -40.311 -7.56 1 95.02 75 ALA B O 1
ATOM 2662 N N . ARG B 1 76 ? -9.378 -39.866 -8.672 1 95.61 76 ARG B N 1
ATOM 2663 C CA . ARG B 1 76 ? -8.803 -41.17 -8.356 1 95.61 76 ARG B CA 1
ATOM 2664 C C . ARG B 1 76 ? -8.573 -41.318 -6.856 1 95.61 76 ARG B C 1
ATOM 2666 O O . ARG B 1 76 ? -8.843 -42.375 -6.282 1 95.61 76 ARG B O 1
ATOM 2673 N N . ARG B 1 77 ? -8.162 -40.267 -6.29 1 93.58 77 ARG B N 1
ATOM 2674 C CA . ARG B 1 77 ? -7.9 -40.294 -4.855 1 93.58 77 ARG B CA 1
ATOM 2675 C C . ARG B 1 77 ? -9.201 -40.382 -4.063 1 93.58 77 ARG B C 1
ATOM 2677 O O . ARG B 1 77 ? -9.263 -41.062 -3.036 1 93.58 77 ARG B O 1
ATOM 2684 N N . ASP B 1 78 ? -10.178 -39.729 -4.511 1 92.21 78 ASP B N 1
ATOM 2685 C CA . ASP B 1 78 ? -11.493 -39.84 -3.889 1 92.21 78 ASP B CA 1
ATOM 2686 C C . ASP B 1 78 ? -12.001 -41.28 -3.932 1 92.21 78 ASP B C 1
ATOM 2688 O O . ASP B 1 78 ? -12.491 -41.801 -2.929 1 92.21 78 ASP B O 1
ATOM 2692 N N . ALA B 1 79 ? -11.815 -41.848 -5.043 1 95.27 79 ALA B N 1
ATOM 2693 C CA . ALA B 1 79 ? -12.265 -43.225 -5.231 1 95.27 79 ALA B CA 1
ATOM 2694 C C . ALA B 1 79 ? -11.507 -44.18 -4.312 1 95.27 79 ALA B C 1
ATOM 2696 O O . ALA B 1 79 ? -12.046 -45.206 -3.893 1 95.27 79 ALA B O 1
ATOM 2697 N N . ALA B 1 80 ? -10.36 -43.753 -3.961 1 95.36 80 ALA B N 1
ATOM 2698 C CA . ALA B 1 80 ? -9.52 -44.584 -3.103 1 95.36 80 ALA B CA 1
ATOM 2699 C C . ALA B 1 80 ? -9.77 -44.278 -1.629 1 95.36 80 ALA B C 1
ATOM 2701 O O . ALA B 1 80 ? -9.093 -44.82 -0.752 1 95.36 80 ALA B O 1
ATOM 2702 N N . GLY B 1 81 ? -10.606 -43.271 -1.304 1 93.37 81 GLY B N 1
ATOM 2703 C CA . GLY B 1 81 ? -11.031 -43.009 0.062 1 93.37 81 GLY B CA 1
ATOM 2704 C C . GLY B 1 81 ? -10.289 -41.853 0.706 1 93.37 81 GLY B C 1
ATOM 2705 O O . GLY B 1 81 ? -10.406 -41.628 1.912 1 93.37 81 GLY B O 1
ATOM 2706 N N . THR B 1 82 ? -9.468 -41.256 -0.108 1 90.8 82 THR B N 1
ATOM 2707 C CA . THR B 1 82 ? -8.77 -40.091 0.423 1 90.8 82 THR B CA 1
ATOM 2708 C C . THR B 1 82 ? -9.758 -38.984 0.779 1 90.8 82 THR B C 1
ATOM 2710 O O . THR B 1 82 ? -10.645 -38.658 -0.012 1 90.8 82 THR B O 1
ATOM 2713 N N . PRO B 1 83 ? -9.625 -38.435 1.977 1 87.82 83 PRO B N 1
ATOM 2714 C CA . PRO B 1 83 ? -10.55 -37.37 2.374 1 87.82 83 PRO B CA 1
ATOM 2715 C C . PRO B 1 83 ? -10.539 -36.188 1.407 1 87.82 83 PRO B C 1
ATOM 2717 O O . PRO B 1 83 ? -9.521 -35.922 0.762 1 87.82 83 PRO B O 1
ATOM 2720 N N . GLY B 1 84 ? -11.625 -35.483 1.39 1 86.23 84 GLY B N 1
ATOM 2721 C CA . GLY B 1 84 ? -11.794 -34.35 0.494 1 86.23 84 GLY B CA 1
ATOM 2722 C C . GLY B 1 84 ? -10.855 -33.2 0.803 1 86.23 84 GLY B C 1
ATOM 2723 O O . GLY B 1 84 ? -10.318 -33.11 1.909 1 86.23 84 GLY B O 1
ATOM 2724 N N . SER B 1 85 ? -10.695 -32.368 -0.212 1 83.85 85 SER B N 1
ATOM 2725 C CA . SER B 1 85 ? -9.854 -31.183 -0.075 1 83.85 85 SER B CA 1
ATOM 2726 C C . SER B 1 85 ? -10.564 -30.089 0.716 1 83.85 85 SER B C 1
ATOM 2728 O O . SER B 1 85 ? -11.793 -29.997 0.691 1 83.85 85 SER B O 1
ATOM 2730 N N . SER B 1 86 ? -9.818 -29.302 1.518 1 91.29 86 SER B N 1
ATOM 2731 C CA . SER B 1 86 ? -10.316 -28.177 2.302 1 91.29 86 SER B CA 1
ATOM 2732 C C . SER B 1 86 ? -9.306 -27.034 2.334 1 91.29 86 SER B C 1
ATOM 2734 O O . SER B 1 86 ? -8.518 -26.87 1.4 1 91.29 86 SER B O 1
ATOM 2736 N N . PHE B 1 87 ? -9.429 -26.192 3.397 1 95.68 87 PHE B N 1
ATOM 2737 C CA . PHE B 1 87 ? -8.569 -25.02 3.509 1 95.68 87 PHE B CA 1
ATOM 2738 C C . PHE B 1 87 ? -7.154 -25.423 3.909 1 95.68 87 PHE B C 1
ATOM 2740 O O . PHE B 1 87 ? -6.964 -26.164 4.875 1 95.68 87 PHE B O 1
ATOM 2747 N N . GLY B 1 88 ? -6.222 -24.962 3.083 1 95.3 88 GLY B N 1
ATOM 2748 C CA . GLY B 1 88 ? -4.829 -25.184 3.437 1 95.3 88 GLY B CA 1
ATOM 2749 C C . GLY B 1 88 ? -4.291 -26.512 2.938 1 95.3 88 GLY B C 1
ATOM 2750 O O . GLY B 1 88 ? -5.016 -27.284 2.307 1 95.3 88 GLY B O 1
ATOM 2751 N N . SER B 1 89 ? -3.022 -26.77 3.137 1 94.47 89 SER B N 1
ATOM 2752 C CA . SER B 1 89 ? -2.361 -27.957 2.604 1 94.47 89 SER B CA 1
ATOM 2753 C C . SER B 1 89 ? -1.711 -28.774 3.715 1 94.47 89 SER B C 1
ATOM 2755 O O . SER B 1 89 ? -0.942 -29.698 3.444 1 94.47 89 SER B O 1
ATOM 2757 N N . ARG B 1 90 ? -1.952 -28.472 4.955 1 93.95 90 ARG B N 1
ATOM 2758 C CA . ARG B 1 90 ? -1.325 -29.186 6.063 1 93.95 90 ARG B CA 1
ATOM 2759 C C . ARG B 1 90 ? -1.618 -30.681 5.986 1 93.95 90 ARG B C 1
ATOM 2761 O O . ARG B 1 90 ? -2.764 -31.084 5.779 1 93.95 90 ARG B O 1
ATOM 2768 N N . GLY B 1 91 ? -0.547 -31.431 6.146 1 91.33 91 GLY B N 1
ATOM 2769 C CA . GLY B 1 91 ? -0.698 -32.876 6.086 1 91.33 91 GLY B CA 1
ATOM 2770 C C . GLY B 1 91 ? -0.707 -33.417 4.669 1 91.33 91 GLY B C 1
ATOM 2771 O O . GLY B 1 91 ? -0.781 -34.63 4.462 1 91.33 91 GLY B O 1
ATOM 2772 N N . GLN B 1 92 ? -0.636 -32.616 3.685 1 93.12 92 GLN B N 1
ATOM 2773 C CA . GLN B 1 92 ? -0.61 -33.021 2.283 1 93.12 92 GLN B CA 1
ATOM 2774 C C . GLN B 1 92 ? 0.793 -32.892 1.698 1 93.12 92 GLN B C 1
ATOM 2776 O O . GLN B 1 92 ? 1.615 -32.125 2.206 1 93.12 92 GLN B O 1
ATOM 2781 N N . PRO B 1 93 ? 1.029 -33.614 0.698 1 91.71 93 PRO B N 1
ATOM 2782 C CA . PRO B 1 93 ? 2.342 -33.509 0.056 1 91.71 93 PRO B CA 1
ATOM 2783 C C . PRO B 1 93 ? 2.665 -32.087 -0.397 1 91.71 93 PRO B C 1
ATOM 2785 O O . PRO B 1 93 ? 1.814 -31.413 -0.983 1 91.71 93 PRO B O 1
ATOM 2788 N N . GLY B 1 94 ? 3.93 -31.611 -0.046 1 95.49 94 GLY B N 1
ATOM 2789 C CA . GLY B 1 94 ? 4.404 -30.311 -0.496 1 95.49 94 GLY B CA 1
ATOM 2790 C C . GLY B 1 94 ? 4.121 -29.198 0.495 1 95.49 94 GLY B C 1
ATOM 2791 O O . GLY B 1 94 ? 4.396 -28.029 0.217 1 95.49 94 GLY B O 1
ATOM 2792 N N . TRP B 1 95 ? 3.571 -29.498 1.632 1 95.26 95 TRP B N 1
ATOM 2793 C CA . TRP B 1 95 ? 3.339 -28.494 2.665 1 95.26 95 TRP B CA 1
ATOM 2794 C C . TRP B 1 95 ? 4.652 -28.063 3.31 1 95.26 95 TRP B C 1
ATOM 2796 O O . TRP B 1 95 ? 5.538 -28.889 3.543 1 95.26 95 TRP B O 1
ATOM 2806 N N . PRO B 1 96 ? 4.756 -26.834 3.612 1 96.87 96 PRO B N 1
ATOM 2807 C CA . PRO B 1 96 ? 3.867 -25.73 3.244 1 96.87 96 PRO B CA 1
ATOM 2808 C C . PRO B 1 96 ? 4.06 -25.273 1.8 1 96.87 96 PRO B C 1
ATOM 2810 O O . PRO B 1 96 ? 5.19 -25.23 1.308 1 96.87 96 PRO B O 1
ATOM 2813 N N . ARG B 1 97 ? 2.987 -25.1 1.196 1 97.83 97 ARG B N 1
ATOM 2814 C CA . ARG B 1 97 ? 3.012 -24.584 -0.169 1 97.83 97 ARG B CA 1
ATOM 2815 C C . ARG B 1 97 ? 3.174 -23.068 -0.179 1 97.83 97 ARG B C 1
ATOM 2817 O O . ARG B 1 97 ? 3.172 -22.431 0.877 1 97.83 97 ARG B O 1
ATOM 2824 N N . LEU B 1 98 ? 3.378 -22.459 -1.337 1 97.99 98 LEU B N 1
ATOM 2825 C CA . LEU B 1 98 ? 3.64 -21.025 -1.408 1 97.99 98 LEU B CA 1
ATOM 2826 C C . LEU B 1 98 ? 2.533 -20.236 -0.717 1 97.99 98 LEU B C 1
ATOM 2828 O O . LEU B 1 98 ? 2.809 -19.271 0.001 1 97.99 98 LEU B O 1
ATOM 2832 N N . THR B 1 99 ? 1.266 -20.626 -0.882 1 98.04 99 THR B N 1
ATOM 2833 C CA . THR B 1 99 ? 0.093 -19.91 -0.393 1 98.04 99 THR B CA 1
ATOM 2834 C C . THR B 1 99 ? 0.066 -19.894 1.133 1 98.04 99 THR B C 1
ATOM 2836 O O . THR B 1 99 ? -0.687 -19.128 1.738 1 98.04 99 THR B O 1
ATOM 2839 N N . GLU B 1 100 ? 0.943 -20.722 1.771 1 97.57 100 GLU B N 1
ATOM 2840 C CA . GLU B 1 100 ? 0.948 -20.803 3.228 1 97.57 100 GLU B CA 1
ATOM 2841 C C . GLU B 1 100 ? 2.316 -20.435 3.797 1 97.57 100 GLU B C 1
ATOM 2843 O O . GLU B 1 100 ? 2.58 -20.652 4.981 1 97.57 100 GLU B O 1
ATOM 2848 N N . ARG B 1 101 ? 3.204 -20.017 2.935 1 97.36 101 ARG B N 1
ATOM 2849 C CA . ARG B 1 101 ? 4.506 -19.532 3.383 1 97.36 101 ARG B CA 1
ATOM 2850 C C . ARG B 1 101 ? 4.457 -18.041 3.698 1 97.36 101 ARG B C 1
ATOM 2852 O O . ARG B 1 101 ? 5.113 -17.239 3.031 1 97.36 101 ARG B O 1
ATOM 2859 N N . PHE B 1 102 ? 3.838 -17.663 4.762 1 95.61 102 PHE B N 1
ATOM 2860 C CA . PHE B 1 102 ? 3.523 -16.284 5.118 1 95.61 102 PHE B CA 1
ATOM 2861 C C . PHE B 1 102 ? 4.783 -15.529 5.525 1 95.61 102 PHE B C 1
ATOM 2863 O O . PHE B 1 102 ? 4.791 -14.297 5.557 1 95.61 102 PHE B O 1
ATOM 2870 N N . GLY B 1 103 ? 5.84 -16.26 5.846 1 95.57 103 GLY B N 1
ATOM 2871 C CA . GLY B 1 103 ? 7.093 -15.625 6.224 1 95.57 103 GLY B CA 1
ATOM 2872 C C . GLY B 1 103 ? 8.076 -15.512 5.074 1 95.57 103 GLY B C 1
ATOM 2873 O O . GLY B 1 103 ? 9.221 -15.101 5.268 1 95.57 103 GLY B O 1
ATOM 2874 N N . PHE B 1 104 ? 7.634 -15.986 3.837 1 97.24 104 PHE B N 1
ATOM 2875 C CA . PHE B 1 104 ? 8.491 -15.894 2.661 1 97.24 104 PHE B CA 1
ATOM 2876 C C . PHE B 1 104 ? 8.767 -14.439 2.304 1 97.24 104 PHE B C 1
ATOM 2878 O O . PHE B 1 104 ? 7.873 -13.728 1.838 1 97.24 104 PHE B O 1
ATOM 2885 N N . SER B 1 105 ? 9.954 -13.888 2.46 1 96.15 105 SER B N 1
ATOM 2886 C CA . SER B 1 105 ? 10.202 -12.45 2.479 1 96.15 105 SER B CA 1
ATOM 2887 C C . SER B 1 105 ? 10.711 -11.959 1.127 1 96.15 105 SER B C 1
ATOM 2889 O O . SER B 1 105 ? 10.756 -10.754 0.876 1 96.15 105 SER B O 1
ATOM 2891 N N . LYS B 1 106 ? 11.149 -12.9 0.237 1 98.25 106 LYS B N 1
ATOM 2892 C CA . LYS B 1 106 ? 11.629 -12.497 -1.082 1 98.25 106 LYS B CA 1
ATOM 2893 C C . LYS B 1 106 ? 10.465 -12.226 -2.031 1 98.25 106 LYS B C 1
ATOM 2895 O O . LYS B 1 106 ? 9.472 -12.956 -2.028 1 98.25 106 LYS B O 1
ATOM 2900 N N . PRO B 1 107 ? 10.568 -11.175 -2.81 1 98.72 107 PRO B N 1
ATOM 2901 C CA . PRO B 1 107 ? 9.459 -10.879 -3.72 1 98.72 107 PRO B CA 1
ATOM 2902 C C . PRO B 1 107 ? 9.245 -11.972 -4.765 1 98.72 107 PRO B C 1
ATOM 2904 O O . PRO B 1 107 ? 10.214 -12.522 -5.295 1 98.72 107 PRO B O 1
ATOM 2907 N N . VAL B 1 108 ? 8.018 -12.299 -5.033 1 98.9 108 VAL B N 1
ATOM 2908 C CA . VAL B 1 108 ? 7.621 -13.269 -6.048 1 98.9 108 VAL B CA 1
ATOM 2909 C C . VAL B 1 108 ? 6.751 -12.587 -7.102 1 98.9 108 VAL B C 1
ATOM 2911 O O . VAL B 1 108 ? 5.726 -11.984 -6.775 1 98.9 108 VAL B O 1
ATOM 2914 N N . VAL B 1 109 ? 7.162 -12.685 -8.399 1 98.94 109 VAL B N 1
ATOM 2915 C CA . VAL B 1 109 ? 6.446 -12.117 -9.536 1 98.94 109 VAL B CA 1
ATOM 2916 C C . VAL B 1 109 ? 5.768 -13.232 -10.33 1 98.94 109 VAL B C 1
ATOM 2918 O O . VAL B 1 109 ? 6.436 -14.139 -10.833 1 98.94 109 VAL B O 1
ATOM 2921 N N . ALA B 1 110 ? 4.465 -13.182 -10.451 1 98.96 110 ALA B N 1
ATOM 2922 C CA . ALA B 1 110 ? 3.762 -14.096 -11.348 1 98.96 110 ALA B CA 1
ATOM 2923 C C . ALA B 1 110 ? 3.76 -13.567 -12.779 1 98.96 110 ALA B C 1
ATOM 2925 O O . ALA B 1 110 ? 3.258 -12.472 -13.042 1 98.96 110 ALA B O 1
ATOM 2926 N N . ARG B 1 111 ? 4.402 -14.256 -13.657 1 98.93 111 ARG B N 1
ATOM 2927 C CA . ARG B 1 111 ? 4.266 -14.046 -15.094 1 98.93 111 ARG B CA 1
ATOM 2928 C C . ARG B 1 111 ? 3.13 -14.888 -15.666 1 98.93 111 ARG B C 1
ATOM 2930 O O . ARG B 1 111 ? 3.275 -16.1 -15.839 1 98.93 111 ARG B O 1
ATOM 2937 N N . VAL B 1 112 ? 2.03 -14.229 -16.025 1 98.94 112 VAL B N 1
ATOM 2938 C CA . VAL B 1 112 ? 0.834 -14.993 -16.367 1 98.94 112 VAL B CA 1
ATOM 2939 C C . VAL B 1 112 ? 0.517 -14.819 -17.851 1 98.94 112 VAL B C 1
ATOM 2941 O O . VAL B 1 112 ? 0.244 -13.707 -18.307 1 98.94 112 VAL B O 1
ATOM 2944 N N . ASP B 1 113 ? 0.602 -15.88 -18.507 1 98.77 113 ASP B N 1
ATOM 2945 C CA . ASP B 1 113 ? 0.164 -15.963 -19.897 1 98.77 113 ASP B CA 1
ATOM 2946 C C . ASP B 1 113 ? -0.884 -17.059 -20.078 1 98.77 113 ASP B C 1
ATOM 2948 O O . ASP B 1 113 ? -0.639 -18.221 -19.746 1 98.77 113 ASP B O 1
ATOM 2952 N N . GLY B 1 114 ? -2.078 -16.699 -20.549 1 98.7 114 GLY B N 1
ATOM 2953 C CA . GLY B 1 114 ? -3.158 -17.661 -20.694 1 98.7 114 GLY B CA 1
ATOM 2954 C C . GLY B 1 114 ? -3.953 -17.862 -19.418 1 98.7 114 GLY B C 1
ATOM 2955 O O . GLY B 1 114 ? -4.109 -16.932 -18.624 1 98.7 114 GLY B O 1
ATOM 2956 N N . TYR B 1 115 ? -4.441 -19.029 -19.159 1 98.89 115 TYR B N 1
ATOM 2957 C CA . TYR B 1 115 ? -5.383 -19.314 -18.082 1 98.89 115 TYR B CA 1
ATOM 2958 C C . TYR B 1 115 ? -4.675 -19.347 -16.733 1 98.89 115 TYR B C 1
ATOM 2960 O O . TYR B 1 115 ? -3.636 -19.996 -16.586 1 98.89 115 TYR B O 1
ATOM 2968 N N . ALA B 1 116 ? -5.139 -18.705 -15.785 1 98.92 116 ALA B N 1
ATOM 2969 C CA . ALA B 1 116 ? -4.912 -18.878 -14.352 1 98.92 116 ALA B CA 1
ATOM 2970 C C . ALA B 1 116 ? -6.221 -19.153 -13.618 1 98.92 116 ALA B C 1
ATOM 2972 O O . ALA B 1 116 ? -6.965 -18.225 -13.293 1 98.92 116 ALA B O 1
ATOM 2973 N N . LEU B 1 117 ? -6.499 -20.382 -13.298 1 98.8 117 LEU B N 1
ATOM 2974 C CA . LEU B 1 117 ? -7.791 -20.802 -12.768 1 98.8 117 LEU B CA 1
ATOM 2975 C C . LEU B 1 117 ? -7.615 -21.653 -11.514 1 98.8 117 LEU B C 1
ATOM 2977 O O . LEU B 1 117 ? -6.653 -22.417 -11.408 1 98.8 117 LEU B O 1
ATOM 2981 N N . GLY B 1 118 ? -8.575 -21.599 -10.643 1 98.23 118 GLY B N 1
ATOM 2982 C CA . GLY B 1 118 ? -8.535 -22.411 -9.437 1 98.23 118 GLY B CA 1
ATOM 2983 C C . GLY B 1 118 ? -7.239 -22.267 -8.663 1 98.23 118 GLY B C 1
ATOM 2984 O O . GLY B 1 118 ? -6.812 -21.15 -8.36 1 98.23 118 GLY B O 1
ATOM 2985 N N . GLY B 1 119 ? -6.627 -23.369 -8.399 1 98.14 119 GLY B N 1
ATOM 2986 C CA . GLY B 1 119 ? -5.361 -23.366 -7.684 1 98.14 119 GLY B CA 1
ATOM 2987 C C . GLY B 1 119 ? -4.285 -22.552 -8.377 1 98.14 119 GLY B C 1
ATOM 2988 O O . GLY B 1 119 ? -3.391 -22.01 -7.724 1 98.14 119 GLY B O 1
ATOM 2989 N N . GLY B 1 120 ? -4.339 -22.535 -9.695 1 98.74 120 GLY B N 1
ATOM 2990 C CA . GLY B 1 120 ? -3.409 -21.693 -10.43 1 98.74 120 GLY B CA 1
ATOM 2991 C C . GLY B 1 120 ? -3.579 -20.215 -10.131 1 98.74 120 GLY B C 1
ATOM 2992 O O . GLY B 1 120 ? -2.594 -19.497 -9.942 1 98.74 120 GLY B O 1
ATOM 2993 N N . PHE B 1 121 ? -4.857 -19.737 -10.143 1 98.86 121 PHE B N 1
ATOM 2994 C CA . PHE B 1 121 ? -5.129 -18.346 -9.801 1 98.86 121 PHE B CA 1
ATOM 2995 C C . PHE B 1 121 ? -4.811 -18.077 -8.335 1 98.86 121 PHE B C 1
ATOM 2997 O O . PHE B 1 121 ? -4.299 -17.01 -7.991 1 98.86 121 PHE B O 1
ATOM 3004 N N . GLU B 1 122 ? -5.084 -19.044 -7.433 1 98.81 122 GLU B N 1
ATOM 3005 C CA . GLU B 1 122 ? -4.739 -18.899 -6.022 1 98.81 122 GLU B CA 1
ATOM 3006 C C . GLU B 1 122 ? -3.235 -18.714 -5.838 1 98.81 122 GLU B C 1
ATOM 3008 O O . GLU B 1 122 ? -2.8 -17.939 -4.984 1 98.81 122 GLU B O 1
ATOM 3013 N N . LEU B 1 123 ? -2.45 -19.413 -6.65 1 98.7 123 LEU B N 1
ATOM 3014 C CA . LEU B 1 123 ? -1.003 -19.231 -6.644 1 98.7 123 LEU B CA 1
ATOM 3015 C C . LEU B 1 123 ? -0.633 -17.809 -7.052 1 98.7 123 LEU B C 1
ATOM 3017 O O . LEU B 1 123 ? 0.191 -17.165 -6.397 1 98.7 123 LEU B O 1
ATOM 3021 N N . ALA B 1 124 ? -1.231 -17.326 -8.124 1 98.87 124 ALA B N 1
ATOM 3022 C CA . ALA B 1 124 ? -0.968 -15.967 -8.589 1 98.87 124 ALA B CA 1
ATOM 3023 C C . ALA B 1 124 ? -1.34 -14.941 -7.522 1 98.87 124 ALA B C 1
ATOM 3025 O O . ALA B 1 124 ? -0.595 -13.988 -7.282 1 98.87 124 ALA B O 1
ATOM 3026 N N . LEU B 1 125 ? -2.482 -15.172 -6.854 1 98.76 125 LEU B N 1
ATOM 3027 C CA . LEU B 1 125 ? -2.949 -14.266 -5.811 1 98.76 125 LEU B CA 1
ATOM 3028 C C . LEU B 1 125 ? -1.957 -14.211 -4.654 1 98.76 125 LEU B C 1
ATOM 3030 O O . LEU B 1 125 ? -1.849 -13.19 -3.971 1 98.76 125 LEU B O 1
ATOM 3034 N N . ALA B 1 126 ? -1.225 -15.287 -4.446 1 98.6 126 ALA B N 1
ATOM 3035 C CA . ALA B 1 126 ? -0.281 -15.369 -3.335 1 98.6 126 ALA B CA 1
ATOM 3036 C C . ALA B 1 126 ? 1.039 -14.687 -3.685 1 98.6 126 ALA B C 1
ATOM 3038 O O . ALA B 1 126 ? 1.86 -14.421 -2.805 1 98.6 126 ALA B O 1
ATOM 3039 N N . CYS B 1 127 ? 1.305 -14.444 -4.927 1 98.82 127 CYS B N 1
ATOM 3040 C CA . CYS B 1 127 ? 2.499 -13.718 -5.343 1 98.82 127 CYS B CA 1
ATOM 3041 C C . CYS B 1 127 ? 2.386 -12.238 -4.999 1 98.82 127 CYS B C 1
ATOM 3043 O O . CYS B 1 127 ? 1.292 -11.742 -4.723 1 98.82 127 CYS B O 1
ATOM 3045 N N . ASP B 1 128 ? 3.488 -11.544 -5.026 1 98.73 128 ASP B N 1
ATOM 3046 C CA . ASP B 1 128 ? 3.518 -10.137 -4.636 1 98.73 128 ASP B CA 1
ATOM 3047 C C . ASP B 1 128 ? 3.081 -9.238 -5.79 1 98.73 128 ASP B C 1
ATOM 3049 O O . ASP B 1 128 ? 2.463 -8.194 -5.571 1 98.73 128 ASP B O 1
ATOM 3053 N N . LEU B 1 129 ? 3.475 -9.651 -6.984 1 98.88 129 LEU B N 1
ATOM 3054 C CA . LEU B 1 129 ? 3.148 -8.94 -8.215 1 98.88 129 LEU B CA 1
ATOM 3055 C C . LEU B 1 129 ? 2.596 -9.897 -9.266 1 98.88 129 LEU B C 1
ATOM 3057 O O . LEU B 1 129 ? 2.996 -11.062 -9.321 1 98.88 129 LEU B O 1
ATOM 3061 N N . ILE B 1 130 ? 1.725 -9.382 -10.083 1 98.95 130 ILE B N 1
ATOM 3062 C CA . ILE B 1 130 ? 1.224 -10.122 -11.236 1 98.95 130 ILE B CA 1
ATOM 3063 C C . ILE B 1 130 ? 1.392 -9.282 -12.501 1 98.95 130 ILE B C 1
ATOM 3065 O O . ILE B 1 130 ? 0.855 -8.175 -12.594 1 98.95 130 ILE B O 1
ATOM 3069 N N . ILE B 1 131 ? 2.14 -9.747 -13.418 1 98.95 131 ILE B N 1
ATOM 3070 C CA . ILE B 1 131 ? 2.242 -9.191 -14.763 1 98.95 131 ILE B CA 1
ATOM 3071 C C . ILE B 1 131 ? 1.619 -10.157 -15.769 1 98.95 131 ILE B C 1
ATOM 3073 O O . ILE B 1 131 ? 2.009 -11.325 -15.841 1 98.95 131 ILE B O 1
ATOM 3077 N N . ALA B 1 132 ? 0.679 -9.679 -16.586 1 98.92 132 ALA B N 1
ATOM 3078 C CA . ALA B 1 132 ? -0.117 -10.599 -17.394 1 98.92 132 ALA B CA 1
ATOM 3079 C C . ALA B 1 132 ? -0.104 -10.191 -18.864 1 98.92 132 ALA B C 1
ATOM 3081 O O . ALA B 1 132 ? 0.084 -9.015 -19.187 1 98.92 132 ALA B O 1
ATOM 3082 N N . SER B 1 133 ? -0.263 -11.168 -19.739 1 98.88 133 SER B N 1
ATOM 3083 C CA . SER B 1 133 ? -0.558 -10.863 -21.135 1 98.88 133 SER B CA 1
ATOM 3084 C C . SER B 1 133 ? -2.015 -10.447 -21.313 1 98.88 133 SER B C 1
ATOM 3086 O O . SER B 1 133 ? -2.856 -10.729 -20.457 1 98.88 133 SER B O 1
ATOM 3088 N N . ASP B 1 134 ? -2.301 -9.861 -22.428 1 98.65 134 ASP B N 1
ATOM 3089 C CA . ASP B 1 134 ? -3.651 -9.373 -22.693 1 98.65 134 ASP B CA 1
ATOM 3090 C C . ASP B 1 134 ? -4.6 -10.528 -23.007 1 98.65 134 ASP B C 1
ATOM 3092 O O . ASP B 1 134 ? -5.812 -10.33 -23.114 1 98.65 134 ASP B O 1
ATOM 3096 N N . ARG B 1 135 ? -4.145 -11.772 -23.101 1 98.42 135 ARG B N 1
ATOM 3097 C CA . ARG B 1 135 ? -5.022 -12.91 -23.355 1 98.42 135 ARG B CA 1
ATOM 3098 C C . ARG B 1 135 ? -5.243 -13.726 -22.086 1 98.42 135 ARG B C 1
ATOM 3100 O O . ARG B 1 135 ? -5.848 -14.799 -22.129 1 98.42 135 ARG B O 1
ATOM 3107 N N . SER B 1 136 ? -4.73 -13.253 -20.982 1 98.84 136 SER B N 1
ATOM 3108 C CA . SER B 1 136 ? -4.883 -13.973 -19.722 1 98.84 136 SER B CA 1
ATOM 3109 C C . SER B 1 136 ? -6.33 -13.949 -19.243 1 98.84 136 SER B C 1
ATOM 3111 O O . SER B 1 136 ? -7.035 -12.955 -19.43 1 98.84 136 SER B O 1
ATOM 3113 N N . VAL B 1 137 ? -6.734 -15.062 -18.63 1 98.9 137 VAL B N 1
ATOM 3114 C CA . VAL B 1 137 ? -8.066 -15.242 -18.061 1 98.9 137 VAL B CA 1
ATOM 3115 C C . VAL B 1 137 ? -7.951 -15.758 -16.629 1 98.9 137 VAL B C 1
ATOM 3117 O O . VAL B 1 137 ? -7.216 -16.712 -16.364 1 98.9 137 VAL B O 1
ATOM 3120 N N . PHE B 1 138 ? -8.738 -15.129 -15.758 1 98.91 138 PHE B N 1
ATOM 3121 C CA . PHE B 1 138 ? -8.667 -15.456 -14.339 1 98.91 138 PHE B CA 1
ATOM 3122 C C . PHE B 1 138 ? -10.008 -15.976 -13.836 1 98.91 138 PHE B C 1
ATOM 3124 O O . PHE B 1 138 ? -11.062 -15.57 -14.33 1 98.91 138 PHE B O 1
ATOM 3131 N N . GLY B 1 139 ? -9.893 -16.905 -12.816 1 98.79 139 GLY B N 1
ATOM 3132 C CA . GLY B 1 139 ? -11.146 -17.334 -12.214 1 98.79 139 GLY B CA 1
ATOM 3133 C C . GLY B 1 139 ? -10.96 -18.381 -11.131 1 98.79 139 GLY B C 1
ATOM 3134 O O . GLY B 1 139 ? -9.916 -19.033 -11.064 1 98.79 139 GLY B O 1
ATOM 3135 N N . LEU B 1 140 ? -11.97 -18.529 -10.275 1 98.77 140 LEU B N 1
ATOM 3136 C CA . LEU B 1 140 ? -12.097 -19.563 -9.255 1 98.77 140 LEU B CA 1
ATOM 3137 C C . LEU B 1 140 ? -13.374 -20.372 -9.456 1 98.77 140 LEU B C 1
ATOM 3139 O O . LEU B 1 140 ? -14.386 -20.116 -8.799 1 98.77 140 LEU B O 1
ATOM 3143 N N . PRO B 1 141 ? -13.272 -21.363 -10.283 1 98.07 141 PRO B N 1
ATOM 3144 C CA . PRO B 1 141 ? -14.482 -22.069 -10.71 1 98.07 141 PRO B CA 1
ATOM 3145 C C . PRO B 1 141 ? -14.917 -23.147 -9.72 1 98.07 141 PRO B C 1
ATOM 3147 O O . PRO B 1 141 ? -15.823 -23.931 -10.014 1 98.07 141 PRO B O 1
ATOM 3150 N N . GLU B 1 142 ? -14.35 -23.268 -8.56 1 97.73 142 GLU B N 1
ATOM 3151 C CA . GLU B 1 142 ? -14.522 -24.365 -7.612 1 97.73 142 GLU B CA 1
ATOM 3152 C C . GLU B 1 142 ? -15.994 -24.569 -7.266 1 97.73 142 GLU B C 1
ATOM 3154 O O . GLU B 1 142 ? -16.445 -25.703 -7.093 1 97.73 142 GLU B O 1
ATOM 3159 N N . VAL B 1 143 ? -16.735 -23.494 -7.21 1 97.64 143 VAL B N 1
ATOM 3160 C CA . VAL B 1 143 ? -18.136 -23.567 -6.808 1 97.64 143 VAL B CA 1
ATOM 3161 C C . VAL B 1 143 ? -18.917 -24.414 -7.809 1 97.64 143 VAL B C 1
ATOM 3163 O O . VAL B 1 143 ? -19.888 -25.082 -7.443 1 97.64 143 VAL B O 1
ATOM 3166 N N . ARG B 1 144 ? -18.488 -24.476 -9.012 1 97.58 144 ARG B N 1
ATOM 3167 C CA . ARG B 1 144 ? -19.172 -25.236 -10.053 1 97.58 144 ARG B CA 1
ATOM 3168 C C . ARG B 1 144 ? -18.796 -26.712 -9.991 1 97.58 144 ARG B C 1
ATOM 3170 O O . ARG B 1 144 ? -19.373 -27.536 -10.704 1 97.58 144 ARG B O 1
ATOM 3177 N N . LEU B 1 145 ? -17.859 -27.081 -9.127 1 96.01 145 LEU B N 1
ATOM 3178 C CA . LEU B 1 145 ? -17.331 -28.438 -9.036 1 96.01 145 LEU B CA 1
ATOM 3179 C C . LEU B 1 145 ? -17.591 -29.031 -7.655 1 96.01 145 LEU B C 1
ATOM 3181 O O . LEU B 1 145 ? -17.033 -30.074 -7.308 1 96.01 145 LEU B O 1
ATOM 3185 N N . GLY B 1 146 ? -18.365 -28.292 -6.822 1 95.59 146 GLY B N 1
ATOM 3186 C CA . GLY B 1 146 ? -18.604 -28.762 -5.467 1 95.59 146 GLY B CA 1
ATOM 3187 C C . GLY B 1 146 ? -17.402 -28.596 -4.557 1 95.59 146 GLY B C 1
ATOM 3188 O O . GLY B 1 146 ? -17.261 -29.318 -3.568 1 95.59 146 GLY B O 1
ATOM 3189 N N . LEU B 1 147 ? -16.488 -27.735 -4.928 1 96.42 147 LEU B N 1
ATOM 3190 C CA . LEU B 1 147 ? -15.262 -27.492 -4.176 1 96.42 147 LEU B CA 1
ATOM 3191 C C . LEU B 1 147 ? -15.19 -26.043 -3.707 1 96.42 147 LEU B C 1
ATOM 3193 O O . LEU B 1 147 ? -16.122 -25.267 -3.93 1 96.42 147 LEU B O 1
ATOM 3197 N N . VAL B 1 148 ? -14.152 -25.634 -2.964 1 97.32 148 VAL B N 1
ATOM 3198 C CA . VAL B 1 148 ? -13.869 -24.271 -2.527 1 97.32 148 VAL B CA 1
ATOM 3199 C C . VAL B 1 148 ? -12.435 -23.897 -2.897 1 97.32 148 VAL B C 1
ATOM 3201 O O . VAL B 1 148 ? -11.56 -24.763 -2.97 1 97.32 148 VAL B O 1
ATOM 3204 N N . PRO B 1 149 ? -12.231 -22.684 -3.254 1 97.62 149 PRO B N 1
ATOM 3205 C CA . PRO B 1 149 ? -10.838 -22.272 -3.436 1 97.62 149 PRO B CA 1
ATOM 3206 C C . PRO B 1 149 ? -10.055 -22.242 -2.126 1 97.62 149 PRO B C 1
ATOM 3208 O O . PRO B 1 149 ? -9.823 -21.167 -1.565 1 97.62 149 PRO B O 1
ATOM 3211 N N . GLY B 1 150 ? -9.561 -23.38 -1.741 1 97.47 150 GLY B N 1
ATOM 3212 C CA . GLY B 1 150 ? -9.107 -23.607 -0.378 1 97.47 150 GLY B CA 1
ATOM 3213 C C . GLY B 1 150 ? -7.634 -23.302 -0.181 1 97.47 150 GLY B C 1
ATOM 3214 O O . GLY B 1 150 ? -7.141 -23.298 0.949 1 97.47 150 GLY B O 1
ATOM 3215 N N . ALA B 1 151 ? -6.887 -23.069 -1.25 1 97.63 151 ALA B N 1
ATOM 3216 C CA . ALA B 1 151 ? -5.491 -22.666 -1.107 1 97.63 151 ALA B CA 1
ATOM 3217 C C . ALA B 1 151 ? -5.379 -21.179 -0.783 1 97.63 151 ALA B C 1
ATOM 3219 O O . ALA B 1 151 ? -4.285 -20.61 -0.824 1 97.63 151 ALA B O 1
ATOM 3220 N N . GLY B 1 152 ? -6.535 -20.546 -0.463 1 97.51 152 GLY B N 1
ATOM 3221 C CA . GLY B 1 152 ? -6.566 -19.169 0.004 1 97.51 152 GLY B CA 1
ATOM 3222 C C . GLY B 1 152 ? -7.311 -18.238 -0.933 1 97.51 152 GLY B C 1
ATOM 3223 O O . GLY B 1 152 ? -7.475 -17.052 -0.638 1 97.51 152 GLY B O 1
ATOM 3224 N N . GLY B 1 153 ? -7.807 -18.76 -2.036 1 98.18 153 GLY B N 1
ATOM 3225 C CA . GLY B 1 153 ? -8.514 -17.91 -2.981 1 98.18 153 GLY B CA 1
ATOM 3226 C C . GLY B 1 153 ? -9.703 -17.196 -2.368 1 98.18 153 GLY B C 1
ATOM 3227 O O . GLY B 1 153 ? -9.939 -16.019 -2.649 1 98.18 153 GLY B O 1
ATOM 3228 N N . VAL B 1 154 ? -10.457 -17.924 -1.531 1 97.84 154 VAL B N 1
ATOM 3229 C CA . VAL B 1 154 ? -11.641 -17.348 -0.902 1 97.84 154 VAL B CA 1
ATOM 3230 C C . VAL B 1 154 ? -11.229 -16.208 0.027 1 97.84 154 VAL B C 1
ATOM 3232 O O . VAL B 1 154 ? -11.927 -15.196 0.125 1 97.84 154 VAL B O 1
ATOM 3235 N N . PHE B 1 155 ? -10.064 -16.293 0.656 1 98.01 155 PHE B N 1
ATOM 3236 C CA . PHE B 1 155 ? -9.604 -15.3 1.62 1 98.01 155 PHE B CA 1
ATOM 3237 C C . PHE B 1 155 ? -8.937 -14.127 0.911 1 98.01 155 PHE B C 1
ATOM 3239 O O . PHE B 1 155 ? -9.165 -12.969 1.267 1 98.01 155 PHE B O 1
ATOM 3246 N N . ARG B 1 156 ? -8.145 -14.423 -0.139 1 98.47 156 ARG B N 1
ATOM 3247 C CA . ARG B 1 156 ? -7.324 -13.39 -0.764 1 98.47 156 ARG B CA 1
ATOM 3248 C C . ARG B 1 156 ? -8.146 -12.555 -1.74 1 98.47 156 ARG B C 1
ATOM 3250 O O . ARG B 1 156 ? -7.955 -11.341 -1.839 1 98.47 156 ARG B O 1
ATOM 3257 N N . LEU B 1 157 ? -9.055 -13.208 -2.464 1 98.61 157 LEU B N 1
ATOM 3258 C CA . LEU B 1 157 ? -9.768 -12.46 -3.493 1 98.61 157 LEU B CA 1
ATOM 3259 C C . LEU B 1 157 ? -10.638 -11.373 -2.871 1 98.61 157 LEU B C 1
ATOM 3261 O O . LEU B 1 157 ? -10.689 -10.248 -3.375 1 98.61 157 LEU B O 1
ATOM 3265 N N . VAL B 1 158 ? -11.331 -11.655 -1.744 1 97.51 158 VAL B N 1
ATOM 3266 C CA . VAL B 1 158 ? -12.245 -10.704 -1.12 1 97.51 158 VAL B CA 1
ATOM 3267 C C . VAL B 1 158 ? -11.451 -9.573 -0.471 1 97.51 158 VAL B C 1
ATOM 3269 O O . VAL B 1 158 ? -12.006 -8.517 -0.157 1 97.51 158 VAL B O 1
ATOM 3272 N N . ARG B 1 159 ? -10.146 -9.756 -0.308 1 97 159 ARG B N 1
ATOM 3273 C CA . ARG B 1 159 ? -9.279 -8.732 0.264 1 97 159 ARG B CA 1
ATOM 3274 C C . ARG B 1 159 ? -8.607 -7.909 -0.83 1 97 159 ARG B C 1
ATOM 3276 O O . ARG B 1 159 ? -8.084 -6.824 -0.566 1 97 159 ARG B O 1
ATOM 3283 N N . GLN B 1 160 ? -8.593 -8.515 -2.034 1 98.09 160 GLN B N 1
ATOM 3284 C CA . GLN B 1 160 ? -7.778 -7.885 -3.067 1 98.09 160 GLN B CA 1
ATOM 3285 C C . GLN B 1 160 ? -8.651 -7.248 -4.145 1 98.09 160 GLN B C 1
ATOM 3287 O O . GLN B 1 160 ? -8.146 -6.551 -5.028 1 98.09 160 GLN B O 1
ATOM 3292 N N . LEU B 1 161 ? -10 -7.448 -4.111 1 97.81 161 LEU B N 1
ATOM 3293 C CA . LEU B 1 161 ? -10.992 -6.818 -4.975 1 97.81 161 LEU B CA 1
ATOM 3294 C C . LEU B 1 161 ? -12.084 -6.146 -4.149 1 97.81 161 LEU B C 1
ATOM 3296 O O . LEU B 1 161 ? -12.28 -6.483 -2.979 1 97.81 161 LEU B O 1
ATOM 3300 N N . PRO B 1 162 ? -12.796 -5.122 -4.819 1 96.55 162 PRO B N 1
ATOM 3301 C CA . PRO B 1 162 ? -14.009 -4.673 -4.131 1 96.55 162 PRO B CA 1
ATOM 3302 C C . PRO B 1 162 ? -14.952 -5.824 -3.786 1 96.55 162 PRO B C 1
ATOM 3304 O O . PRO B 1 162 ? -15.111 -6.755 -4.579 1 96.55 162 PRO B O 1
ATOM 3307 N N . GLN B 1 163 ? -15.56 -5.775 -2.739 1 96.91 163 GLN B N 1
ATOM 3308 C CA . GLN B 1 163 ? -16.248 -6.907 -2.128 1 96.91 163 GLN B CA 1
ATOM 3309 C C . GLN B 1 163 ? -17.312 -7.474 -3.065 1 96.91 163 GLN B C 1
ATOM 3311 O O . GLN B 1 163 ? -17.412 -8.691 -3.234 1 96.91 163 GLN B O 1
ATOM 3316 N N . LYS B 1 164 ? -18.108 -6.555 -3.683 1 98.2 164 LYS B N 1
ATOM 3317 C CA . LYS B 1 164 ? -19.173 -7.045 -4.553 1 98.2 164 LYS B CA 1
ATOM 3318 C C . LYS B 1 164 ? -18.6 -7.739 -5.786 1 98.2 164 LYS B C 1
ATOM 3320 O O . LYS B 1 164 ? -19.141 -8.747 -6.245 1 98.2 164 LYS B O 1
ATOM 3325 N N . THR B 1 165 ? -17.467 -7.235 -6.282 1 98.25 165 THR B N 1
ATOM 3326 C CA . THR B 1 165 ? -16.791 -7.842 -7.424 1 98.25 165 THR B CA 1
ATOM 3327 C C . THR B 1 165 ? -16.239 -9.217 -7.057 1 98.25 165 THR B C 1
ATOM 3329 O O . THR B 1 165 ? -16.485 -10.198 -7.76 1 98.25 165 THR B O 1
ATOM 3332 N N . ALA B 1 166 ? -15.566 -9.287 -5.94 1 98.6 166 ALA B N 1
ATOM 3333 C CA . ALA B 1 166 ? -14.99 -10.548 -5.479 1 98.6 166 ALA B CA 1
ATOM 3334 C C . ALA B 1 166 ? -16.073 -11.602 -5.271 1 98.6 166 ALA B C 1
ATOM 3336 O O . ALA B 1 166 ? -15.934 -12.741 -5.723 1 98.6 166 ALA B O 1
ATOM 3337 N N . MET B 1 167 ? -17.153 -11.162 -4.606 1 98.52 167 MET B N 1
ATOM 3338 C CA . MET B 1 167 ? -18.224 -12.102 -4.285 1 98.52 167 MET B CA 1
ATOM 3339 C C . MET B 1 167 ? -18.913 -12.596 -5.552 1 98.52 167 MET B C 1
ATOM 3341 O O . MET B 1 167 ? -19.332 -13.752 -5.626 1 98.52 167 MET B O 1
ATOM 3345 N N . GLY B 1 168 ? -19.014 -11.703 -6.526 1 98.68 168 GLY B N 1
ATOM 3346 C CA . GLY B 1 168 ? -19.566 -12.129 -7.802 1 98.68 168 GLY B CA 1
ATOM 3347 C C . GLY B 1 168 ? -18.792 -13.27 -8.436 1 98.68 168 GLY B C 1
ATOM 3348 O O . GLY B 1 168 ? -19.385 -14.24 -8.912 1 98.68 168 GLY B O 1
ATOM 3349 N N . TYR B 1 169 ? -17.5 -13.208 -8.379 1 98.69 169 TYR B N 1
ATOM 3350 C CA . TYR B 1 169 ? -16.658 -14.24 -8.973 1 98.69 169 TYR B CA 1
ATOM 3351 C C . TYR B 1 169 ? -16.614 -15.483 -8.093 1 98.69 169 TYR B C 1
ATOM 3353 O O . TYR B 1 169 ? -16.689 -16.608 -8.593 1 98.69 169 TYR B O 1
ATOM 3361 N N . LEU B 1 170 ? -16.59 -15.324 -6.751 1 98.74 170 LEU B N 1
ATOM 3362 C CA . LEU B 1 170 ? -16.465 -16.43 -5.808 1 98.74 170 LEU B CA 1
ATOM 3363 C C . LEU B 1 170 ? -17.728 -17.286 -5.804 1 98.74 170 LEU B C 1
ATOM 3365 O O . LEU B 1 170 ? -17.65 -18.514 -5.73 1 98.74 170 LEU B O 1
ATOM 3369 N N . LEU B 1 171 ? -18.863 -16.656 -5.947 1 98.68 171 LEU B N 1
ATOM 3370 C CA . LEU B 1 171 ? -20.121 -17.368 -5.753 1 98.68 171 LEU B CA 1
ATOM 3371 C C . LEU B 1 171 ? -20.611 -17.974 -7.064 1 98.68 171 LEU B C 1
ATOM 3373 O O . LEU B 1 171 ? -21.462 -18.866 -7.061 1 98.68 171 LEU B O 1
ATOM 3377 N N . THR B 1 172 ? -20.089 -17.456 -8.284 1 98.5 172 THR B N 1
ATOM 3378 C CA . THR B 1 172 ? -20.609 -17.926 -9.564 1 98.5 172 THR B CA 1
ATOM 3379 C C . THR B 1 172 ? -19.561 -18.751 -10.304 1 98.5 172 THR B C 1
ATOM 3381 O O . THR B 1 172 ? -19.893 -19.513 -11.215 1 98.5 172 THR B O 1
ATOM 3384 N N . GLY B 1 173 ? -18.294 -18.52 -10.005 1 98.31 173 GLY B N 1
ATOM 3385 C CA . GLY B 1 173 ? -17.216 -19.163 -10.74 1 98.31 173 GLY B CA 1
ATOM 3386 C C . GLY B 1 173 ? -16.945 -18.519 -12.086 1 98.31 173 GLY B C 1
ATOM 3387 O O . GLY B 1 173 ? -16.237 -19.086 -12.92 1 98.31 173 GLY B O 1
ATOM 3388 N N . ARG B 1 174 ? -17.539 -17.306 -12.339 1 98.47 174 ARG B N 1
ATOM 3389 C CA . ARG B 1 174 ? -17.294 -16.561 -13.57 1 98.47 174 ARG B CA 1
ATOM 3390 C C . ARG B 1 174 ? -15.818 -16.205 -13.71 1 98.47 174 ARG B C 1
ATOM 3392 O O . ARG B 1 174 ? -15.109 -16.07 -12.711 1 98.47 174 ARG B O 1
ATOM 3399 N N . ARG B 1 175 ? -15.464 -16.068 -14.957 1 98.64 175 ARG B N 1
ATOM 3400 C CA . ARG B 1 175 ? -14.098 -15.673 -15.283 1 98.64 175 ARG B CA 1
ATOM 3401 C C . ARG B 1 175 ? -14.033 -14.204 -15.687 1 98.64 175 ARG B C 1
ATOM 3403 O O . ARG B 1 175 ? -15.06 -13.591 -15.985 1 98.64 175 ARG B O 1
ATOM 3410 N N . PHE B 1 176 ? -12.892 -13.605 -15.625 1 98.6 176 PHE B N 1
ATOM 3411 C CA . PHE B 1 176 ? -12.694 -12.235 -16.083 1 98.6 176 PHE B CA 1
ATOM 3412 C C . PHE B 1 176 ? -11.336 -12.081 -16.758 1 98.6 176 PHE B C 1
ATOM 3414 O O . PHE B 1 176 ? -10.43 -12.887 -16.533 1 98.6 176 PHE B O 1
ATOM 3421 N N . ASP B 1 177 ? -11.176 -11.124 -17.578 1 98.78 177 ASP B N 1
ATOM 3422 C CA . ASP B 1 177 ? -9.995 -10.986 -18.424 1 98.78 177 ASP B CA 1
ATOM 3423 C C . ASP B 1 177 ? -8.952 -10.085 -17.767 1 98.78 177 ASP B C 1
ATOM 3425 O O . ASP B 1 177 ? -9.175 -9.563 -16.674 1 98.78 177 ASP B O 1
ATOM 3429 N N . ALA B 1 178 ? -7.88 -9.924 -18.437 1 98.78 178 ALA B N 1
ATOM 3430 C CA . ALA B 1 178 ? -6.729 -9.181 -17.931 1 98.78 178 ALA B CA 1
ATOM 3431 C C . ALA B 1 178 ? -7.056 -7.698 -17.781 1 98.78 178 ALA B C 1
ATOM 3433 O O . ALA B 1 178 ? -6.59 -7.045 -16.844 1 98.78 178 ALA B O 1
ATOM 3434 N N . ALA B 1 179 ? -7.843 -7.168 -18.664 1 98.58 179 ALA B N 1
ATOM 3435 C CA . ALA B 1 179 ? -8.209 -5.756 -18.6 1 98.58 179 ALA B CA 1
ATOM 3436 C C . ALA B 1 179 ? -9.018 -5.455 -17.342 1 98.58 179 ALA B C 1
ATOM 3438 O O . ALA B 1 179 ? -8.792 -4.44 -16.679 1 98.58 179 ALA B O 1
ATOM 3439 N N . THR B 1 180 ? -9.985 -6.31 -17.045 1 98.48 180 THR B N 1
ATOM 3440 C CA . THR B 1 180 ? -10.778 -6.171 -15.829 1 98.48 180 THR B CA 1
ATOM 3441 C C . THR B 1 180 ? -9.891 -6.26 -14.591 1 98.48 180 THR B C 1
ATOM 3443 O O . THR B 1 180 ? -10.027 -5.458 -13.664 1 98.48 180 THR B O 1
ATOM 3446 N N . ALA B 1 181 ? -8.955 -7.205 -14.587 1 98.72 181 ALA B N 1
ATOM 3447 C CA . ALA B 1 181 ? -8.035 -7.378 -13.466 1 98.72 181 ALA B CA 1
ATOM 3448 C C . ALA B 1 181 ? -7.194 -6.123 -13.248 1 98.72 181 ALA B C 1
ATOM 3450 O O . ALA B 1 181 ? -6.964 -5.713 -12.108 1 98.72 181 ALA B O 1
ATOM 3451 N N . LEU B 1 182 ? -6.754 -5.53 -14.343 1 98.56 182 LEU B N 1
ATOM 3452 C CA . LEU B 1 182 ? -5.957 -4.311 -14.265 1 98.56 182 LEU B CA 1
ATOM 3453 C C . LEU B 1 182 ? -6.785 -3.155 -13.715 1 98.56 182 LEU B C 1
ATOM 3455 O O . LEU B 1 182 ? -6.309 -2.389 -12.874 1 98.56 182 LEU B O 1
ATOM 3459 N N . ARG B 1 183 ? -8.007 -3.062 -14.155 1 97.35 183 ARG B N 1
ATOM 3460 C CA . ARG B 1 183 ? -8.904 -1.987 -13.745 1 97.35 183 ARG B CA 1
ATOM 3461 C C . ARG B 1 183 ? -9.096 -1.98 -12.232 1 97.35 183 ARG B C 1
ATOM 3463 O O . ARG B 1 183 ? -9.131 -0.917 -11.61 1 97.35 183 ARG B O 1
ATOM 3470 N N . PHE B 1 184 ? -9.103 -3.152 -11.645 1 97.44 184 PHE B N 1
ATOM 3471 C CA . PHE B 1 184 ? -9.363 -3.254 -10.214 1 97.44 184 PHE B CA 1
ATOM 3472 C C . PHE B 1 184 ? -8.059 -3.27 -9.427 1 97.44 184 PHE B C 1
ATOM 3474 O O . PHE B 1 184 ? -8.071 -3.352 -8.197 1 97.44 184 PHE B O 1
ATOM 3481 N N . GLY B 1 185 ? -6.899 -3.29 -10.149 1 97.97 185 GLY B N 1
ATOM 3482 C CA . GLY B 1 185 ? -5.609 -3.254 -9.479 1 97.97 185 GLY B CA 1
ATOM 3483 C C . GLY B 1 185 ? -5.147 -4.618 -9.001 1 97.97 185 GLY B C 1
ATOM 3484 O O . GLY B 1 185 ? -4.296 -4.715 -8.114 1 97.97 185 GLY B O 1
ATOM 3485 N N . LEU B 1 186 ? -5.759 -5.649 -9.521 1 98.44 186 LEU B N 1
ATOM 3486 C CA . LEU B 1 186 ? -5.395 -7.016 -9.164 1 98.44 186 LEU B CA 1
ATOM 3487 C C . LEU B 1 186 ? -4.113 -7.44 -9.873 1 98.44 186 LEU B C 1
ATOM 3489 O O . LEU B 1 186 ? -3.415 -8.346 -9.413 1 98.44 186 LEU B O 1
ATOM 3493 N N . VAL B 1 187 ? -3.849 -6.844 -11.027 1 98.62 187 VAL B N 1
ATOM 3494 C CA . VAL B 1 187 ? -2.635 -7.051 -11.81 1 98.62 187 VAL B CA 1
ATOM 3495 C C . VAL B 1 187 ? -1.884 -5.73 -11.957 1 98.62 187 VAL B C 1
ATOM 3497 O O . VAL B 1 187 ? -2.5 -4.665 -12.051 1 98.62 187 VAL B O 1
ATOM 3500 N N . ASN B 1 188 ? -0.565 -5.788 -12.016 1 98.74 188 ASN B N 1
ATOM 3501 C CA . ASN B 1 188 ? 0.262 -4.587 -12.036 1 98.74 188 ASN B CA 1
ATOM 3502 C C . ASN B 1 188 ? 0.374 -4.006 -13.442 1 98.74 188 ASN B C 1
ATOM 3504 O O . ASN B 1 188 ? 0.492 -2.791 -13.609 1 98.74 188 ASN B O 1
ATOM 3508 N N . GLU B 1 189 ? 0.393 -4.888 -14.395 1 98.72 189 GLU B N 1
ATOM 3509 C CA . GLU B 1 189 ? 0.54 -4.46 -15.782 1 98.72 189 GLU B CA 1
ATOM 3510 C C . GLU B 1 189 ? 0.031 -5.528 -16.747 1 98.72 189 GLU B C 1
ATOM 3512 O O . GLU B 1 189 ? 0.198 -6.724 -16.5 1 98.72 189 GLU B O 1
ATOM 3517 N N . VAL B 1 190 ? -0.629 -5.106 -17.836 1 98.88 190 VAL B N 1
ATOM 3518 C CA . VAL B 1 190 ? -1.105 -5.959 -18.92 1 98.88 190 VAL B CA 1
ATOM 3519 C C . VAL B 1 190 ? -0.504 -5.496 -20.245 1 98.88 190 VAL B C 1
ATOM 3521 O O . VAL B 1 190 ? -0.564 -4.311 -20.58 1 98.88 190 VAL B O 1
ATOM 3524 N N . VAL B 1 191 ? 0.115 -6.444 -20.934 1 98.87 191 VAL B N 1
ATOM 3525 C CA . VAL B 1 191 ? 0.752 -6.116 -22.205 1 98.87 191 VAL B CA 1
ATOM 3526 C C . VAL B 1 191 ? 0.43 -7.193 -23.238 1 98.87 191 VAL B C 1
ATOM 3528 O O . VAL B 1 191 ? -0.004 -8.292 -22.884 1 98.87 191 VAL B O 1
ATOM 3531 N N . PRO B 1 192 ? 0.666 -6.925 -24.56 1 98.69 192 PRO B N 1
ATOM 3532 C CA . PRO B 1 192 ? 0.566 -8.008 -25.541 1 98.69 192 PRO B CA 1
ATOM 3533 C C .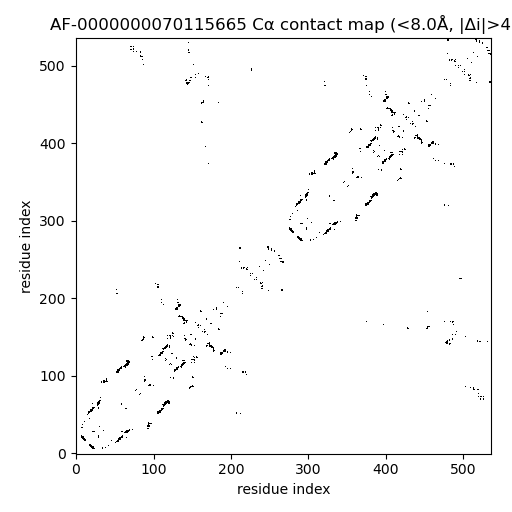 PRO B 1 192 ? 1.495 -9.177 -25.225 1 98.69 192 PRO B C 1
ATOM 3535 O O . PRO B 1 192 ? 2.608 -8.971 -24.734 1 98.69 192 PRO B O 1
ATOM 3538 N N . ALA B 1 193 ? 1.095 -10.334 -25.563 1 98.21 193 ALA B N 1
ATOM 3539 C CA . ALA B 1 193 ? 1.809 -11.557 -25.205 1 98.21 193 ALA B CA 1
ATOM 3540 C C . ALA B 1 193 ? 3.265 -11.495 -25.658 1 98.21 193 ALA B C 1
ATOM 3542 O O . ALA B 1 193 ? 4.163 -11.952 -24.947 1 98.21 193 ALA B O 1
ATOM 3543 N N . GLN B 1 194 ? 3.591 -10.898 -26.758 1 98.14 194 GLN B N 1
ATOM 3544 C CA . GLN B 1 194 ? 4.934 -10.866 -27.328 1 98.14 194 GLN B CA 1
ATOM 3545 C C . GLN B 1 194 ? 5.853 -9.954 -26.521 1 98.14 194 GLN B C 1
ATOM 3547 O O . GLN B 1 194 ? 7.077 -10.02 -26.658 1 98.14 194 GLN B O 1
ATOM 3552 N N . ARG B 1 195 ? 5.248 -9.075 -25.665 1 98.6 195 ARG B N 1
ATOM 3553 C CA . ARG B 1 195 ? 6.027 -8.122 -24.883 1 98.6 195 ARG B CA 1
ATOM 3554 C C . ARG B 1 195 ? 6.081 -8.532 -23.415 1 98.6 195 ARG B C 1
ATOM 3556 O O . ARG B 1 195 ? 6.658 -7.823 -22.587 1 98.6 195 ARG B O 1
ATOM 3563 N N . LEU B 1 196 ? 5.503 -9.643 -23.106 1 98.75 196 LEU B N 1
ATOM 3564 C CA . LEU B 1 196 ? 5.331 -10.041 -21.713 1 98.75 196 LEU B CA 1
ATOM 3565 C C . LEU B 1 196 ? 6.681 -10.26 -21.039 1 98.75 196 LEU B C 1
ATOM 3567 O O . LEU B 1 196 ? 6.916 -9.766 -19.934 1 98.75 196 LEU B O 1
ATOM 3571 N N . ASP B 1 197 ? 7.599 -10.947 -21.686 1 98.65 197 ASP B N 1
ATOM 3572 C CA . ASP B 1 197 ? 8.898 -11.237 -21.088 1 98.65 197 ASP B CA 1
ATOM 3573 C C . ASP B 1 197 ? 9.686 -9.954 -20.836 1 98.65 197 ASP B C 1
ATOM 3575 O O . ASP B 1 197 ? 10.277 -9.781 -19.769 1 98.65 197 ASP B O 1
ATOM 3579 N N . ALA B 1 198 ? 9.68 -9.091 -21.796 1 98.77 198 ALA B N 1
ATOM 3580 C CA . ALA B 1 198 ? 10.38 -7.818 -21.643 1 98.77 198 ALA B CA 1
ATOM 3581 C C . ALA B 1 198 ? 9.795 -7.004 -20.493 1 98.77 198 ALA B C 1
ATOM 3583 O O . ALA B 1 198 ? 10.532 -6.37 -19.734 1 98.77 198 ALA B O 1
ATOM 3584 N N . CYS B 1 199 ? 8.503 -7.028 -20.397 1 98.84 199 CYS B N 1
ATOM 3585 C CA . CYS B 1 199 ? 7.833 -6.308 -19.32 1 98.84 199 CYS B CA 1
ATOM 3586 C C . CYS B 1 199 ? 8.209 -6.886 -17.961 1 98.84 199 CYS B C 1
ATOM 3588 O O . CYS B 1 199 ? 8.575 -6.145 -17.047 1 98.84 199 CYS B O 1
ATOM 3590 N N . VAL B 1 200 ? 8.151 -8.196 -17.815 1 98.88 200 VAL B N 1
ATOM 3591 C CA . VAL B 1 200 ? 8.526 -8.869 -16.576 1 98.88 200 VAL B CA 1
ATOM 3592 C C . VAL B 1 200 ? 9.976 -8.541 -16.227 1 98.88 200 VAL B C 1
ATOM 3594 O O . VAL B 1 200 ? 10.292 -8.247 -15.072 1 98.88 200 VAL B O 1
ATOM 3597 N N . ASP B 1 201 ? 10.831 -8.525 -17.201 1 98.67 201 ASP B N 1
ATOM 3598 C CA . ASP B 1 201 ? 12.242 -8.225 -16.975 1 98.67 201 ASP B CA 1
ATOM 3599 C C . ASP B 1 201 ? 12.421 -6.811 -16.425 1 98.67 201 ASP B C 1
ATOM 3601 O O . ASP B 1 201 ? 13.29 -6.572 -15.584 1 98.67 201 ASP B O 1
ATOM 3605 N N . GLY B 1 202 ? 11.619 -5.857 -16.913 1 98.64 202 GLY B N 1
ATOM 3606 C CA . GLY B 1 202 ? 11.669 -4.502 -16.388 1 98.64 202 GLY B CA 1
ATOM 3607 C C . GLY B 1 202 ? 11.341 -4.423 -14.909 1 98.64 202 GLY B C 1
ATOM 3608 O O . GLY B 1 202 ? 12.039 -3.751 -14.148 1 98.64 202 GLY B O 1
ATOM 3609 N N . TRP B 1 203 ? 10.303 -5.126 -14.5 1 98.69 203 TRP B N 1
ATOM 3610 C CA . TRP B 1 203 ? 9.933 -5.176 -13.09 1 98.69 203 TRP B CA 1
ATOM 3611 C C . TRP B 1 203 ? 11.014 -5.867 -12.267 1 98.69 203 TRP B C 1
ATOM 3613 O O . TRP B 1 203 ? 11.366 -5.404 -11.179 1 98.69 203 TRP B O 1
ATOM 3623 N N . VAL B 1 204 ? 11.522 -6.967 -12.768 1 98.75 204 VAL B N 1
ATOM 3624 C CA . VAL B 1 204 ? 12.55 -7.743 -12.083 1 98.75 204 VAL B CA 1
ATOM 3625 C C . VAL B 1 204 ? 13.809 -6.895 -11.912 1 98.75 204 VAL B C 1
ATOM 3627 O O . VAL B 1 204 ? 14.448 -6.927 -10.858 1 98.75 204 VAL B O 1
ATOM 3630 N N . ASP B 1 205 ? 14.169 -6.12 -12.932 1 98.24 205 ASP B N 1
ATOM 3631 C CA . ASP B 1 205 ? 15.333 -5.243 -12.857 1 98.24 205 ASP B CA 1
ATOM 3632 C C . ASP B 1 205 ? 15.19 -4.235 -11.719 1 98.24 205 ASP B C 1
ATOM 3634 O O . ASP B 1 205 ? 16.141 -3.995 -10.972 1 98.24 205 ASP B O 1
ATOM 3638 N N . ASP B 1 206 ? 14.025 -3.678 -11.595 1 98.21 206 ASP B N 1
ATOM 3639 C CA . ASP B 1 206 ? 13.771 -2.727 -10.516 1 98.21 206 ASP B CA 1
ATOM 3640 C C . ASP B 1 206 ? 13.929 -3.391 -9.15 1 98.21 206 ASP B C 1
ATOM 3642 O O . ASP B 1 206 ? 14.498 -2.801 -8.23 1 98.21 206 ASP B O 1
ATOM 3646 N N . LEU B 1 207 ? 13.438 -4.596 -8.988 1 98.52 207 LEU B N 1
ATOM 3647 C CA . LEU B 1 207 ? 13.522 -5.324 -7.726 1 98.52 207 LEU B CA 1
ATOM 3648 C C . LEU B 1 207 ? 14.97 -5.667 -7.393 1 98.52 207 LEU B C 1
ATOM 3650 O O . LEU B 1 207 ? 15.408 -5.49 -6.254 1 98.52 207 LEU B O 1
ATOM 3654 N N . VAL B 1 208 ? 15.719 -6.091 -8.406 1 97.55 208 VAL B N 1
ATOM 3655 C CA . VAL B 1 208 ? 17.088 -6.558 -8.209 1 97.55 208 VAL B CA 1
ATOM 3656 C C . VAL B 1 208 ? 17.995 -5.375 -7.879 1 97.55 208 VAL B C 1
ATOM 3658 O O . VAL B 1 208 ? 18.935 -5.507 -7.092 1 97.55 208 VAL B O 1
ATOM 3661 N N . THR B 1 209 ? 17.671 -4.207 -8.415 1 95.99 209 THR B N 1
ATOM 3662 C CA . THR B 1 209 ? 18.509 -3.03 -8.216 1 95.99 209 THR B CA 1
ATOM 3663 C C . THR B 1 209 ? 18.205 -2.37 -6.874 1 95.99 209 THR B C 1
ATOM 3665 O O . THR B 1 209 ? 18.967 -1.521 -6.408 1 95.99 209 THR B O 1
ATOM 3668 N N . SER B 1 210 ? 17.157 -2.752 -6.237 1 97.2 210 SER B N 1
ATOM 3669 C CA . SER B 1 210 ? 16.792 -2.238 -4.921 1 97.2 210 SER B CA 1
ATOM 3670 C C . SER B 1 210 ? 17.571 -2.944 -3.816 1 97.2 210 SER B C 1
ATOM 3672 O O . SER B 1 210 ? 18.139 -4.016 -4.037 1 97.2 210 SER B O 1
ATOM 3674 N N . ALA B 1 211 ? 17.682 -2.307 -2.665 1 97.56 211 ALA B N 1
ATOM 3675 C CA . ALA B 1 211 ? 18.38 -2.919 -1.537 1 97.56 211 ALA B CA 1
ATOM 3676 C C . ALA B 1 211 ? 17.648 -4.166 -1.05 1 97.56 211 ALA B C 1
ATOM 3678 O O . ALA B 1 211 ? 16.486 -4.092 -0.643 1 97.56 211 ALA B O 1
ATOM 3679 N N . PRO B 1 212 ? 18.319 -5.32 -1.038 1 97.18 212 PRO B N 1
ATOM 3680 C CA . PRO B 1 212 ? 17.617 -6.581 -0.786 1 97.18 212 PRO B CA 1
ATOM 3681 C C . PRO B 1 212 ? 16.976 -6.632 0.6 1 97.18 212 PRO B C 1
ATOM 3683 O O . PRO B 1 212 ? 15.855 -7.126 0.748 1 97.18 212 PRO B O 1
ATOM 3686 N N . LEU B 1 213 ? 17.65 -6.104 1.619 1 97.59 213 LEU B N 1
ATOM 3687 C CA . LEU B 1 213 ? 17.084 -6.166 2.962 1 97.59 213 LEU B CA 1
ATOM 3688 C C . LEU B 1 213 ? 15.922 -5.188 3.108 1 97.59 213 LEU B C 1
ATOM 3690 O O . LEU B 1 213 ? 14.973 -5.451 3.85 1 97.59 213 LEU B O 1
ATOM 3694 N N . SER B 1 214 ? 15.976 -4.034 2.374 1 98.25 214 SER B N 1
ATOM 3695 C CA . SER B 1 214 ? 14.848 -3.108 2.375 1 98.25 214 SER B CA 1
ATOM 3696 C C . SER B 1 214 ? 13.619 -3.734 1.722 1 98.25 214 SER B C 1
ATOM 3698 O O . SER B 1 214 ? 12.501 -3.584 2.22 1 98.25 214 SER B O 1
ATOM 3700 N N . VAL B 1 215 ? 13.828 -4.48 0.636 1 98.55 215 VAL B N 1
ATOM 3701 C CA . VAL B 1 215 ? 12.733 -5.147 -0.061 1 98.55 215 VAL B CA 1
ATOM 3702 C C . VAL B 1 215 ? 12.064 -6.155 0.871 1 98.55 215 VAL B C 1
ATOM 3704 O O . VAL B 1 215 ? 10.837 -6.182 0.989 1 98.55 215 VAL B O 1
ATOM 3707 N N . ARG B 1 216 ? 12.842 -6.931 1.564 1 98.32 216 ARG B N 1
ATOM 3708 C CA . ARG B 1 216 ? 12.319 -7.944 2.473 1 98.32 216 ARG B CA 1
ATOM 3709 C C . ARG B 1 216 ? 11.597 -7.302 3.653 1 98.32 216 ARG B C 1
ATOM 3711 O O . ARG B 1 216 ? 10.53 -7.765 4.062 1 98.32 216 ARG B O 1
ATOM 3718 N N . ALA B 1 217 ? 12.186 -6.235 4.187 1 98.46 217 ALA B N 1
ATOM 3719 C CA . ALA B 1 217 ? 11.587 -5.524 5.313 1 98.46 217 ALA B CA 1
ATOM 3720 C C . ALA B 1 217 ? 10.248 -4.905 4.922 1 98.46 217 ALA B C 1
ATOM 3722 O O . ALA B 1 217 ? 9.27 -5.004 5.667 1 98.46 217 ALA B O 1
ATOM 3723 N N . ILE B 1 218 ? 10.179 -4.28 3.781 1 98.66 218 ILE B N 1
ATOM 3724 C CA . ILE B 1 218 ? 8.97 -3.619 3.299 1 98.66 218 ILE B CA 1
ATOM 3725 C C . ILE B 1 218 ? 7.882 -4.659 3.04 1 98.66 218 ILE B C 1
ATOM 3727 O O . ILE B 1 218 ? 6.73 -4.473 3.439 1 98.66 218 ILE B O 1
ATOM 3731 N N . LYS B 1 219 ? 8.228 -5.769 2.413 1 98.69 219 LYS B N 1
ATOM 3732 C CA . LYS B 1 219 ? 7.251 -6.827 2.173 1 98.69 219 LYS B CA 1
ATOM 3733 C C . LYS B 1 219 ? 6.661 -7.339 3.484 1 98.69 219 LYS B C 1
ATOM 3735 O O . LYS B 1 219 ? 5.44 -7.424 3.629 1 98.69 219 LYS B O 1
ATOM 3740 N N . GLU B 1 220 ? 7.541 -7.681 4.403 1 98.33 220 GLU B N 1
ATOM 3741 C CA . GLU B 1 220 ? 7.07 -8.196 5.685 1 98.33 220 GLU B CA 1
ATOM 3742 C C . GLU B 1 220 ? 6.16 -7.189 6.383 1 98.33 220 GLU B C 1
ATOM 3744 O O . GLU B 1 220 ? 5.06 -7.536 6.818 1 98.33 220 GLU B O 1
ATOM 3749 N N . ALA B 1 221 ? 6.606 -5.982 6.466 1 98.38 221 ALA B N 1
ATOM 3750 C CA . ALA B 1 221 ? 5.864 -4.956 7.194 1 98.38 221 ALA B CA 1
ATOM 3751 C C . ALA B 1 221 ? 4.514 -4.685 6.536 1 98.38 221 ALA B C 1
ATOM 3753 O O . ALA B 1 221 ? 3.49 -4.596 7.218 1 98.38 221 ALA B O 1
ATOM 3754 N N . ALA B 1 222 ? 4.504 -4.537 5.25 1 98.33 222 ALA B N 1
ATOM 3755 C CA . ALA B 1 222 ? 3.268 -4.256 4.523 1 98.33 222 ALA B CA 1
ATOM 3756 C C . ALA B 1 222 ? 2.238 -5.36 4.746 1 98.33 222 ALA B C 1
ATOM 3758 O O . ALA B 1 222 ? 1.105 -5.087 5.148 1 98.33 222 ALA B O 1
ATOM 3759 N N . LEU B 1 223 ? 2.614 -6.587 4.593 1 97.42 223 LEU B N 1
ATOM 3760 C CA . LEU B 1 223 ? 1.66 -7.69 4.575 1 97.42 223 LEU B CA 1
ATOM 3761 C C . LEU B 1 223 ? 1.256 -8.083 5.992 1 97.42 223 LEU B C 1
ATOM 3763 O O . LEU B 1 223 ? 0.117 -8.493 6.226 1 97.42 223 LEU B O 1
ATOM 3767 N N . ARG B 1 224 ? 2.115 -7.923 6.93 1 96.46 224 ARG B N 1
ATOM 3768 C CA . ARG B 1 224 ? 1.77 -8.261 8.307 1 96.46 224 ARG B CA 1
ATOM 3769 C C . ARG B 1 224 ? 0.935 -7.159 8.949 1 96.46 224 ARG B C 1
ATOM 3771 O O . ARG B 1 224 ? 0.079 -7.433 9.793 1 96.46 224 ARG B O 1
ATOM 3778 N N . SER B 1 225 ? 1.122 -6.001 8.528 1 95.9 225 SER B N 1
ATOM 3779 C CA . SER B 1 225 ? 0.539 -4.858 9.223 1 95.9 225 SER B CA 1
ATOM 3780 C C . SER B 1 225 ? -0.939 -4.699 8.882 1 95.9 225 SER B C 1
ATOM 3782 O O . SER B 1 225 ? -1.695 -4.091 9.642 1 95.9 225 SER B O 1
ATOM 3784 N N . VAL B 1 226 ? -1.432 -5.208 7.828 1 93.98 226 VAL B N 1
ATOM 3785 C CA . VAL B 1 226 ? -2.793 -4.968 7.359 1 93.98 226 VAL B CA 1
ATOM 3786 C C . VAL B 1 226 ? -3.793 -5.54 8.361 1 93.98 226 VAL B C 1
ATOM 3788 O O . VAL B 1 226 ? -4.954 -5.123 8.396 1 93.98 226 VAL B O 1
ATOM 3791 N N . ASP B 1 227 ? -3.32 -6.445 9.134 1 92.37 227 ASP B N 1
ATOM 3792 C CA . ASP B 1 227 ? -4.201 -7.079 10.111 1 92.37 227 ASP B CA 1
ATOM 3793 C C . ASP B 1 227 ? -4.049 -6.435 11.487 1 92.37 227 ASP B C 1
ATOM 3795 O O . ASP B 1 227 ? -4.563 -6.953 12.48 1 92.37 227 ASP B O 1
ATOM 3799 N N . LEU B 1 228 ? -3.335 -5.332 11.581 1 95.27 228 LEU B N 1
ATOM 3800 C CA . LEU B 1 228 ? -3.113 -4.598 12.822 1 95.27 228 LEU B CA 1
ATOM 3801 C C . LEU B 1 228 ? -3.732 -3.206 12.748 1 95.27 228 LEU B C 1
ATOM 3803 O O . LEU B 1 228 ? -3.756 -2.589 11.68 1 95.27 228 LEU B O 1
ATOM 3807 N N . PRO B 1 229 ? -4.219 -2.761 13.976 1 94.8 229 PRO B N 1
ATOM 3808 C CA . PRO B 1 229 ? -4.475 -1.319 13.983 1 94.8 229 PRO B CA 1
ATOM 3809 C C . PRO B 1 229 ? -3.241 -0.499 13.614 1 94.8 229 PRO B C 1
ATOM 3811 O O . PRO B 1 229 ? -2.118 -0.876 13.96 1 94.8 229 PRO B O 1
ATOM 3814 N N . LEU B 1 230 ? -3.429 0.599 12.983 1 95.65 230 LEU B N 1
ATOM 3815 C CA . LEU B 1 230 ? -2.34 1.396 12.431 1 95.65 230 LEU B CA 1
ATOM 3816 C C . LEU B 1 230 ? -1.336 1.771 13.516 1 95.65 230 LEU B C 1
ATOM 3818 O O . LEU B 1 230 ? -0.128 1.6 13.336 1 95.65 230 LEU B O 1
ATOM 3822 N N . PRO B 1 231 ? -1.729 2.263 14.73 1 95.42 231 PRO B N 1
ATOM 3823 C CA . PRO B 1 231 ? -0.735 2.585 15.756 1 95.42 231 PRO B CA 1
ATOM 3824 C C . PRO B 1 231 ? 0.101 1.376 16.169 1 95.42 231 PRO B C 1
ATOM 3826 O O . PRO B 1 231 ? 1.295 1.512 16.447 1 95.42 231 PRO B O 1
ATOM 3829 N N . ASP B 1 232 ? -0.543 0.166 16.156 1 96.96 232 ASP B N 1
ATOM 3830 C CA . ASP B 1 232 ? 0.169 -1.056 16.52 1 96.96 232 ASP B CA 1
ATOM 3831 C C . ASP B 1 232 ? 1.169 -1.452 15.436 1 96.96 232 ASP B C 1
ATOM 3833 O O . ASP B 1 232 ? 2.224 -2.016 15.733 1 96.96 232 ASP B O 1
ATOM 3837 N N . ALA B 1 233 ? 0.84 -1.183 14.207 1 97.03 233 ALA B N 1
ATOM 3838 C CA . ALA B 1 233 ? 1.755 -1.477 13.107 1 97.03 233 ALA B CA 1
ATOM 3839 C C . ALA B 1 233 ? 3.068 -0.715 13.267 1 97.03 233 ALA B C 1
ATOM 3841 O O . ALA B 1 233 ? 4.142 -1.248 12.977 1 97.03 233 ALA B O 1
ATOM 3842 N N . PHE B 1 234 ? 3.034 0.51 13.832 1 96.4 234 PHE B N 1
ATOM 3843 C CA . PHE B 1 234 ? 4.214 1.347 14.01 1 96.4 234 PHE B CA 1
ATOM 3844 C C . PHE B 1 234 ? 5.134 0.767 15.077 1 96.4 234 PHE B C 1
ATOM 3846 O O . PHE B 1 234 ? 6.336 1.044 15.086 1 96.4 234 PHE B O 1
ATOM 3853 N N . THR B 1 235 ? 4.572 0.005 15.937 1 95.16 235 THR B N 1
ATOM 3854 C CA . THR B 1 235 ? 5.357 -0.379 17.105 1 95.16 235 THR B CA 1
ATOM 3855 C C . THR B 1 235 ? 5.635 -1.879 17.1 1 95.16 235 THR B C 1
ATOM 3857 O O . THR B 1 235 ? 6.382 -2.38 17.944 1 95.16 235 THR B O 1
ATOM 3860 N N . ALA B 1 236 ? 5.083 -2.616 16.181 1 96.31 236 ALA B N 1
ATOM 3861 C CA . ALA B 1 236 ? 5.338 -4.051 16.074 1 96.31 236 ALA B CA 1
ATOM 3862 C C . ALA B 1 236 ? 6.79 -4.323 15.696 1 96.31 236 ALA B C 1
ATOM 3864 O O . ALA B 1 236 ? 7.467 -3.455 15.139 1 96.31 236 ALA B O 1
ATOM 3865 N N . THR B 1 237 ? 7.233 -5.513 16.057 1 96.75 237 THR B N 1
ATOM 3866 C CA . THR B 1 237 ? 8.582 -5.932 15.693 1 96.75 237 THR B CA 1
ATOM 3867 C C . THR B 1 237 ? 8.573 -6.698 14.373 1 96.75 237 THR B C 1
ATOM 3869 O O . THR B 1 237 ? 7.814 -7.657 14.212 1 96.75 237 THR B O 1
ATOM 3872 N N . TYR B 1 238 ? 9.397 -6.288 13.471 1 97.24 238 TYR B N 1
ATOM 3873 C CA . TYR B 1 238 ? 9.585 -6.939 12.179 1 97.24 238 TYR B CA 1
ATOM 3874 C C . TYR B 1 238 ? 11.017 -7.436 12.022 1 97.24 238 TYR B C 1
ATOM 38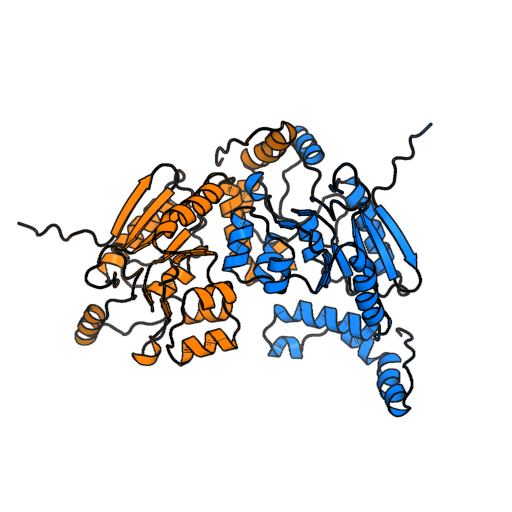76 O O . TYR B 1 238 ? 11.961 -6.643 12.047 1 97.24 238 TYR B O 1
ATOM 3884 N N . ARG B 1 239 ? 11.139 -8.691 11.815 1 97.09 239 ARG B N 1
ATOM 3885 C CA . ARG B 1 239 ? 12.441 -9.349 11.795 1 97.09 239 ARG B CA 1
ATOM 3886 C C . ARG B 1 239 ? 13.35 -8.732 10.737 1 97.09 239 ARG B C 1
ATOM 3888 O O . ARG B 1 239 ? 14.507 -8.412 11.015 1 97.09 239 ARG B O 1
ATOM 3895 N N . TRP B 1 240 ? 12.86 -8.568 9.582 1 97.12 240 TRP B N 1
ATOM 3896 C CA . TRP B 1 240 ? 13.693 -8.108 8.476 1 97.12 240 TRP B CA 1
ATOM 3897 C C . TRP B 1 240 ? 14.001 -6.62 8.609 1 97.12 240 TRP B C 1
ATOM 3899 O O . TRP B 1 240 ? 15.058 -6.157 8.173 1 97.12 240 TRP B O 1
ATOM 3909 N N . GLU B 1 241 ? 13.104 -5.863 9.186 1 97.32 241 GLU B N 1
ATOM 3910 C CA . GLU B 1 241 ? 13.41 -4.462 9.462 1 97.32 241 GLU B CA 1
ATOM 3911 C C . GLU B 1 241 ? 14.551 -4.335 10.468 1 97.32 241 GLU B C 1
ATOM 3913 O O . GLU B 1 241 ? 15.398 -3.448 10.344 1 97.32 241 GLU B O 1
ATOM 3918 N N . GLN B 1 242 ? 14.532 -5.158 11.488 1 97.08 242 GLN B N 1
ATOM 3919 C CA . GLN B 1 242 ? 15.632 -5.161 12.446 1 97.08 242 GLN B CA 1
ATOM 3920 C C . GLN B 1 242 ? 16.962 -5.451 11.757 1 97.08 242 GLN B C 1
ATOM 3922 O O . GLN B 1 242 ? 17.967 -4.792 12.032 1 97.08 242 GLN B O 1
ATOM 3927 N N . ARG B 1 243 ? 16.965 -6.406 10.866 1 96.29 243 ARG B N 1
ATOM 3928 C CA . ARG B 1 243 ? 18.173 -6.748 10.122 1 96.29 243 ARG B CA 1
ATOM 3929 C C . ARG B 1 243 ? 18.602 -5.6 9.215 1 96.29 243 ARG B C 1
ATOM 3931 O O . ARG B 1 243 ? 19.783 -5.251 9.162 1 96.29 243 ARG B O 1
ATOM 3938 N N . ARG B 1 244 ? 17.687 -5.037 8.543 1 96.67 244 ARG B N 1
ATOM 3939 C CA . ARG B 1 244 ? 17.964 -3.932 7.631 1 96.67 244 ARG B CA 1
ATOM 3940 C C . ARG B 1 244 ? 18.561 -2.743 8.376 1 96.67 244 ARG B C 1
ATOM 3942 O O . ARG B 1 244 ? 19.547 -2.154 7.928 1 96.67 244 ARG B O 1
ATOM 3949 N N . ARG B 1 245 ? 17.987 -2.387 9.47 1 94.81 245 ARG B N 1
ATOM 3950 C CA . ARG B 1 245 ? 18.404 -1.221 10.244 1 94.81 245 ARG B CA 1
ATOM 3951 C C . ARG B 1 245 ? 19.847 -1.365 10.715 1 94.81 245 ARG B C 1
ATOM 3953 O O . ARG B 1 245 ? 20.578 -0.376 10.804 1 94.81 245 ARG B O 1
ATOM 3960 N N . ALA B 1 246 ? 20.259 -2.536 10.922 1 93.75 246 ALA B N 1
ATOM 3961 C CA . ALA B 1 246 ? 21.597 -2.807 11.442 1 93.75 246 ALA B CA 1
ATOM 3962 C C . ALA B 1 246 ? 22.58 -3.084 10.308 1 93.75 246 ALA B C 1
ATOM 3964 O O . ALA B 1 246 ? 23.768 -3.312 10.549 1 93.75 246 ALA B O 1
ATOM 3965 N N . SER B 1 247 ? 22.181 -3.026 9.098 1 94.18 247 SER B N 1
ATOM 3966 C CA . SER B 1 247 ? 22.984 -3.465 7.961 1 94.18 247 SER B CA 1
ATOM 3967 C C . SER B 1 247 ? 23.853 -2.331 7.427 1 94.18 247 SER B C 1
ATOM 3969 O O . SER B 1 247 ? 23.58 -1.157 7.688 1 94.18 247 SER B O 1
ATOM 3971 N N . ALA B 1 248 ? 24.86 -2.696 6.654 1 94.31 248 ALA B N 1
ATOM 3972 C CA . ALA B 1 248 ? 25.707 -1.73 5.958 1 94.31 248 ALA B CA 1
ATOM 3973 C C . ALA B 1 248 ? 24.922 -0.99 4.879 1 94.31 248 ALA B C 1
ATOM 3975 O O . ALA B 1 248 ? 25.225 0.163 4.563 1 94.31 248 ALA B O 1
ATOM 3976 N N . ASP B 1 249 ? 23.918 -1.647 4.375 1 94.57 249 ASP B N 1
ATOM 3977 C CA . ASP B 1 249 ? 23.133 -1.078 3.283 1 94.57 249 ASP B CA 1
ATOM 3978 C C . ASP B 1 249 ? 22.365 0.158 3.745 1 94.57 249 ASP B C 1
ATOM 3980 O O . ASP B 1 249 ? 22.143 1.085 2.964 1 94.57 249 ASP B O 1
ATOM 3984 N N . ALA B 1 250 ? 22.004 0.196 5.048 1 93.27 250 ALA B N 1
ATOM 3985 C CA . ALA B 1 250 ? 21.249 1.32 5.596 1 93.27 250 ALA B CA 1
ATOM 3986 C C . ALA B 1 250 ? 22.08 2.6 5.577 1 93.27 250 ALA B C 1
ATOM 3988 O O . ALA B 1 250 ? 21.533 3.7 5.475 1 93.27 250 ALA B O 1
ATOM 3989 N N . VAL B 1 251 ? 23.343 2.423 5.595 1 94.29 251 VAL B N 1
ATOM 3990 C CA . VAL B 1 251 ? 24.264 3.554 5.581 1 94.29 251 VAL B CA 1
ATOM 3991 C C . VAL B 1 251 ? 24.687 3.858 4.145 1 94.29 251 VAL B C 1
ATOM 3993 O O . VAL B 1 251 ? 24.807 5.024 3.76 1 94.29 251 VAL B O 1
ATOM 3996 N N . GLU B 1 252 ? 24.821 2.83 3.364 1 95.28 252 GLU B N 1
ATOM 3997 C CA . GLU B 1 252 ? 25.295 2.94 1.988 1 95.28 252 GLU B CA 1
ATOM 3998 C C . GLU B 1 252 ? 24.332 3.763 1.136 1 95.28 252 GLU B C 1
ATOM 4000 O O . GLU B 1 252 ? 24.761 4.594 0.334 1 95.28 252 GLU B O 1
ATOM 4005 N N . GLY B 1 253 ? 23.06 3.579 1.281 1 94.92 253 GLY B N 1
ATOM 4006 C CA . GLY B 1 253 ? 22.065 4.256 0.464 1 94.92 253 GLY B CA 1
ATOM 4007 C C . GLY B 1 253 ? 22.152 5.768 0.548 1 94.92 253 GLY B C 1
ATOM 4008 O O . GLY B 1 253 ? 22.423 6.436 -0.452 1 94.92 253 GLY B O 1
ATOM 4009 N N . PRO B 1 254 ? 21.986 6.317 1.774 1 94.96 254 PRO B N 1
ATOM 4010 C CA . PRO B 1 254 ? 22.114 7.766 1.947 1 94.96 254 PRO B CA 1
ATOM 4011 C C . PRO B 1 254 ? 23.486 8.291 1.533 1 94.96 254 PRO B C 1
ATOM 4013 O O . PRO B 1 254 ? 23.587 9.369 0.942 1 94.96 254 PRO B O 1
ATOM 4016 N N . ARG B 1 255 ? 24.523 7.562 1.791 1 95.09 255 ARG B N 1
ATOM 4017 C CA . ARG B 1 255 ? 25.871 7.975 1.417 1 95.09 255 ARG B CA 1
ATOM 4018 C C . ARG B 1 255 ? 26.013 8.071 -0.099 1 95.09 255 ARG B C 1
ATOM 4020 O O . ARG B 1 255 ? 26.53 9.063 -0.617 1 95.09 255 ARG B O 1
ATOM 4027 N N . ALA B 1 256 ? 25.573 7.013 -0.778 1 96.67 256 ALA B N 1
ATOM 4028 C CA . ALA B 1 256 ? 25.643 6.999 -2.237 1 96.67 256 ALA B CA 1
ATOM 4029 C C . ALA B 1 256 ? 24.862 8.165 -2.836 1 96.67 256 ALA B C 1
ATOM 4031 O O . ALA B 1 256 ? 25.314 8.796 -3.795 1 96.67 256 ALA B O 1
ATOM 4032 N N . PHE B 1 257 ? 23.75 8.462 -2.276 1 94.58 257 PHE B N 1
ATOM 4033 C CA . PHE B 1 257 ? 22.936 9.591 -2.711 1 94.58 257 PHE B CA 1
ATOM 4034 C C . PHE B 1 257 ? 23.702 10.9 -2.562 1 94.58 257 PHE B C 1
ATOM 4036 O O . PHE B 1 257 ? 23.767 11.697 -3.5 1 94.58 257 PHE B O 1
ATOM 4043 N N . ALA B 1 258 ? 24.245 11.124 -1.455 1 94.56 258 ALA B N 1
ATOM 4044 C CA . ALA B 1 258 ? 24.99 12.347 -1.167 1 94.56 258 ALA B CA 1
ATOM 4045 C C . ALA B 1 258 ? 26.186 12.496 -2.103 1 94.56 258 ALA B C 1
ATOM 4047 O O . ALA B 1 258 ? 26.557 13.612 -2.473 1 94.56 258 ALA B O 1
ATOM 4048 N N . GLU B 1 259 ? 26.723 11.318 -2.482 1 96.2 259 GLU B N 1
ATOM 4049 C CA . GLU B 1 259 ? 27.906 11.305 -3.337 1 96.2 259 GLU B CA 1
ATOM 4050 C C . GLU B 1 259 ? 27.52 11.252 -4.812 1 96.2 259 GLU B C 1
ATOM 4052 O O . GLU B 1 259 ? 28.389 11.21 -5.686 1 96.2 259 GLU B O 1
ATOM 4057 N N . ARG B 1 260 ? 26.294 11.226 -5.12 1 94.57 260 ARG B N 1
ATOM 4058 C CA . ARG B 1 260 ? 25.771 11.191 -6.482 1 94.57 260 ARG B CA 1
ATOM 4059 C C . ARG B 1 260 ? 26.331 10.001 -7.254 1 94.57 260 ARG B C 1
ATOM 4061 O O . ARG B 1 260 ? 26.844 10.16 -8.364 1 94.57 260 ARG B O 1
ATOM 4068 N N . ARG B 1 261 ? 26.248 8.747 -6.604 1 95.28 261 ARG B N 1
ATOM 4069 C CA . ARG B 1 261 ? 26.63 7.485 -7.228 1 95.28 261 ARG B CA 1
ATOM 4070 C C . ARG B 1 261 ? 25.587 6.405 -6.962 1 95.28 261 ARG B C 1
ATOM 4072 O O . ARG B 1 261 ? 24.738 6.557 -6.081 1 95.28 261 ARG B O 1
ATOM 4079 N N . ALA B 1 262 ? 25.692 5.343 -7.717 1 95.22 262 ALA B N 1
ATOM 4080 C CA . ALA B 1 262 ? 24.819 4.197 -7.478 1 95.22 262 ALA B CA 1
ATOM 4081 C C . ALA B 1 262 ? 25.226 3.451 -6.211 1 95.22 262 ALA B C 1
ATOM 4083 O O . ALA B 1 262 ? 26.417 3.27 -5.945 1 95.22 262 ALA B O 1
ATOM 4084 N N . PRO B 1 263 ? 24.293 3.077 -5.475 1 95.95 263 PRO B N 1
ATOM 4085 C CA . PRO B 1 263 ? 24.629 2.289 -4.286 1 95.95 263 PRO B CA 1
ATOM 4086 C C . PRO B 1 263 ? 25.094 0.876 -4.628 1 95.95 263 PRO B C 1
ATOM 4088 O O . PRO B 1 263 ? 24.747 0.346 -5.687 1 95.95 263 PRO B O 1
ATOM 4091 N N . ARG B 1 264 ? 25.934 0.333 -3.773 1 95.2 264 ARG B N 1
ATOM 4092 C CA . ARG B 1 264 ? 26.343 -1.067 -3.813 1 95.2 264 ARG B CA 1
ATOM 4093 C C . ARG B 1 264 ? 25.798 -1.832 -2.612 1 95.2 264 ARG B C 1
ATOM 4095 O O . ARG B 1 264 ? 26.214 -1.594 -1.477 1 95.2 264 ARG B O 1
ATOM 4102 N N . TRP B 1 265 ? 25.028 -2.798 -2.885 1 95.67 265 TRP B N 1
ATOM 4103 C CA . TRP B 1 265 ? 24.354 -3.51 -1.805 1 95.67 265 TRP B CA 1
ATOM 4104 C C . TRP B 1 265 ? 25.126 -4.765 -1.415 1 95.67 265 TRP B C 1
ATOM 4106 O O . TRP B 1 265 ? 25.497 -5.566 -2.276 1 95.67 265 TRP B O 1
ATOM 4116 N N . SER B 1 266 ? 25.321 -4.936 -0.148 1 91.77 266 SER B N 1
ATOM 4117 C CA . SER B 1 266 ? 26.024 -6.121 0.332 1 91.77 266 SER B CA 1
ATOM 4118 C C . SER B 1 266 ? 25.05 -7.154 0.89 1 91.77 266 SER B C 1
ATOM 4120 O O . SER B 1 266 ? 25.379 -8.338 0.984 1 91.77 266 SER B O 1
ATOM 4122 N N . GLY B 1 267 ? 23.838 -6.709 1.315 1 90.02 267 GLY B N 1
ATOM 4123 C CA . GLY B 1 267 ? 22.871 -7.602 1.933 1 90.02 267 GLY B CA 1
ATOM 4124 C C . GLY B 1 267 ? 23.248 -8.002 3.348 1 90.02 267 GLY B C 1
ATOM 4125 O O . GLY B 1 267 ? 22.839 -9.061 3.829 1 90.02 267 GLY B O 1
ATOM 4126 N N . THR B 1 268 ? 24.142 -7.234 3.905 1 86.46 268 THR B N 1
ATOM 4127 C CA . THR B 1 268 ? 24.626 -7.53 5.248 1 86.46 268 THR B CA 1
ATOM 4128 C C . THR B 1 268 ? 24.678 -6.263 6.096 1 86.46 268 THR B C 1
ATOM 4130 O O . THR B 1 268 ? 24.775 -5.156 5.562 1 86.46 268 THR B O 1
#

Foldseek 3Di:
DPPPPDQQWDWDDDFQEIEIEREPVVVQSADELRNLQVQLVVLVVQQVDLRHQEYEQAYPDQAWRYAYHPVVNVVVCVVVVNDDDAAAQPPGRNPPGLLPPLLRLHAYEYLTGHEQEQRSLSVNLSGPAYEYEQRYKYAYQQLVVVGASRSCLLPRQCVQFPNVVSCVRRNHGDMDTPVVCVVRPVHDYYHHPVCRVVVVVVVVVVRVLDARLVSSQCRQLVVVCVPDDPVCSVVDDDPSVVVCCPDPQVVQVVVCVVVVHRGDYDND/DPPPPDQQWDWDDDFQEIEIEREDVVVQSADELRNLQVQLVVLVVQQVDPRHQEYEQAYPDQAWRYAYHPVVNVVVCVVVVNDDDAAAQPPGRNPPGLLPPLLRLHAYEYLTGHEQEQRSLSNNLSGPAYEYEQRYKYAYQQLVVVGASRSCLLPRQCVQFPNVVSCVRRNHGDMDTPVVCVVRPVHDYYHHPVCSVVVVVVVVVVSVLDARLVSSQCRSLVVVPVVDDPVCSVVDDDPSVVVVVPDPQVVQVVVCVVVVHRGDYDND

Radius of gyration: 25.79 Å; Cα contacts (8 Å, |Δi|>4): 1084; chains: 2; bounding box: 66×88×52 Å